Protein AF-0000000073406361 (afdb_homodimer)

Solvent-accessible surface area (backbone atoms only — not comparable to full-atom values): 37375 Å² total; per-residue (Å²): 124,80,84,69,80,50,46,51,24,26,77,53,47,29,38,36,55,64,69,28,51,55,47,31,70,65,41,63,66,39,75,66,33,70,69,44,25,52,35,52,24,51,40,46,55,49,48,28,56,61,38,45,42,61,87,63,34,49,53,46,80,41,58,22,18,42,62,39,37,57,54,25,54,37,22,53,34,43,75,61,38,31,33,37,38,40,14,38,46,60,69,30,46,44,52,55,61,41,48,68,52,41,69,48,40,79,44,79,43,70,38,56,90,21,34,51,50,53,56,66,58,53,38,53,51,36,72,75,40,81,30,54,30,37,40,40,40,36,28,26,74,54,27,10,22,28,38,66,55,55,65,40,36,65,67,35,54,91,45,38,75,35,39,35,35,42,19,36,54,23,47,57,30,43,94,56,45,36,55,84,39,64,43,26,30,46,33,22,25,32,13,22,23,54,23,22,70,45,38,27,8,30,34,38,29,24,54,72,44,57,68,48,47,49,93,62,32,59,24,59,51,83,53,15,47,78,60,47,44,60,32,45,55,31,20,65,71,68,34,63,55,80,78,66,72,58,33,58,43,58,45,35,13,39,34,42,28,50,51,52,42,59,72,60,28,65,69,54,42,22,50,49,21,40,50,26,32,50,26,40,51,41,10,43,47,49,21,66,42,50,57,40,32,71,46,77,90,23,56,33,31,27,30,46,23,39,44,49,89,73,48,51,28,68,58,52,55,58,50,24,44,79,60,37,36,39,61,26,75,45,70,32,77,94,44,61,55,34,21,35,26,42,15,46,39,38,76,64,46,62,66,56,31,44,54,47,35,43,34,48,52,53,42,37,52,73,68,62,35,88,56,43,81,72,34,16,43,50,40,18,50,50,45,61,72,75,103,125,78,83,70,79,50,46,50,25,26,78,52,44,29,38,36,54,64,70,27,52,56,47,32,69,65,40,63,66,39,73,65,33,68,69,45,26,52,36,52,26,51,40,47,56,48,49,28,55,61,39,44,41,59,86,64,36,50,52,47,79,43,58,24,17,43,63,40,38,58,54,25,54,36,23,54,34,41,74,61,39,31,34,36,38,40,14,37,45,60,70,29,46,44,52,55,62,41,48,65,51,41,71,49,41,79,45,79,44,71,37,54,88,22,33,51,52,54,56,65,58,53,38,54,50,37,72,74,40,82,30,55,30,38,40,38,39,34,28,24,75,54,26,12,21,28,39,67,54,55,64,41,35,66,67,35,52,92,47,38,74,36,38,34,36,42,18,38,53,23,48,58,28,43,94,55,46,36,54,83,39,64,44,27,29,48,32,22,26,32,12,22,25,53,24,22,70,44,38,26,8,30,35,37,30,23,54,71,44,56,69,48,48,50,94,61,34,60,24,60,49,84,53,15,47,79,61,46,44,61,32,45,53,32,20,64,72,67,33,64,56,82,77,66,72,58,34,57,43,56,45,34,13,40,33,42,27,50,51,52,42,60,72,61,29,66,69,53,41,23,49,48,21,41,51,25,33,50,26,40,51,41,9,44,45,48,21,66,43,49,56,40,33,72,45,79,91,23,56,34,33,27,30,47,22,38,44,49,89,72,47,50,27,67,58,51,55,57,51,24,44,79,62,37,35,39,60,26,74,46,69,34,77,93,45,62,55,33,21,36,26,42,16,45,39,38,77,61,44,60,65,55,30,42,54,49,35,43,35,49,52,54,42,37,53,73,68,62,33,86,56,42,82,71,33,17,43,52,40,19,51,50,46,61,72,76,102

Radius of gyration: 26.85 Å; Cα contacts (8 Å, |Δi|>4): 1944; chains: 2; bounding box: 50×79×71 Å

Foldseek 3Di:
DPPFAFQEQEQWLHAADPLLLVLLPDDDDALQDLVLLVLLLLLQVLLCVLQQHDPQKGKDKAWDWLLLLLLLLLLLDFAAAEEEQFDAFDVSCVNVVSPVVFNYHYHYFYDDFQEGGDLVVLLVVLVVDEGQEYEEEQADQLAQFGDPQLVSCVRCVVRYQAYEYECQAAGLAHDHNCVVSVHAKYKYFCSGQLRAHGIIIIMMGGNSSVVSSDPRRRHDQRSNVVLCRVQSVCSNVSGHDDRDGGPRSSSSSSSSSSVVCVVCDSVNSNVQLQLLQVLLVQLLVQFVWDWRNDDPVGRGSFKTKTFFDPDWQVQLQVQLVVLRYHWAQNDGPVQHRGITMGTAHYPHGLVSSLSVSLSSLVSCVVRPTRTDHPRNSVRSVVSVVVD/DPPFAFQEQEQWLHAADPVLLVLLPDDPDALQDLVLLVLLLLLQVLLCVLQQHDPQKGKDKAWDWLLLLLLLLLLLDFAAAEEEQFDAFDVSCVNVVSPVVFNYHYHYFYDPFQEGGDLVVLLVVLVVDEGQEYEEEQADQLAQFGDPQLVSCVSCVVRYQAYEYECQAPGLAHDHNCVVSVHAKYKYFCSGQLRAHGIIIIMMGGNSSVVSSDPRRRHDQRSNVVLCRVQSVCSNVSGHDDRDGGPRSSSSSSSVSSVVCVVCDSVNSNVQLQLLQVLLVQLLVQFVWDWRNDDPVGRGSFKTKTFFDPDWQVQLQVQLVVLRYHWAQNDGPVQHRGITMGTAHYPHGLVSSLSSSLSSLVSCVVRPTRTDRPRNSVRSVVSVVVD

Structure (mmCIF, N/CA/C/O backbone):
data_AF-0000000073406361-model_v1
#
loop_
_entity.id
_entity.type
_entity.pdbx_description
1 polymer 'Conserved Archaeal aspartate aminotransferase'
#
loop_
_atom_site.group_PDB
_atom_site.id
_atom_site.type_symbol
_atom_site.label_atom_id
_atom_site.label_alt_id
_atom_site.label_comp_id
_atom_site.label_asym_id
_atom_site.label_entity_id
_atom_site.label_seq_id
_atom_site.pdbx_PDB_ins_code
_atom_site.Cartn_x
_atom_site.Cartn_y
_atom_site.Cartn_z
_atom_site.occupancy
_atom_site.B_iso_or_equiv
_atom_site.auth_seq_id
_atom_site.auth_comp_id
_atom_site.auth_asym_id
_atom_site.auth_atom_id
_atom_site.pdbx_PDB_model_num
ATOM 1 N N . MET A 1 1 ? -15.695 23.984 -23.594 1 31.12 1 MET A N 1
ATOM 2 C CA . MET A 1 1 ? -15.219 24.359 -22.266 1 31.12 1 MET A CA 1
ATOM 3 C C . MET A 1 1 ? -13.797 23.875 -22.031 1 31.12 1 MET A C 1
ATOM 5 O O . MET A 1 1 ? -13.477 22.719 -22.312 1 31.12 1 MET A O 1
ATOM 9 N N . ILE A 1 2 ? -12.938 24.812 -22.109 1 42.94 2 ILE A N 1
ATOM 10 C CA . ILE A 1 2 ? -11.531 24.438 -21.969 1 42.94 2 ILE A CA 1
ATOM 11 C C . ILE A 1 2 ? -11.352 23.531 -20.75 1 42.94 2 ILE A C 1
ATOM 13 O O . ILE A 1 2 ? -11.883 23.812 -19.672 1 42.94 2 ILE A O 1
ATOM 17 N N . LYS A 1 3 ? -11.219 22.406 -21.094 1 55.56 3 LYS A N 1
ATOM 18 C CA . LYS A 1 3 ? -10.836 21.516 -20 1 55.56 3 LYS A CA 1
ATOM 19 C C . LYS A 1 3 ? -9.703 22.109 -19.172 1 55.56 3 LYS A C 1
ATOM 21 O O . LYS A 1 3 ? -8.586 22.266 -19.672 1 55.56 3 LYS A O 1
ATOM 26 N N . ARG A 1 4 ? -10.039 22.922 -18.188 1 52.41 4 ARG A N 1
ATOM 27 C CA . ARG A 1 4 ? -9.047 23.734 -17.469 1 52.41 4 ARG A CA 1
ATOM 28 C C . ARG A 1 4 ? -8.328 22.906 -16.422 1 52.41 4 ARG A C 1
ATOM 30 O O . ARG A 1 4 ? -8.938 22.047 -15.773 1 52.41 4 ARG A O 1
ATOM 37 N N . LYS A 1 5 ? -7.129 23.031 -16.438 1 71.75 5 LYS A N 1
ATOM 38 C CA . LYS A 1 5 ? -6.254 22.484 -15.391 1 71.75 5 LYS A CA 1
ATOM 39 C C . LYS A 1 5 ? -6.539 23.125 -14.039 1 71.75 5 LYS A C 1
ATOM 41 O O . LYS A 1 5 ? -6.547 24.359 -13.922 1 71.75 5 LYS A O 1
ATOM 46 N N . ARG A 1 6 ? -7.055 22.406 -13.086 1 85.56 6 ARG A N 1
ATOM 47 C CA . ARG A 1 6 ? -7.309 22.906 -11.742 1 85.56 6 ARG A CA 1
ATOM 48 C C . ARG A 1 6 ? -6.043 22.859 -10.891 1 85.56 6 ARG A C 1
ATOM 50 O O . ARG A 1 6 ? -5.258 21.922 -10.984 1 85.56 6 ARG A O 1
ATOM 57 N N . LEU A 1 7 ? -5.883 24.078 -10.211 1 89.88 7 LEU A N 1
ATOM 58 C CA . LEU A 1 7 ? -4.801 24.109 -9.234 1 89.88 7 LEU A CA 1
ATOM 59 C C . LEU A 1 7 ? -5.207 23.375 -7.953 1 89.88 7 LEU A C 1
ATOM 61 O O . LEU A 1 7 ? -6.215 23.734 -7.332 1 89.88 7 LEU A O 1
ATOM 65 N N . LEU A 1 8 ? -4.426 22.328 -7.699 1 92.38 8 LEU A N 1
ATOM 66 C CA . LEU A 1 8 ? -4.73 21.516 -6.523 1 92.38 8 LEU A CA 1
ATOM 67 C C . LEU A 1 8 ? -4.004 22.062 -5.293 1 92.38 8 LEU A C 1
ATOM 69 O O . LEU A 1 8 ? -2.791 21.875 -5.16 1 92.38 8 LEU A O 1
ATOM 73 N N . MET A 1 9 ? -4.789 22.734 -4.449 1 94.38 9 MET A N 1
ATOM 74 C CA . MET A 1 9 ? -4.277 23.219 -3.172 1 94.38 9 MET A CA 1
ATOM 75 C C . MET A 1 9 ? -4.879 22.422 -2.012 1 94.38 9 MET A C 1
ATOM 77 O O . MET A 1 9 ? -5.465 23.016 -1.099 1 94.38 9 MET A O 1
ATOM 81 N N . HIS A 1 10 ? -4.645 21.125 -2.104 1 91.75 10 HIS A N 1
ATOM 82 C CA . HIS A 1 10 ? -5.168 20.141 -1.164 1 91.75 10 HIS A CA 1
ATOM 83 C C . HIS A 1 10 ? -4.086 19.672 -0.2 1 91.75 10 HIS A C 1
ATOM 85 O O . HIS A 1 10 ? -2.92 20.062 -0.331 1 91.75 10 HIS A O 1
ATOM 91 N N . VAL A 1 11 ? -4.438 18.938 0.826 1 90.81 11 VAL A N 1
ATOM 92 C CA . VAL A 1 11 ? -3.514 18.578 1.895 1 90.81 11 VAL A CA 1
ATOM 93 C C . VAL A 1 11 ? -2.951 17.172 1.638 1 90.81 11 VAL A C 1
ATOM 95 O O . VAL A 1 11 ? -2.494 16.5 2.564 1 90.81 11 VAL A O 1
ATOM 98 N N . GLY A 1 12 ? -2.98 16.672 0.354 1 86.38 12 GLY A N 1
ATOM 99 C CA . GLY A 1 12 ? -2.461 15.367 -0.02 1 86.38 12 GLY A CA 1
ATOM 100 C C . GLY A 1 12 ? -3.543 14.398 -0.469 1 86.38 12 GLY A C 1
ATOM 101 O O . GLY A 1 12 ? -4.473 14.109 0.285 1 86.38 12 GLY A O 1
ATOM 102 N N . PRO A 1 13 ? -3.486 13.977 -1.712 1 89 13 PRO A N 1
ATOM 103 C CA . PRO A 1 13 ? -2.352 14.125 -2.627 1 89 13 PRO A CA 1
ATOM 104 C C . PRO A 1 13 ? -2.217 15.547 -3.168 1 89 13 PRO A C 1
ATOM 106 O O . PRO A 1 13 ? -3.217 16.25 -3.305 1 89 13 PRO A O 1
ATOM 109 N N . VAL A 1 14 ? -0.964 15.914 -3.436 1 90.62 14 VAL A N 1
ATOM 110 C CA . VAL A 1 14 ? -0.693 17.234 -3.984 1 90.62 14 VAL A CA 1
ATOM 111 C C . VAL A 1 14 ? -0.505 17.141 -5.496 1 90.62 14 VAL A C 1
ATOM 113 O O . VAL A 1 14 ? -0.495 16.047 -6.059 1 90.62 14 VAL A O 1
ATOM 116 N N . ASP A 1 15 ? -0.429 18.297 -6.035 1 89.69 15 ASP A N 1
ATOM 117 C CA . ASP A 1 15 ? -0.113 18.312 -7.461 1 89.69 15 ASP A CA 1
ATOM 118 C C . ASP A 1 15 ? 1.26 17.703 -7.723 1 89.69 15 ASP A C 1
ATOM 120 O O . ASP A 1 15 ? 2.213 17.953 -6.984 1 89.69 15 ASP A O 1
ATOM 124 N N . ILE A 1 16 ? 1.305 16.812 -8.711 1 93.19 16 ILE A N 1
ATOM 125 C CA . ILE A 1 16 ? 2.531 16.078 -9 1 93.19 16 ILE A CA 1
ATOM 126 C C . ILE A 1 16 ? 3.104 16.531 -10.344 1 93.19 16 ILE A C 1
ATOM 128 O O . ILE A 1 16 ? 2.371 16.656 -11.328 1 93.19 16 ILE A O 1
ATOM 132 N N . TYR A 1 17 ? 4.367 16.75 -10.398 1 93.62 17 TYR A N 1
ATOM 133 C CA . TYR A 1 17 ? 5.016 17.109 -11.648 1 93.62 17 TYR A CA 1
ATOM 134 C C . TYR A 1 17 ? 4.918 15.969 -12.664 1 93.62 17 TYR A C 1
ATOM 136 O O . TYR A 1 17 ? 5.027 14.797 -12.297 1 93.62 17 TYR A O 1
ATOM 144 N N . ASP A 1 18 ? 4.824 16.391 -13.875 1 93.12 18 ASP A N 1
ATOM 145 C CA . ASP A 1 18 ? 4.742 15.414 -14.961 1 93.12 18 ASP A CA 1
ATOM 146 C C . ASP A 1 18 ? 5.969 14.508 -14.969 1 93.12 18 ASP A C 1
ATOM 148 O O . ASP A 1 18 ? 5.848 13.297 -15.188 1 93.12 18 ASP A O 1
ATOM 152 N N . GLU A 1 19 ? 7.082 15.117 -14.797 1 95.44 19 GLU A N 1
ATOM 153 C CA . GLU A 1 19 ? 8.32 14.336 -14.836 1 95.44 19 GLU A CA 1
ATOM 154 C C . GLU A 1 19 ? 8.312 13.234 -13.781 1 95.44 19 GLU A C 1
ATOM 156 O O . GLU A 1 19 ? 8.875 12.164 -13.992 1 95.44 19 GLU A O 1
ATOM 161 N N . VAL A 1 20 ? 7.738 13.539 -12.617 1 96.94 20 VAL A N 1
ATOM 162 C CA . VAL A 1 20 ? 7.613 12.539 -11.57 1 96.94 20 VAL A CA 1
ATOM 163 C C . VAL A 1 20 ? 6.688 11.414 -12.031 1 96.94 20 VAL A C 1
ATOM 165 O O . VAL A 1 20 ? 7.012 10.234 -11.883 1 96.94 20 VAL A O 1
ATOM 168 N N . LEU A 1 21 ? 5.547 11.727 -12.633 1 96.12 21 LEU A N 1
ATOM 169 C CA . LEU A 1 21 ? 4.602 10.734 -13.133 1 96.12 21 LEU A CA 1
ATOM 170 C C . LEU A 1 21 ? 5.23 9.906 -14.25 1 96.12 21 LEU A C 1
ATOM 172 O O . LEU A 1 21 ? 5.043 8.688 -14.297 1 96.12 21 LEU A O 1
ATOM 176 N N . TYR A 1 22 ? 5.988 10.547 -15.125 1 96.44 22 TYR A N 1
ATOM 177 C CA . TYR A 1 22 ? 6.609 9.867 -16.266 1 96.44 22 TYR A CA 1
ATOM 178 C C . TYR A 1 22 ? 7.613 8.82 -15.781 1 96.44 22 TYR A C 1
ATOM 180 O O . TYR A 1 22 ? 7.836 7.816 -16.453 1 96.44 22 TYR A O 1
ATOM 188 N N . ALA A 1 23 ? 8.148 9.055 -14.617 1 96.56 23 ALA A N 1
ATOM 189 C CA . ALA A 1 23 ? 9.148 8.133 -14.086 1 96.56 23 ALA A CA 1
ATOM 190 C C . ALA A 1 23 ? 8.531 6.777 -13.758 1 96.56 23 ALA A C 1
ATOM 192 O O . ALA A 1 23 ? 9.234 5.777 -13.648 1 96.56 23 ALA A O 1
ATOM 193 N N . GLY A 1 24 ? 7.223 6.723 -13.609 1 94.94 24 GLY A N 1
ATOM 194 C CA . GLY A 1 24 ? 6.523 5.484 -13.305 1 94.94 24 GLY A CA 1
ATOM 195 C C . GLY A 1 24 ? 6.129 4.699 -14.539 1 94.94 24 GLY A C 1
ATOM 196 O O . GLY A 1 24 ? 5.59 3.596 -14.438 1 94.94 24 GLY A O 1
ATOM 197 N N . LEU A 1 25 ? 6.371 5.32 -15.711 1 94.44 25 LEU A N 1
ATOM 198 C CA . LEU A 1 25 ? 6.012 4.645 -16.953 1 94.44 25 LEU A CA 1
ATOM 199 C C . LEU A 1 25 ? 7.023 3.559 -17.297 1 94.44 25 LEU A C 1
ATOM 201 O O . LEU A 1 25 ? 7.785 3.691 -18.266 1 94.44 25 LEU A O 1
ATOM 205 N N . LYS A 1 26 ? 6.996 2.486 -16.516 1 87.94 26 LYS A N 1
ATOM 206 C CA . LYS A 1 26 ? 7.863 1.319 -16.656 1 87.94 26 LYS A CA 1
ATOM 207 C C . LYS A 1 26 ? 7.047 0.055 -16.906 1 87.94 26 LYS A C 1
ATOM 209 O O . LYS A 1 26 ? 6.23 -0.338 -16.062 1 87.94 26 LYS A O 1
ATOM 214 N N . HIS A 1 27 ? 7.16 -0.625 -18 1 78.38 27 HIS A N 1
ATOM 215 C CA . HIS A 1 27 ? 6.266 -1.742 -18.281 1 78.38 27 HIS A CA 1
ATOM 216 C C . HIS A 1 27 ? 6.973 -3.078 -18.078 1 78.38 27 HIS A C 1
ATOM 218 O O . HIS A 1 27 ? 6.32 -4.105 -17.875 1 78.38 27 HIS A O 1
ATOM 224 N N . ASN A 1 28 ? 8.117 -3.246 -18.031 1 76.88 28 ASN A N 1
ATOM 225 C CA . ASN A 1 28 ? 8.805 -4.531 -17.984 1 76.88 28 ASN A CA 1
ATOM 226 C C . ASN A 1 28 ? 9.844 -4.57 -16.875 1 76.88 28 ASN A C 1
ATOM 228 O O . ASN A 1 28 ? 10.961 -5.055 -17.062 1 76.88 28 ASN A O 1
ATOM 232 N N . VAL A 1 29 ? 9.398 -4.062 -15.766 1 78.31 29 VAL A N 1
ATOM 233 C CA . VAL A 1 29 ? 10.352 -4.023 -14.664 1 78.31 29 VAL A CA 1
ATOM 234 C C . VAL A 1 29 ? 9.82 -4.848 -13.492 1 78.31 29 VAL A C 1
ATOM 236 O O . VAL A 1 29 ? 8.711 -4.617 -13.016 1 78.31 29 VAL A O 1
ATOM 239 N N . GLY A 1 30 ? 10.633 -5.867 -13.156 1 75.19 30 GLY A N 1
ATOM 240 C CA . GLY A 1 30 ? 10.336 -6.609 -11.945 1 75.19 30 GLY A CA 1
ATOM 241 C C . GLY A 1 30 ? 11 -6.027 -10.711 1 75.19 30 GLY A C 1
ATOM 242 O O . GLY A 1 30 ? 11.898 -5.191 -10.82 1 75.19 30 GLY A O 1
ATOM 243 N N . PHE A 1 31 ? 10.609 -6.512 -9.562 1 72.62 31 PHE A N 1
ATOM 244 C CA . PHE A 1 31 ? 11.133 -5.973 -8.312 1 72.62 31 PHE A CA 1
ATOM 245 C C . PHE A 1 31 ? 12.531 -6.508 -8.031 1 72.62 31 PHE A C 1
ATOM 247 O O . PHE A 1 31 ? 13.188 -6.074 -7.078 1 72.62 31 PHE A O 1
ATOM 254 N N . SER A 1 32 ? 13.031 -7.367 -8.883 1 76.56 32 SER A N 1
ATOM 255 C CA . SER A 1 32 ? 14.391 -7.859 -8.719 1 76.56 32 SER A CA 1
ATOM 256 C C . SER A 1 32 ? 15.305 -7.328 -9.82 1 76.56 32 SER A C 1
ATOM 258 O O . SER A 1 32 ? 16.5 -7.656 -9.859 1 76.56 32 SER A O 1
ATOM 260 N N . SER A 1 33 ? 14.758 -6.547 -10.641 1 82.88 33 SER A N 1
ATOM 261 C CA . SER A 1 33 ? 15.57 -5.992 -11.719 1 82.88 33 SER A CA 1
ATOM 262 C C . SER A 1 33 ? 16.625 -5.035 -11.188 1 82.88 33 SER A C 1
ATOM 264 O O . SER A 1 33 ? 16.438 -4.41 -10.141 1 82.88 33 SER A O 1
ATOM 266 N N . GLU A 1 34 ? 17.688 -4.938 -11.883 1 86.56 34 GLU A N 1
ATOM 267 C CA . GLU A 1 34 ? 18.766 -4.012 -11.508 1 86.56 34 GLU A CA 1
ATOM 268 C C . GLU A 1 34 ? 18.25 -2.576 -11.445 1 86.56 34 GLU A C 1
ATOM 270 O O . GLU A 1 34 ? 18.625 -1.815 -10.547 1 86.56 34 GLU A O 1
ATOM 275 N N . GLU A 1 35 ? 17.438 -2.242 -12.398 1 90.5 35 GLU A N 1
ATOM 276 C CA . GLU A 1 35 ? 16.875 -0.89 -12.453 1 90.5 35 GLU A CA 1
ATOM 277 C C . GLU A 1 35 ? 16.062 -0.574 -11.203 1 90.5 35 GLU A C 1
ATOM 279 O O . GLU A 1 35 ? 16.156 0.529 -10.656 1 90.5 35 GLU A O 1
ATOM 284 N N . PHE A 1 36 ? 15.281 -1.471 -10.812 1 93.69 36 PHE A N 1
ATOM 285 C CA . PHE A 1 36 ? 14.461 -1.25 -9.625 1 93.69 36 PHE A CA 1
ATOM 286 C C . PHE A 1 36 ? 15.336 -1.189 -8.375 1 93.69 36 PHE A C 1
ATOM 288 O O . PHE A 1 36 ? 15.133 -0.33 -7.512 1 93.69 36 PHE A O 1
ATOM 295 N N . VAL A 1 37 ? 16.234 -2.1 -8.219 1 94.81 37 VAL A N 1
ATOM 296 C CA . VAL A 1 37 ? 17.125 -2.156 -7.062 1 94.81 37 VAL A CA 1
ATOM 297 C C . VAL A 1 37 ? 17.875 -0.835 -6.922 1 94.81 37 VAL A C 1
ATOM 299 O O . VAL A 1 37 ? 17.984 -0.294 -5.82 1 94.81 37 VAL A O 1
ATOM 302 N N . GLN A 1 38 ? 18.344 -0.297 -8.031 1 96.69 38 GLN A N 1
ATOM 303 C CA . GLN A 1 38 ? 19.078 0.966 -8.016 1 96.69 38 GLN A CA 1
ATOM 304 C C . GLN A 1 38 ? 18.172 2.119 -7.586 1 96.69 38 GLN A C 1
ATOM 306 O O . GLN A 1 38 ? 18.594 2.979 -6.805 1 96.69 38 GLN A O 1
ATOM 311 N N . ALA A 1 39 ? 16.984 2.141 -8.109 1 97.31 39 ALA A N 1
ATOM 312 C CA . ALA A 1 39 ? 16.031 3.182 -7.738 1 97.31 39 ALA A CA 1
ATOM 313 C C . ALA A 1 39 ? 15.695 3.111 -6.254 1 97.31 39 ALA A C 1
ATOM 315 O O . ALA A 1 39 ? 15.641 4.141 -5.574 1 97.31 39 ALA A O 1
ATOM 316 N N . PHE A 1 40 ? 15.453 1.914 -5.801 1 97.88 40 PHE A N 1
ATOM 317 C CA . PHE A 1 40 ? 15.086 1.715 -4.406 1 97.88 40 PHE A CA 1
ATOM 318 C C . PHE A 1 40 ? 16.234 2.094 -3.482 1 97.88 40 PHE A C 1
ATOM 320 O O . PHE A 1 40 ? 16.031 2.734 -2.451 1 97.88 40 PHE A O 1
ATOM 327 N N . GLN A 1 41 ? 17.453 1.696 -3.84 1 98.19 41 GLN A N 1
ATOM 328 C CA . GLN A 1 41 ? 18.656 2.064 -3.098 1 98.19 41 GLN A CA 1
ATOM 329 C C . GLN A 1 41 ? 18.797 3.58 -2.99 1 98.19 41 GLN A C 1
ATOM 331 O O . GLN A 1 41 ? 19.062 4.109 -1.908 1 98.19 41 GLN A O 1
ATOM 336 N N . PHE A 1 42 ? 18.656 4.223 -4.125 1 98.44 42 PHE A N 1
ATOM 337 C CA . PHE A 1 42 ? 18.719 5.676 -4.164 1 98.44 42 PHE A CA 1
ATOM 338 C C . PHE A 1 42 ? 17.688 6.289 -3.232 1 98.44 42 PHE A C 1
ATOM 340 O O . PHE A 1 42 ? 17.984 7.215 -2.475 1 98.44 42 PHE A O 1
ATOM 347 N N . CYS A 1 43 ? 16.438 5.75 -3.242 1 98.81 43 CYS A N 1
ATOM 348 C CA . CYS A 1 43 ? 15.352 6.281 -2.414 1 98.81 43 CYS A CA 1
ATOM 349 C C . CYS A 1 43 ? 15.68 6.125 -0.934 1 98.81 43 CYS A C 1
ATOM 351 O O . CYS A 1 43 ? 15.375 7.012 -0.133 1 98.81 43 CYS A O 1
ATOM 353 N N . LEU A 1 44 ? 16.219 5.004 -0.547 1 98.81 44 LEU A N 1
ATOM 354 C CA . LEU A 1 44 ? 16.578 4.781 0.852 1 98.81 44 LEU A CA 1
ATOM 355 C C . LEU A 1 44 ? 17.625 5.777 1.312 1 98.81 44 LEU A C 1
ATOM 357 O O . LEU A 1 44 ? 17.547 6.316 2.416 1 98.81 44 LEU A O 1
ATOM 361 N N . LYS A 1 45 ? 18.609 6.047 0.488 1 98.25 45 LYS A N 1
ATOM 362 C CA . LYS A 1 45 ? 19.641 7.023 0.806 1 98.25 45 LYS A CA 1
ATOM 363 C C . LYS A 1 45 ? 19.062 8.422 0.947 1 98.25 45 LYS A C 1
ATOM 365 O O . LYS A 1 45 ? 19.391 9.156 1.883 1 98.25 45 LYS A O 1
ATOM 370 N N . GLU A 1 46 ? 18.234 8.75 0.022 1 98.56 46 GLU A N 1
ATOM 371 C CA . GLU A 1 46 ? 17.625 10.078 0.035 1 98.56 46 GLU A CA 1
ATOM 372 C C . GLU A 1 46 ? 16.672 10.242 1.214 1 98.56 46 GLU A C 1
ATOM 374 O O . GLU A 1 46 ? 16.5 11.344 1.723 1 98.56 46 GLU A O 1
ATOM 379 N N . THR A 1 47 ? 16.062 9.141 1.621 1 98.81 47 THR A N 1
ATOM 380 C CA . THR A 1 47 ? 15.211 9.18 2.807 1 98.81 47 THR A CA 1
ATOM 381 C C . THR A 1 47 ? 16 9.641 4.027 1 98.81 47 THR A C 1
ATOM 383 O O . THR A 1 47 ? 15.523 10.453 4.816 1 98.81 47 THR A O 1
ATOM 386 N N . ARG A 1 48 ? 17.203 9.156 4.242 1 98.75 48 ARG A N 1
ATOM 387 C CA . ARG A 1 48 ? 18.047 9.609 5.348 1 98.75 48 ARG A CA 1
ATOM 388 C C . ARG A 1 48 ? 18.297 11.109 5.273 1 98.75 48 ARG A C 1
ATOM 390 O O . ARG A 1 48 ? 18.203 11.812 6.285 1 98.75 48 ARG A O 1
ATOM 397 N N . LYS A 1 49 ? 18.547 11.602 4.062 1 98.44 49 LYS A N 1
ATOM 398 C CA . LYS A 1 49 ? 18.812 13.031 3.881 1 98.44 49 LYS A CA 1
ATOM 399 C C . LYS A 1 49 ? 17.562 13.859 4.203 1 98.44 49 LYS A C 1
ATOM 401 O O . LYS A 1 49 ? 17.672 14.93 4.812 1 98.44 49 LYS A O 1
ATOM 406 N N . LEU A 1 50 ? 16.469 13.359 3.75 1 98.44 50 LEU A N 1
ATOM 407 C CA . LEU A 1 50 ? 15.195 14.047 3.947 1 98.44 50 LEU A CA 1
ATOM 408 C C . LEU A 1 50 ? 14.938 14.305 5.43 1 98.44 50 LEU A C 1
ATOM 410 O O . LEU A 1 50 ? 14.414 15.359 5.797 1 98.44 50 LEU A O 1
ATOM 414 N N . PHE A 1 51 ? 15.344 13.344 6.316 1 98.81 51 PHE A N 1
ATOM 415 C CA . PHE A 1 51 ? 15.094 13.438 7.75 1 98.81 51 PHE A CA 1
ATOM 416 C C . PHE A 1 51 ? 16.328 13.969 8.477 1 98.81 51 PHE A C 1
ATOM 418 O O . PHE A 1 51 ? 16.312 14.102 9.703 1 98.81 51 PHE A O 1
ATOM 425 N N . ARG A 1 52 ? 17.438 14.242 7.75 1 98.44 52 ARG A N 1
ATOM 426 C CA . ARG A 1 52 ? 18.703 14.719 8.273 1 98.44 52 ARG A CA 1
ATOM 427 C C . ARG A 1 52 ? 19.266 13.758 9.32 1 98.44 52 ARG A C 1
ATOM 429 O O . ARG A 1 52 ? 19.609 14.164 10.422 1 98.44 52 ARG A O 1
ATOM 436 N N . VAL A 1 53 ? 19.344 12.531 8.867 1 98.69 53 VAL A N 1
ATOM 437 C CA . VAL A 1 53 ? 19.953 11.484 9.688 1 98.69 53 VAL A CA 1
ATOM 438 C C . VAL A 1 53 ? 21.078 10.805 8.906 1 98.69 53 VAL A C 1
ATOM 440 O O . VAL A 1 53 ? 21.25 11.062 7.715 1 98.69 53 VAL A O 1
ATOM 443 N N . ASP A 1 54 ? 21.938 10.055 9.602 1 98.31 54 ASP A N 1
ATOM 444 C CA . ASP A 1 54 ? 23.031 9.328 8.969 1 98.31 54 ASP A CA 1
ATOM 445 C C . ASP A 1 54 ? 22.812 7.82 9.039 1 98.31 54 ASP A C 1
ATOM 447 O O . ASP A 1 54 ? 21.672 7.363 9.188 1 98.31 54 ASP A O 1
ATOM 451 N N . ASN A 1 55 ? 23.844 7.02 8.867 1 97.75 55 ASN A N 1
ATOM 452 C CA . ASN A 1 55 ? 23.734 5.57 8.742 1 97.75 55 ASN A CA 1
ATOM 453 C C . ASN A 1 55 ? 23.359 4.922 10.07 1 97.75 55 ASN A C 1
ATOM 455 O O . ASN A 1 55 ? 23.031 3.734 10.117 1 97.75 55 ASN A O 1
ATOM 459 N N . SER A 1 56 ? 23.375 5.746 11.156 1 98.12 56 SER A N 1
ATOM 460 C CA . SER A 1 56 ? 22.938 5.207 12.438 1 98.12 56 SER A CA 1
ATOM 461 C C . SER A 1 56 ? 21.422 5.02 12.477 1 98.12 56 SER A C 1
ATOM 463 O O . SER A 1 56 ? 20.891 4.352 13.367 1 98.12 56 SER A O 1
ATOM 465 N N . TYR A 1 57 ? 20.734 5.602 11.562 1 98.81 57 TYR A N 1
ATOM 466 C CA . TYR A 1 57 ? 19.312 5.398 11.414 1 98.81 57 TYR A CA 1
ATOM 467 C C . TYR A 1 57 ? 19 4.418 10.289 1 98.81 57 TYR A C 1
ATOM 469 O O . TYR A 1 57 ? 19.656 4.441 9.25 1 98.81 57 TYR A O 1
ATOM 477 N N . GLN A 1 58 ? 18.016 3.596 10.461 1 98.81 58 GLN A N 1
ATOM 478 C CA . GLN A 1 58 ? 17.531 2.678 9.438 1 98.81 58 GLN A CA 1
ATOM 479 C C . GLN A 1 58 ? 16.328 3.266 8.703 1 98.81 58 GLN A C 1
ATOM 481 O O . GLN A 1 58 ? 15.297 3.551 9.32 1 98.81 58 GLN A O 1
ATOM 486 N N . PRO A 1 59 ? 16.453 3.535 7.441 1 98.88 59 PRO A N 1
ATOM 487 C CA . PRO A 1 59 ? 15.297 3.984 6.676 1 98.88 59 PRO A CA 1
ATOM 488 C C . PRO A 1 59 ? 14.375 2.836 6.27 1 98.88 59 PRO A C 1
ATOM 490 O O . PRO A 1 59 ? 14.844 1.719 6.031 1 98.88 59 PRO A O 1
ATOM 493 N N . PHE A 1 60 ? 13.109 3.088 6.211 1 98.88 60 PHE A N 1
ATOM 494 C CA . PHE A 1 60 ? 12.086 2.184 5.707 1 98.88 60 PHE A CA 1
ATOM 495 C C . PHE A 1 60 ? 11.195 2.889 4.695 1 98.88 60 PHE A C 1
ATOM 497 O O . PHE A 1 60 ? 10.789 4.035 4.91 1 98.88 60 PHE A O 1
ATOM 504 N N . ILE A 1 61 ? 10.953 2.305 3.572 1 98.81 61 ILE A N 1
ATOM 505 C CA . ILE A 1 61 ? 9.914 2.652 2.607 1 98.81 61 ILE A CA 1
ATOM 506 C C . ILE A 1 61 ? 8.969 1.467 2.416 1 98.81 61 ILE A C 1
ATOM 508 O O . ILE A 1 61 ? 9.344 0.453 1.825 1 98.81 61 ILE A O 1
ATOM 512 N N . ILE A 1 62 ? 7.77 1.576 2.947 1 98.38 62 ILE A N 1
ATOM 513 C CA . ILE A 1 62 ? 6.852 0.441 2.955 1 98.38 62 ILE A CA 1
ATOM 514 C C . ILE A 1 62 ? 5.582 0.799 2.191 1 98.38 62 ILE A C 1
ATOM 516 O O . ILE A 1 62 ? 5.254 1.978 2.035 1 98.38 62 ILE A O 1
ATOM 520 N N . PRO A 1 63 ? 4.867 -0.18 1.618 1 97.69 63 PRO A N 1
ATOM 521 C CA . PRO A 1 63 ? 3.619 0.1 0.905 1 97.69 63 PRO A CA 1
ATOM 522 C C . PRO A 1 63 ? 2.545 0.7 1.81 1 97.69 63 PRO A C 1
ATOM 524 O O . PRO A 1 63 ? 2.508 0.408 3.008 1 97.69 63 PRO A O 1
ATOM 527 N N . GLY A 1 64 ? 1.689 1.488 1.239 1 97.44 64 GLY A N 1
ATOM 528 C CA . GLY A 1 64 ? 0.556 2.025 1.976 1 97.44 64 GLY A CA 1
ATOM 529 C C . GLY A 1 64 ? 0.488 3.541 1.943 1 97.44 64 GLY A C 1
ATOM 530 O O . GLY A 1 64 ? 0.407 4.141 0.869 1 97.44 64 GLY A O 1
ATOM 531 N N . SER A 1 65 ? 0.457 4.133 3.146 1 97.06 65 SER A N 1
ATOM 532 C CA . SER A 1 65 ? 0.298 5.566 3.35 1 97.06 65 SER A CA 1
ATOM 533 C C . SER A 1 65 ? 0.953 6.02 4.648 1 97.06 65 SER A C 1
ATOM 535 O O . SER A 1 65 ? 1.696 5.258 5.273 1 97.06 65 SER A O 1
ATOM 537 N N . 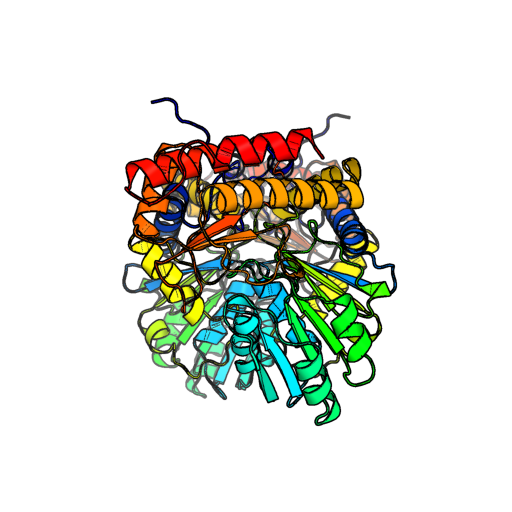GLY A 1 66 ? 0.709 7.281 4.953 1 97.94 66 GLY A N 1
ATOM 538 C CA . GLY A 1 66 ? 1.151 7.742 6.258 1 97.94 66 GLY A CA 1
ATOM 539 C C . GLY A 1 66 ? 0.597 6.918 7.402 1 97.94 66 GLY A C 1
ATOM 540 O O . GLY A 1 66 ? 1.293 6.668 8.391 1 97.94 66 GLY A O 1
ATOM 541 N N . THR A 1 67 ? -0.627 6.438 7.258 1 98.38 67 THR A N 1
ATOM 542 C CA . THR A 1 67 ? -1.269 5.645 8.297 1 98.38 67 THR A CA 1
ATOM 543 C C . THR A 1 67 ? -0.58 4.289 8.445 1 98.38 67 THR A C 1
ATOM 545 O O . THR A 1 67 ? -0.448 3.771 9.555 1 98.38 67 THR A O 1
ATOM 548 N N . SER A 1 68 ? -0.184 3.666 7.324 1 98.44 68 SER A N 1
ATOM 549 C CA . SER A 1 68 ? 0.569 2.42 7.422 1 98.44 68 SER A CA 1
ATOM 550 C C . SER A 1 68 ? 1.909 2.637 8.117 1 98.44 68 SER A C 1
ATOM 552 O O . SER A 1 68 ? 2.361 1.784 8.883 1 98.44 68 SER A O 1
ATOM 554 N N . ALA A 1 69 ? 2.576 3.766 7.832 1 98.81 69 ALA A N 1
ATOM 555 C CA . ALA A 1 69 ? 3.809 4.102 8.539 1 98.81 69 ALA A CA 1
ATOM 556 C C . ALA A 1 69 ? 3.553 4.262 10.039 1 98.81 69 ALA A C 1
ATOM 558 O O . ALA A 1 69 ? 4.336 3.785 10.859 1 98.81 69 ALA A O 1
ATOM 559 N N . MET A 1 70 ? 2.471 4.93 10.406 1 98.88 70 MET A N 1
ATOM 560 C CA . MET A 1 70 ? 2.098 5.082 11.812 1 98.88 70 MET A CA 1
ATOM 561 C C . MET A 1 70 ? 1.938 3.725 12.484 1 98.88 70 MET A C 1
ATOM 563 O O . MET A 1 70 ? 2.52 3.479 13.539 1 98.88 70 MET A O 1
ATOM 567 N N . GLU A 1 71 ? 1.188 2.859 11.852 1 98.81 71 GLU A N 1
ATOM 568 C CA . GLU A 1 71 ? 0.914 1.572 12.484 1 98.81 71 GLU A CA 1
ATOM 569 C C . GLU A 1 71 ? 2.176 0.717 12.562 1 98.81 71 GLU A C 1
ATOM 571 O O . GLU A 1 71 ? 2.332 -0.082 13.492 1 98.81 71 GLU A O 1
ATOM 576 N N . SER A 1 72 ? 3.082 0.87 11.594 1 98.69 72 SER A N 1
ATOM 577 C CA . SER A 1 72 ? 4.312 0.084 11.594 1 98.69 72 SER A CA 1
ATOM 578 C C . SER A 1 72 ? 5.145 0.354 12.836 1 98.69 72 SER A C 1
ATOM 580 O O . SER A 1 72 ? 6.012 -0.446 13.195 1 98.69 72 SER A O 1
ATOM 582 N N . VAL A 1 73 ? 4.902 1.431 13.523 1 98.75 73 VAL A N 1
ATOM 583 C CA . VAL A 1 73 ? 5.598 1.788 14.75 1 98.75 73 VAL A CA 1
ATOM 584 C C . VAL A 1 73 ? 5.344 0.725 15.82 1 98.75 73 VAL A C 1
ATOM 586 O O . VAL A 1 73 ? 6.152 0.545 16.734 1 98.75 73 VAL A O 1
ATOM 589 N N . THR A 1 74 ? 4.238 -0.035 15.711 1 98.5 74 THR A N 1
ATOM 590 C CA . THR A 1 74 ? 3.943 -1.1 16.672 1 98.5 74 THR A CA 1
ATOM 591 C C . THR A 1 74 ? 5.023 -2.176 16.625 1 98.5 74 THR A C 1
ATOM 593 O O . THR A 1 74 ? 5.113 -3.006 17.531 1 98.5 74 THR A O 1
ATOM 596 N N . SER A 1 75 ? 5.836 -2.223 15.57 1 98.38 75 SER A N 1
ATOM 597 C CA . SER A 1 75 ? 6.949 -3.162 15.469 1 98.38 75 SER A CA 1
ATOM 598 C C . SER A 1 75 ? 7.93 -2.98 16.625 1 98.38 75 SER A C 1
ATOM 600 O O . SER A 1 75 ? 8.68 -3.902 16.953 1 98.38 75 SER A O 1
ATOM 602 N N . PHE A 1 76 ? 7.961 -1.767 17.234 1 98.25 76 PHE A N 1
ATOM 603 C CA . PHE A 1 76 ? 8.953 -1.427 18.25 1 98.25 76 PHE A CA 1
ATOM 604 C C . PHE A 1 76 ? 8.383 -1.639 19.656 1 98.25 76 PHE A C 1
ATOM 606 O O . PHE A 1 76 ? 9.039 -1.328 20.641 1 98.25 76 PHE A O 1
ATOM 613 N N . LEU A 1 77 ? 7.18 -2.135 19.797 1 98 77 LEU A N 1
ATOM 614 C CA . LEU A 1 77 ? 6.484 -2.24 21.062 1 98 77 LEU A CA 1
ATOM 615 C C . LEU A 1 77 ? 6.156 -3.695 21.391 1 98 77 LEU A C 1
ATOM 617 O O . LEU A 1 77 ? 5.879 -4.488 20.484 1 98 77 LEU A O 1
ATOM 621 N N . GLY A 1 78 ? 6.215 -4.062 22.625 1 96.94 78 GLY A N 1
ATOM 622 C CA . GLY A 1 78 ? 5.746 -5.34 23.141 1 96.94 78 GLY A CA 1
ATOM 623 C C . GLY A 1 78 ? 4.465 -5.234 23.938 1 96.94 78 GLY A C 1
ATOM 624 O O . GLY A 1 78 ? 3.988 -4.129 24.219 1 96.94 78 GLY A O 1
ATOM 625 N N . LYS A 1 79 ? 3.982 -6.383 24.359 1 96.5 79 LYS A N 1
ATOM 626 C CA . LYS A 1 79 ? 2.768 -6.445 25.172 1 96.5 79 LYS A CA 1
ATOM 627 C C . LYS A 1 79 ? 2.896 -5.578 26.422 1 96.5 79 LYS A C 1
ATOM 629 O O . LYS A 1 79 ? 3.947 -5.566 27.062 1 96.5 79 LYS A O 1
ATOM 634 N N . ASP A 1 80 ? 1.897 -4.762 26.688 1 97.38 80 ASP A N 1
ATOM 635 C CA . ASP A 1 80 ? 1.705 -3.992 27.922 1 97.38 80 ASP A CA 1
ATOM 636 C C . ASP A 1 80 ? 2.637 -2.783 27.953 1 97.38 80 ASP A C 1
ATOM 638 O O . ASP A 1 80 ? 2.703 -2.078 28.969 1 97.38 80 ASP A O 1
ATOM 642 N N . ASN A 1 81 ? 3.396 -2.559 26.875 1 98 81 ASN A N 1
ATOM 643 C CA . ASN A 1 81 ? 4.109 -1.286 26.828 1 98 81 ASN A CA 1
ATOM 644 C C . ASN A 1 81 ? 3.166 -0.106 27.031 1 98 81 ASN A C 1
ATOM 646 O O . ASN A 1 81 ? 2.012 -0.144 26.594 1 98 81 ASN A O 1
ATOM 650 N N . LYS A 1 82 ? 3.627 0.873 27.719 1 98.62 82 LYS A N 1
ATOM 651 C CA . LYS A 1 82 ? 2.848 2.08 27.984 1 98.62 82 LYS A CA 1
ATOM 652 C C . LYS A 1 82 ? 3.227 3.199 27.016 1 98.62 82 LYS A C 1
ATOM 654 O O . LYS A 1 82 ? 4.398 3.564 26.906 1 98.62 82 LYS A O 1
ATOM 659 N N . VAL A 1 83 ? 2.219 3.701 26.359 1 98.81 83 VAL A N 1
ATOM 660 C CA . VAL A 1 83 ? 2.467 4.738 25.359 1 98.81 83 VAL A CA 1
ATOM 661 C C . VAL A 1 83 ? 1.678 5.996 25.719 1 98.81 83 VAL A C 1
ATOM 663 O O . VAL A 1 83 ? 0.567 5.91 26.25 1 98.81 83 VAL A O 1
ATOM 666 N N . LEU A 1 84 ? 2.275 7.176 25.469 1 98.88 84 LEU A N 1
ATOM 667 C CA . LEU A 1 84 ? 1.604 8.461 25.594 1 98.88 84 LEU A CA 1
ATOM 668 C C . LEU A 1 84 ? 1.365 9.086 24.219 1 98.88 84 LEU A C 1
ATOM 670 O O . LEU A 1 84 ? 2.311 9.297 23.453 1 98.88 84 LEU A O 1
ATOM 674 N N . VAL A 1 85 ? 0.121 9.328 23.938 1 98.88 85 VAL A N 1
ATOM 675 C CA . VAL A 1 85 ? -0.239 10.008 22.688 1 98.88 85 VAL A CA 1
ATOM 676 C C . VAL A 1 85 ? -0.477 11.484 22.969 1 98.88 85 VAL A C 1
ATOM 678 O O . VAL A 1 85 ? -1.436 11.852 23.656 1 98.88 85 VAL A O 1
ATOM 681 N N . ALA A 1 86 ? 0.42 12.352 22.5 1 98.75 86 ALA A N 1
ATOM 682 C CA . ALA A 1 86 ? 0.179 13.797 22.484 1 98.75 86 ALA A CA 1
ATOM 683 C C . ALA A 1 86 ? -0.496 14.219 21.172 1 98.75 86 ALA A C 1
ATOM 685 O O . ALA A 1 86 ? 0.121 14.18 20.109 1 98.75 86 ALA A O 1
ATOM 686 N N . SER A 1 87 ? -1.729 14.633 21.234 1 98.12 87 SER A N 1
ATOM 687 C CA . SER A 1 87 ? -2.535 14.852 20.047 1 98.12 87 SER A CA 1
ATOM 688 C C . SER A 1 87 ? -2.895 16.328 19.875 1 98.12 87 SER A C 1
ATOM 690 O O . SER A 1 87 ? -3.457 16.938 20.797 1 98.12 87 SER A O 1
ATOM 692 N N . ASN A 1 88 ? -2.59 16.797 18.656 1 96.75 88 ASN A N 1
ATOM 693 C CA . ASN A 1 88 ? -2.936 18.172 18.297 1 96.75 88 ASN A CA 1
ATOM 694 C C . ASN A 1 88 ? -4.27 18.25 17.562 1 96.75 88 ASN A C 1
ATOM 696 O O . ASN A 1 88 ? -4.723 19.328 17.188 1 96.75 88 ASN A O 1
ATOM 700 N N . GLY A 1 89 ? -4.859 17.125 17.312 1 96.94 89 GLY A N 1
ATOM 701 C CA . GLY A 1 89 ? -6.07 17.109 16.5 1 96.94 89 GLY A CA 1
ATOM 702 C C . GLY A 1 89 ? -6.406 15.734 15.961 1 96.94 89 GLY A C 1
ATOM 703 O O . GLY A 1 89 ? -6.176 14.727 16.641 1 96.94 89 GLY A O 1
ATOM 704 N N . VAL A 1 90 ? -6.98 15.688 14.758 1 97.12 90 VAL A N 1
ATOM 705 C CA . VAL A 1 90 ? -7.578 14.492 14.172 1 97.12 90 VAL A CA 1
ATOM 706 C C . VAL A 1 90 ? -6.496 13.438 13.93 1 97.12 90 VAL A C 1
ATOM 708 O O . VAL A 1 90 ? -6.676 12.266 14.258 1 97.12 90 VAL A O 1
ATOM 711 N N . PHE A 1 91 ? -5.395 13.758 13.367 1 96.81 91 PHE A N 1
ATOM 712 C CA . PHE A 1 91 ? -4.367 12.789 13.008 1 96.81 91 PHE A CA 1
ATOM 713 C C . PHE A 1 91 ? -3.535 12.406 14.219 1 96.81 91 PHE A C 1
ATOM 715 O O . PHE A 1 91 ? -3.049 11.273 14.312 1 96.81 91 PHE A O 1
ATOM 722 N N . GLY A 1 92 ? -3.381 13.32 15.156 1 97.94 92 GLY A N 1
ATOM 723 C CA . GLY A 1 92 ? -2.852 12.906 16.438 1 97.94 92 GLY A CA 1
ATOM 724 C C . GLY A 1 92 ? -3.703 11.852 17.125 1 97.94 92 GLY A C 1
ATOM 725 O O . GLY A 1 92 ? -3.178 10.922 17.734 1 97.94 92 GLY A O 1
ATOM 726 N N . ASP A 1 93 ? -5.027 12.023 17.047 1 98.12 93 ASP A N 1
ATOM 727 C CA . ASP A 1 93 ? -5.98 11.094 17.641 1 98.12 93 ASP A CA 1
ATOM 728 C C . ASP A 1 93 ? -5.891 9.719 16.969 1 98.12 93 ASP A C 1
ATOM 730 O O . ASP A 1 93 ? -6.227 8.703 17.594 1 98.12 93 ASP A O 1
ATOM 734 N N . ARG A 1 94 ? -5.465 9.68 15.766 1 98.31 94 ARG A N 1
ATOM 735 C CA . ARG A 1 94 ? -5.359 8.422 15.031 1 98.31 94 ARG A CA 1
ATOM 736 C C . ARG A 1 94 ? -4.41 7.457 15.727 1 98.31 94 ARG A C 1
ATOM 738 O O . ARG A 1 94 ? -4.617 6.242 15.695 1 98.31 94 ARG A O 1
ATOM 745 N N . TRP A 1 95 ? -3.395 7.988 16.391 1 98.81 95 TRP A N 1
ATOM 746 C CA . TRP A 1 95 ? -2.477 7.148 17.156 1 98.81 95 TRP A CA 1
ATOM 747 C C . TRP A 1 95 ? -3.227 6.324 18.188 1 98.81 95 TRP A C 1
ATOM 749 O O . TRP A 1 95 ? -2.916 5.148 18.406 1 98.81 95 TRP A O 1
ATOM 759 N N . VAL A 1 96 ? -4.188 6.973 18.828 1 98.62 96 VAL A N 1
ATOM 760 C CA . VAL A 1 96 ? -4.977 6.289 19.844 1 98.62 96 VAL A CA 1
ATOM 761 C C . VAL A 1 96 ? -5.742 5.129 19.203 1 98.62 96 VAL A C 1
ATOM 763 O O . VAL A 1 96 ? -5.742 4.012 19.734 1 98.62 96 VAL A O 1
ATOM 766 N N . ASN A 1 97 ? -6.359 5.422 18.094 1 97.88 97 ASN A N 1
ATOM 767 C CA . ASN A 1 97 ? -7.129 4.402 17.375 1 97.88 97 ASN A CA 1
ATOM 768 C C . ASN A 1 97 ? -6.246 3.232 16.953 1 97.88 97 ASN A C 1
ATOM 770 O O . ASN A 1 97 ? -6.668 2.076 17.016 1 97.88 97 ASN A O 1
ATOM 774 N N . ILE A 1 98 ? -5.055 3.496 16.5 1 98.69 98 ILE A N 1
ATOM 775 C CA . ILE A 1 98 ? -4.109 2.469 16.078 1 98.69 98 ILE A CA 1
ATOM 776 C C . ILE A 1 98 ? -3.672 1.641 17.281 1 98.69 98 ILE A C 1
ATOM 778 O O . ILE A 1 98 ? -3.822 0.417 17.297 1 98.69 98 ILE A O 1
ATOM 782 N N . PHE A 1 99 ? -3.205 2.303 18.359 1 98.69 99 PHE A N 1
ATOM 783 C CA . PHE A 1 99 ? -2.584 1.608 19.484 1 98.69 99 PHE A CA 1
ATOM 784 C C . PHE A 1 99 ? -3.617 0.798 20.25 1 98.69 99 PHE A C 1
ATOM 786 O O . PHE A 1 99 ? -3.297 -0.254 20.812 1 98.69 99 PHE A O 1
ATOM 793 N N . LYS A 1 100 ? -4.863 1.207 20.234 1 97.56 100 LYS A N 1
ATOM 794 C CA . LYS A 1 100 ? -5.906 0.515 20.984 1 97.56 100 LYS A CA 1
ATOM 795 C C . LYS A 1 100 ? -6.215 -0.847 20.375 1 97.56 100 LYS A C 1
ATOM 797 O O . LYS A 1 100 ? -6.844 -1.694 21 1 97.56 100 LYS A O 1
ATOM 802 N N . ARG A 1 101 ? -5.781 -1.088 19.141 1 97.31 101 ARG A N 1
ATOM 803 C CA . ARG A 1 101 ? -5.992 -2.381 18.484 1 97.31 101 ARG A CA 1
ATOM 804 C C . ARG A 1 101 ? -5.008 -3.42 19.016 1 97.31 101 ARG A C 1
ATOM 806 O O . ARG A 1 101 ? -5.156 -4.613 18.75 1 97.31 101 ARG A O 1
ATOM 813 N N . TYR A 1 102 ? -4.031 -2.998 19.75 1 97.44 102 TYR A N 1
ATOM 814 C CA . TYR A 1 102 ? -2.959 -3.859 20.234 1 97.44 102 TYR A CA 1
ATOM 815 C C . TYR A 1 102 ? -2.945 -3.91 21.75 1 97.44 102 TYR A C 1
ATOM 817 O O . TYR A 1 102 ? -3.539 -3.057 22.422 1 97.44 102 TYR A O 1
ATOM 825 N N . PRO A 1 103 ? -2.379 -4.934 22.375 1 97.12 103 PRO A N 1
ATOM 826 C CA . PRO A 1 103 ? -2.344 -5.051 23.828 1 97.12 103 PRO A CA 1
ATOM 827 C C . PRO A 1 103 ? -1.343 -4.09 24.484 1 97.12 103 PRO A C 1
ATOM 829 O O . PRO A 1 103 ? -0.383 -4.531 25.109 1 97.12 103 PRO A O 1
ATOM 832 N N . LEU A 1 104 ? -1.665 -2.775 24.359 1 98.31 104 LEU A N 1
ATOM 833 C CA . LEU A 1 104 ? -0.845 -1.689 24.891 1 98.31 104 LEU A CA 1
ATOM 834 C C . LEU A 1 104 ? -1.62 -0.868 25.906 1 98.31 104 LEU A C 1
ATOM 836 O O . LEU A 1 104 ? -2.852 -0.931 25.969 1 98.31 104 LEU A O 1
ATOM 840 N N . LYS A 1 105 ? -0.905 -0.239 26.828 1 98.69 105 LYS A N 1
ATOM 841 C CA . LYS A 1 105 ? -1.484 0.772 27.703 1 98.69 105 LYS A CA 1
ATOM 842 C C . LYS A 1 105 ? -1.352 2.168 27.094 1 98.69 105 LYS A C 1
ATOM 844 O O . LYS A 1 105 ? -0.24 2.672 26.922 1 98.69 105 LYS A O 1
ATOM 849 N N . VAL A 1 106 ? -2.486 2.787 26.828 1 98.75 106 VAL A N 1
ATOM 850 C CA . VAL A 1 106 ? -2.473 4.027 26.062 1 98.75 106 VAL A CA 1
ATOM 851 C C . VAL A 1 106 ? -2.949 5.184 26.938 1 98.75 106 VAL A C 1
ATOM 853 O O . VAL A 1 106 ? -4.07 5.164 27.438 1 98.75 106 VAL A O 1
ATOM 856 N N . ASP A 1 107 ? -2.115 6.141 27.172 1 98.75 107 ASP A N 1
ATOM 857 C CA . ASP A 1 107 ? -2.48 7.422 27.766 1 98.75 107 ASP A CA 1
ATOM 858 C C . ASP A 1 107 ? -2.604 8.508 26.703 1 98.75 107 ASP A C 1
ATOM 860 O O . ASP A 1 107 ? -2.023 8.391 25.625 1 98.75 107 ASP A O 1
ATOM 864 N N . TYR A 1 108 ? -3.363 9.484 27 1 98.5 108 TYR A N 1
ATOM 865 C CA . TYR A 1 108 ? -3.711 10.508 26.031 1 98.5 108 TYR A CA 1
ATOM 866 C C . TYR A 1 108 ? -3.557 11.898 26.625 1 98.5 108 TYR A C 1
ATOM 868 O O . TYR A 1 108 ? -3.924 12.133 27.781 1 98.5 108 TYR A O 1
ATOM 876 N N . LEU A 1 109 ? -2.896 12.781 25.938 1 98.38 109 LEU A N 1
ATOM 877 C CA . LEU A 1 109 ? -2.828 14.211 26.234 1 98.38 109 LEU A CA 1
ATOM 878 C C . LEU A 1 109 ? -3.26 15.031 25.016 1 98.38 109 LEU A C 1
ATOM 880 O O . LEU A 1 109 ? -2.592 15.016 23.984 1 98.38 109 LEU A O 1
ATOM 884 N N . GLY A 1 110 ? -4.312 15.742 25.078 1 97.38 110 GLY A N 1
ATOM 885 C CA . GLY A 1 110 ? -4.852 16.5 23.969 1 97.38 110 GLY A CA 1
ATOM 886 C C . GLY A 1 110 ? -4.641 18 24.094 1 97.38 110 GLY A C 1
ATOM 887 O O . GLY A 1 110 ? -4.156 18.469 25.125 1 97.38 110 GLY A O 1
ATOM 888 N N . SER A 1 111 ? -4.926 18.703 23 1 96.31 111 SER A N 1
ATOM 889 C CA . SER A 1 111 ? -4.902 20.172 22.969 1 96.31 111 SER A CA 1
ATOM 890 C C . SER A 1 111 ? -6.234 20.734 22.484 1 96.31 111 SER A C 1
ATOM 892 O O . SER A 1 111 ? -7.066 20 21.953 1 96.31 111 SER A O 1
ATOM 894 N N . GLU A 1 112 ? -6.422 21.984 22.75 1 96 112 GLU A N 1
ATOM 895 C CA . GLU A 1 112 ? -7.562 22.672 22.156 1 96 112 GLU A CA 1
ATOM 896 C C . GLU A 1 112 ? -7.395 22.812 20.656 1 96 112 GLU A C 1
ATOM 898 O O . GLU A 1 112 ? -6.27 22.875 20.141 1 96 112 GLU A O 1
ATOM 903 N N . VAL A 1 113 ? -8.555 22.859 19.969 1 96.5 113 VAL A N 1
ATOM 904 C CA . VAL A 1 113 ? -8.523 23.031 18.516 1 96.5 113 VAL A CA 1
ATOM 905 C C . VAL A 1 113 ? -7.715 24.281 18.172 1 96.5 113 VAL A C 1
ATOM 907 O O . VAL A 1 113 ? -7.91 25.344 18.766 1 96.5 113 VAL A O 1
ATOM 910 N N . GLY A 1 114 ? -6.781 24.094 17.297 1 97.5 114 GLY A N 1
ATOM 911 C CA . GLY A 1 114 ? -5.984 25.219 16.828 1 97.5 114 GLY A CA 1
ATOM 912 C C . GLY A 1 114 ? -4.738 25.453 17.656 1 97.5 114 GLY A C 1
ATOM 913 O O . GLY A 1 114 ? -3.963 26.375 17.375 1 97.5 114 GLY A O 1
ATOM 914 N N . ASP A 1 115 ? -4.59 24.641 18.625 1 97.44 115 ASP A N 1
ATOM 915 C CA . ASP A 1 115 ? -3.393 24.734 19.453 1 97.44 115 ASP A CA 1
ATOM 916 C C . ASP A 1 115 ? -2.639 23.406 19.469 1 97.44 115 ASP A C 1
ATOM 918 O O . ASP A 1 115 ? -3.174 22.375 19.062 1 97.44 115 ASP A O 1
ATOM 922 N N . TYR A 1 116 ? -1.327 23.438 19.859 1 97.75 116 TYR A N 1
ATOM 923 C CA . TYR A 1 116 ? -0.568 22.203 20.062 1 97.75 116 TYR A CA 1
ATOM 924 C C . TYR A 1 116 ? -0.542 21.828 21.531 1 97.75 116 TYR A C 1
ATOM 926 O O . TYR A 1 116 ? -0.949 22.609 22.406 1 97.75 116 TYR A O 1
ATOM 934 N N . VAL A 1 117 ? -0.18 20.625 21.859 1 98 117 VAL A N 1
ATOM 935 C CA . VAL A 1 117 ? -0.061 20.156 23.25 1 98 117 VAL A CA 1
ATOM 936 C C . VAL A 1 117 ? 1.092 20.891 23.938 1 98 117 VAL A C 1
ATOM 938 O O . VAL A 1 117 ? 2.217 20.906 23.422 1 98 117 VAL A O 1
ATOM 941 N N . SER A 1 118 ? 0.798 21.438 25.078 1 96.94 118 SER A N 1
ATOM 942 C CA . SER A 1 118 ? 1.8 22.203 25.812 1 96.94 118 SER A CA 1
ATOM 943 C C . SER A 1 118 ? 3.018 21.344 26.141 1 96.94 118 SER A C 1
ATOM 945 O O . SER A 1 118 ? 2.877 20.234 26.656 1 96.94 118 SER A O 1
ATOM 947 N N . VAL A 1 119 ? 4.191 21.922 25.859 1 98.06 119 VAL A N 1
ATOM 948 C CA . VAL A 1 119 ? 5.434 21.234 26.172 1 98.06 119 VAL A CA 1
ATOM 949 C C . VAL A 1 119 ? 5.508 20.953 27.672 1 98.06 119 VAL A C 1
ATOM 951 O O . VAL A 1 119 ? 5.941 19.875 28.094 1 98.06 119 VAL A O 1
ATOM 954 N N . ASP A 1 120 ? 5.035 21.891 28.453 1 98.12 120 ASP A N 1
ATOM 955 C CA . ASP A 1 120 ? 5.027 21.75 29.906 1 98.12 120 ASP A CA 1
ATOM 956 C C . ASP A 1 120 ? 4.168 20.562 30.328 1 98.12 120 ASP A C 1
ATOM 958 O O . ASP A 1 120 ? 4.562 19.781 31.203 1 98.12 120 ASP A O 1
ATOM 962 N N . LYS A 1 121 ? 3.053 20.438 29.719 1 98 121 LYS A N 1
ATOM 963 C CA . LYS A 1 121 ? 2.131 19.375 30.094 1 98 121 LYS A CA 1
ATOM 964 C C . LYS A 1 121 ? 2.705 18 29.719 1 98 121 LYS A C 1
ATOM 966 O O . LYS A 1 121 ? 2.547 17.031 30.469 1 98 121 LYS A O 1
ATOM 971 N N . ILE A 1 122 ? 3.332 17.906 28.578 1 98.69 122 ILE A N 1
ATOM 972 C CA . ILE A 1 122 ? 3.955 16.656 28.156 1 98.69 122 ILE A CA 1
ATOM 973 C C . ILE A 1 122 ? 5.062 16.281 29.141 1 98.69 122 ILE A C 1
ATOM 975 O O . ILE A 1 122 ? 5.141 15.133 29.578 1 98.69 122 ILE A O 1
ATOM 979 N N . GLU A 1 123 ? 5.891 17.25 29.438 1 98.69 123 GLU A N 1
ATOM 980 C CA . GLU A 1 123 ? 6.996 17.031 30.359 1 98.69 123 GLU A CA 1
ATOM 981 C C . GLU A 1 123 ? 6.488 16.562 31.719 1 98.69 123 GLU A C 1
ATOM 983 O O . GLU A 1 123 ? 7.031 15.617 32.312 1 98.69 123 GLU A O 1
ATOM 988 N N . GLU A 1 124 ? 5.5 17.266 32.219 1 98.44 124 GLU A N 1
ATOM 989 C CA . GLU A 1 124 ? 4.922 16.891 33.5 1 98.44 124 GLU A CA 1
ATOM 990 C C . GLU A 1 124 ? 4.426 15.445 33.5 1 98.44 124 GLU A C 1
ATOM 992 O O . GLU A 1 124 ? 4.652 14.703 34.438 1 98.44 124 GLU A O 1
ATOM 997 N N . LYS A 1 125 ? 3.766 15.109 32.438 1 98.25 125 LYS A N 1
ATOM 998 C CA . LYS A 1 125 ? 3.197 13.766 32.312 1 98.25 125 LYS A CA 1
ATOM 999 C C . LYS A 1 125 ? 4.289 12.703 32.344 1 98.25 125 LYS A C 1
ATOM 1001 O O . LYS A 1 125 ? 4.172 11.703 33.031 1 98.25 125 LYS A O 1
ATOM 1006 N N . VAL A 1 126 ? 5.383 12.906 31.609 1 98.5 126 VAL A N 1
ATOM 1007 C CA . VAL A 1 126 ? 6.398 11.875 31.453 1 98.5 126 VAL A CA 1
ATOM 1008 C C . VAL A 1 126 ? 7.289 11.828 32.688 1 98.5 126 VAL A C 1
ATOM 1010 O O . VAL A 1 126 ? 7.977 10.836 32.938 1 98.5 126 VAL A O 1
ATOM 1013 N N . ARG A 1 127 ? 7.324 12.859 33.438 1 98.06 127 ARG A N 1
ATOM 1014 C CA . ARG A 1 127 ? 8.062 12.859 34.719 1 98.06 127 ARG A CA 1
ATOM 1015 C C . ARG A 1 127 ? 7.309 12.07 35.781 1 98.06 127 ARG A C 1
ATOM 1017 O O . ARG A 1 127 ? 7.922 11.477 36.656 1 98.06 127 ARG A O 1
ATOM 1024 N N . LYS A 1 128 ? 6.02 12.078 35.656 1 97.56 128 LYS A N 1
ATOM 1025 C CA . LYS A 1 128 ? 5.172 11.43 36.656 1 97.56 128 LYS A CA 1
ATOM 1026 C C . LYS A 1 128 ? 5.055 9.93 36.375 1 97.56 128 LYS A C 1
ATOM 1028 O O . LYS A 1 128 ? 4.836 9.141 37.312 1 97.56 128 LYS A O 1
ATOM 1033 N N . GLU A 1 129 ? 5.117 9.602 35.156 1 96.88 129 GLU A N 1
ATOM 1034 C CA . GLU A 1 129 ? 4.918 8.211 34.75 1 96.88 129 GLU A CA 1
ATOM 1035 C C . GLU A 1 129 ? 5.906 7.812 33.656 1 96.88 129 GLU A C 1
ATOM 1037 O O . GLU A 1 129 ? 6.195 8.602 32.75 1 96.88 129 GLU A O 1
ATOM 1042 N N . LYS A 1 130 ? 6.375 6.605 33.781 1 97.38 130 LYS A N 1
ATOM 1043 C CA . LYS A 1 130 ? 7.305 6.113 32.781 1 97.38 130 LYS A CA 1
ATOM 1044 C C . LYS A 1 130 ? 6.562 5.656 31.531 1 97.38 130 LYS A C 1
ATOM 1046 O O . LYS A 1 130 ? 5.586 4.906 31.609 1 97.38 130 LYS A O 1
ATOM 1051 N N . TYR A 1 131 ? 6.98 6.09 30.391 1 98.56 131 TYR A N 1
ATOM 1052 C CA . TYR A 1 131 ? 6.422 5.676 29.109 1 98.56 131 TYR A CA 1
ATOM 1053 C C . TYR A 1 131 ? 7.484 5.016 28.25 1 98.56 131 TYR A C 1
ATOM 1055 O O . TYR A 1 131 ? 8.633 5.469 28.203 1 98.56 131 TYR A O 1
ATOM 1063 N N . ASP A 1 132 ? 7.105 3.906 27.625 1 98.06 132 ASP A N 1
ATOM 1064 C CA . ASP A 1 132 ? 7.988 3.248 26.656 1 98.06 132 ASP A CA 1
ATOM 1065 C C . ASP A 1 132 ? 8.078 4.047 25.359 1 98.06 132 ASP A C 1
ATOM 1067 O O . ASP A 1 132 ? 9.086 3.984 24.656 1 98.06 132 ASP A O 1
ATOM 1071 N N . LEU A 1 133 ? 7.016 4.785 25.062 1 98.62 133 LEU A N 1
ATOM 1072 C CA . LEU A 1 133 ? 6.953 5.512 23.797 1 98.62 133 LEU A CA 1
ATOM 1073 C C . LEU A 1 133 ? 6.02 6.715 23.922 1 98.62 133 LEU A C 1
ATOM 1075 O O . LEU A 1 133 ? 4.953 6.625 24.531 1 98.62 133 LEU A O 1
ATOM 1079 N N . VAL A 1 134 ? 6.438 7.863 23.359 1 98.88 134 VAL A N 1
ATOM 1080 C CA . VAL A 1 134 ? 5.613 9.055 23.203 1 98.88 134 VAL A CA 1
ATOM 1081 C C . VAL A 1 134 ? 5.461 9.398 21.719 1 98.88 134 VAL A C 1
ATOM 1083 O O . VAL A 1 134 ? 6.434 9.344 20.969 1 98.88 134 VAL A O 1
ATOM 1086 N N . THR A 1 135 ? 4.227 9.648 21.297 1 98.88 135 THR A N 1
ATOM 1087 C CA . THR A 1 135 ? 4.004 10.102 19.938 1 98.88 135 THR A CA 1
ATOM 1088 C C . THR A 1 135 ? 3.703 11.594 19.891 1 98.88 135 THR A C 1
ATOM 1090 O O . THR A 1 135 ? 2.98 12.109 20.75 1 98.88 135 THR A O 1
ATOM 1093 N N . LEU A 1 136 ? 4.316 12.305 18.969 1 98.81 136 LEU A N 1
ATOM 1094 C CA . LEU A 1 136 ? 4.082 13.711 18.656 1 98.81 136 LEU A CA 1
ATOM 1095 C C . LEU A 1 136 ? 3.678 13.875 17.188 1 98.81 136 LEU A C 1
ATOM 1097 O O . LEU A 1 136 ? 4.047 13.062 16.344 1 98.81 136 LEU A O 1
ATOM 1101 N N . THR A 1 137 ? 2.871 14.844 16.922 1 98.75 137 THR A N 1
ATOM 1102 C CA . THR A 1 137 ? 2.537 15.227 15.547 1 98.75 137 THR A CA 1
ATOM 1103 C C . THR A 1 137 ? 3.168 16.578 15.195 1 98.75 137 THR A C 1
ATOM 1105 O O . THR A 1 137 ? 2.836 17.594 15.797 1 98.75 137 THR A O 1
ATOM 1108 N N . HIS A 1 138 ? 4.062 16.562 14.273 1 98.81 138 HIS A N 1
ATOM 1109 C CA . HIS A 1 138 ? 4.797 17.766 13.914 1 98.81 138 HIS A CA 1
ATOM 1110 C C . HIS A 1 138 ? 3.871 18.828 13.328 1 98.81 138 HIS A C 1
ATOM 1112 O O . HIS A 1 138 ? 3.797 19.938 13.836 1 98.81 138 HIS A O 1
ATOM 1118 N N . VAL A 1 139 ? 3.178 18.469 12.281 1 98.69 139 VAL A N 1
ATOM 1119 C CA . VAL A 1 139 ? 2.135 19.328 11.727 1 98.69 139 VAL A CA 1
ATOM 1120 C C . VAL A 1 139 ? 0.798 18.594 11.742 1 98.69 139 VAL A C 1
ATOM 1122 O O . VAL A 1 139 ? 0.668 17.516 11.133 1 98.69 139 VAL A O 1
ATOM 1125 N N . GLU A 1 140 ? -0.124 19.094 12.484 1 98.38 140 GLU A N 1
ATOM 1126 C CA . GLU A 1 140 ? -1.493 18.594 12.469 1 98.38 140 GLU A CA 1
ATOM 1127 C C . GLU A 1 140 ? -2.264 19.109 11.258 1 98.38 140 GLU A C 1
ATOM 1129 O O . GLU A 1 140 ? -2.717 20.266 11.258 1 98.38 140 GLU A O 1
ATOM 1134 N N . THR A 1 141 ? -2.523 18.219 10.359 1 96.88 141 THR A N 1
ATOM 1135 C CA . THR A 1 141 ? -3.08 18.594 9.062 1 96.88 141 THR A CA 1
ATOM 1136 C C . THR A 1 141 ? -4.512 19.094 9.219 1 96.88 141 THR A C 1
ATOM 1138 O O . THR A 1 141 ? -4.98 19.891 8.406 1 96.88 141 THR A O 1
ATOM 1141 N N . SER A 1 142 ? -5.219 18.672 10.219 1 97.19 142 SER A N 1
ATOM 1142 C CA . SER A 1 142 ? -6.613 19.062 10.406 1 97.19 142 SER A CA 1
ATOM 1143 C C . SER A 1 142 ? -6.734 20.531 10.789 1 97.19 142 SER A C 1
ATOM 1145 O O . SER A 1 142 ? -7.77 21.156 10.555 1 97.19 142 SER A O 1
ATOM 1147 N N . THR A 1 143 ? -5.621 21.109 11.297 1 97.69 143 THR A N 1
ATOM 1148 C CA . THR A 1 143 ? -5.77 22.453 11.852 1 97.69 143 THR A CA 1
ATOM 1149 C C . THR A 1 143 ? -4.684 23.375 11.312 1 97.69 143 THR A C 1
ATOM 1151 O O . THR A 1 143 ? -4.797 24.609 11.422 1 97.69 143 THR A O 1
ATOM 1154 N N . GLY A 1 144 ? -3.619 22.797 10.805 1 98.19 144 GLY A N 1
ATOM 1155 C CA . GLY A 1 144 ? -2.492 23.594 10.367 1 98.19 144 GLY A CA 1
ATOM 1156 C C . GLY A 1 144 ? -1.567 24 11.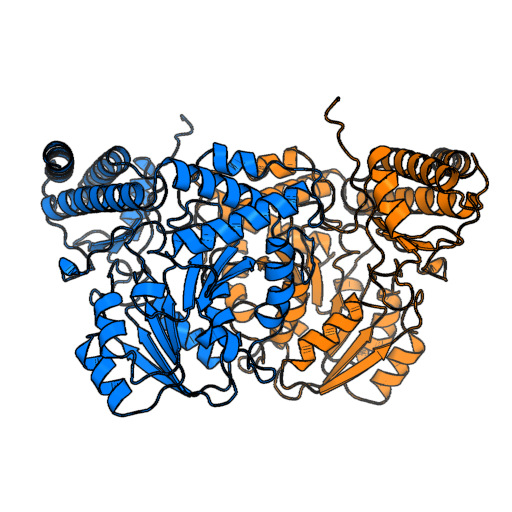508 1 98.19 144 GLY A C 1
ATOM 1157 O O . GLY A 1 144 ? -0.757 24.922 11.359 1 98.19 144 GLY A O 1
ATOM 1158 N N . VAL A 1 145 ? -1.668 23.312 12.609 1 98.5 145 VAL A N 1
ATOM 1159 C CA . VAL A 1 145 ? -0.869 23.625 13.797 1 98.5 145 VAL A CA 1
ATOM 1160 C C . VAL A 1 145 ? 0.447 22.859 13.742 1 98.5 145 VAL A C 1
ATOM 1162 O O . VAL A 1 145 ? 0.456 21.641 13.484 1 98.5 145 VAL A O 1
ATOM 1165 N N . ARG A 1 146 ? 1.548 23.516 13.969 1 98.56 146 ARG A N 1
ATOM 1166 C CA . ARG A 1 146 ? 2.877 22.922 14.062 1 98.56 146 ARG A CA 1
ATOM 1167 C C . ARG A 1 146 ? 3.332 22.797 15.508 1 98.56 146 ARG A C 1
ATOM 1169 O O . ARG A 1 146 ? 3.379 23.797 16.234 1 98.56 146 ARG A O 1
ATOM 1176 N N . GLN A 1 147 ? 3.625 21.641 15.969 1 98.25 147 GLN A N 1
ATOM 1177 C CA . GLN A 1 147 ? 4.184 21.391 17.297 1 98.25 147 GLN A CA 1
ATOM 1178 C C . GLN A 1 147 ? 5.68 21.688 17.328 1 98.25 147 GLN A C 1
ATOM 1180 O O . GLN A 1 147 ? 6.406 21.344 16.391 1 98.25 147 GLN A O 1
ATOM 1185 N N . PRO A 1 148 ? 6.195 22.406 18.391 1 98.31 148 PRO A N 1
ATOM 1186 C CA . PRO A 1 148 ? 7.641 22.625 18.5 1 98.31 148 PRO A CA 1
ATOM 1187 C C . PRO A 1 148 ? 8.406 21.359 18.891 1 98.31 148 PRO A C 1
ATOM 1189 O O . PRO A 1 148 ? 8.781 21.188 20.047 1 98.31 148 PRO A O 1
ATOM 1192 N N . ILE A 1 149 ? 8.773 20.531 17.984 1 98.75 149 ILE A N 1
ATOM 1193 C CA . ILE A 1 149 ? 9.312 19.203 18.188 1 98.75 149 ILE A CA 1
ATOM 1194 C C . ILE A 1 149 ? 10.672 19.281 18.875 1 98.75 149 ILE A C 1
ATOM 1196 O O . ILE A 1 149 ? 10.93 18.562 19.844 1 98.75 149 ILE A O 1
ATOM 1200 N N . GLU A 1 150 ? 11.57 20.156 18.359 1 98.69 150 GLU A N 1
ATOM 1201 C CA . GLU A 1 150 ? 12.906 20.281 18.922 1 98.69 150 GLU A CA 1
ATOM 1202 C C . GLU A 1 150 ? 12.836 20.562 20.422 1 98.69 150 GLU A C 1
ATOM 1204 O O . GLU A 1 150 ? 13.461 19.859 21.219 1 98.69 150 GLU A O 1
ATOM 1209 N N . GLU A 1 151 ? 12.094 21.594 20.766 1 98.5 151 GLU A N 1
ATOM 1210 C CA . GLU A 1 151 ? 11.961 21.969 22.172 1 98.5 151 GLU A CA 1
ATOM 1211 C C . GLU A 1 151 ? 11.328 20.844 22.984 1 98.5 151 GLU A C 1
ATOM 1213 O O . GLU A 1 151 ? 11.781 20.547 24.094 1 98.5 151 GLU A O 1
ATOM 1218 N N . THR A 1 152 ? 10.25 20.25 22.484 1 98.75 152 THR A N 1
ATOM 1219 C CA . THR A 1 152 ? 9.539 19.188 23.188 1 98.75 152 THR A CA 1
ATOM 1220 C C . THR A 1 152 ? 10.469 18.016 23.469 1 98.75 152 THR A C 1
ATOM 1222 O O . THR A 1 152 ? 10.555 17.531 24.594 1 98.75 152 THR A O 1
ATOM 1225 N N . VAL A 1 153 ? 11.18 17.516 22.438 1 98.81 153 VAL A N 1
ATOM 1226 C CA . VAL A 1 153 ? 12.047 16.344 22.547 1 98.81 153 VAL A CA 1
ATOM 1227 C C . VAL A 1 153 ? 13.164 16.625 23.547 1 98.81 153 VAL A C 1
ATOM 1229 O O . VAL A 1 153 ? 13.469 15.789 24.406 1 98.81 153 VAL A O 1
ATOM 1232 N N . LYS A 1 154 ? 13.773 17.812 23.438 1 98.25 154 LYS A N 1
ATOM 1233 C CA . LYS A 1 154 ? 14.836 18.203 24.359 1 98.25 154 LYS A CA 1
ATOM 1234 C C . LYS A 1 154 ? 14.375 18.094 25.812 1 98.25 154 LYS A C 1
ATOM 1236 O O . LYS A 1 154 ? 15.133 17.672 26.688 1 98.25 154 LYS A O 1
ATOM 1241 N N . ARG A 1 155 ? 13.18 18.438 26.016 1 98.44 155 ARG A N 1
ATOM 1242 C CA . ARG A 1 155 ? 12.664 18.516 27.375 1 98.44 155 ARG A CA 1
ATOM 1243 C C . ARG A 1 155 ? 12.242 17.141 27.891 1 98.44 155 ARG A C 1
ATOM 1245 O O . ARG A 1 155 ? 12.172 16.938 29.109 1 98.44 155 ARG A O 1
ATOM 1252 N N . ILE A 1 156 ? 11.953 16.188 27 1 98.56 156 ILE A N 1
ATOM 1253 C CA . ILE A 1 156 ? 11.359 14.953 27.531 1 98.56 156 ILE A CA 1
ATOM 1254 C C . ILE A 1 156 ? 12.297 13.781 27.266 1 98.56 156 ILE A C 1
ATOM 1256 O O . ILE A 1 156 ? 12.062 12.672 27.75 1 98.56 156 ILE A O 1
ATOM 1260 N N . ARG A 1 157 ? 13.383 13.961 26.594 1 98 157 ARG A N 1
ATOM 1261 C CA . ARG A 1 157 ? 14.258 12.922 26.047 1 98 157 ARG A CA 1
ATOM 1262 C C . ARG A 1 157 ? 14.719 11.969 27.156 1 98 157 ARG A C 1
ATOM 1264 O O . ARG A 1 157 ? 14.758 10.758 26.953 1 98 157 ARG A O 1
ATOM 1271 N N . ASP A 1 158 ? 14.984 12.461 28.297 1 97 158 ASP A N 1
ATOM 1272 C CA . ASP A 1 158 ? 15.594 11.672 29.375 1 97 158 ASP A CA 1
ATOM 1273 C C . ASP A 1 158 ? 14.531 10.898 30.156 1 97 158 ASP A C 1
ATOM 1275 O O . ASP A 1 158 ? 14.867 10.055 30.984 1 97 158 ASP A O 1
ATOM 1279 N N . TYR A 1 159 ? 13.305 11.133 29.812 1 98.19 159 TYR A N 1
ATOM 1280 C CA . TYR A 1 159 ? 12.242 10.562 30.641 1 98.19 159 TYR A CA 1
ATOM 1281 C C . TYR A 1 159 ? 11.477 9.492 29.891 1 98.19 159 TYR A C 1
ATOM 1283 O O . TYR A 1 159 ? 10.648 8.789 30.469 1 98.19 159 TYR A O 1
ATOM 1291 N N . VAL A 1 160 ? 11.766 9.359 28.594 1 98.06 160 VAL A N 1
ATOM 1292 C CA . VAL A 1 160 ? 10.992 8.43 27.781 1 98.06 160 VAL A CA 1
ATOM 1293 C C . VAL A 1 160 ? 11.938 7.527 26.984 1 98.06 160 VAL A C 1
ATOM 1295 O O . VAL A 1 160 ? 13.039 7.941 26.625 1 98.06 160 VAL A O 1
ATOM 1298 N N . ASP A 1 161 ? 11.578 6.273 26.703 1 97.25 161 ASP A N 1
ATOM 1299 C CA . ASP A 1 161 ? 12.438 5.328 25.984 1 97.25 161 ASP A CA 1
ATOM 1300 C C . ASP A 1 161 ? 12.516 5.672 24.5 1 97.25 161 ASP A C 1
ATOM 1302 O O . ASP A 1 161 ? 13.609 5.812 23.953 1 97.25 161 ASP A O 1
ATOM 1306 N N . LEU A 1 162 ? 11.352 5.785 23.859 1 98.62 162 LEU A N 1
ATOM 1307 C CA . LEU A 1 162 ? 11.305 6.09 22.438 1 98.62 162 LEU A CA 1
ATOM 1308 C C . LEU A 1 162 ? 10.422 7.301 22.156 1 98.62 162 LEU A C 1
ATOM 1310 O O . LEU A 1 162 ? 9.367 7.453 22.781 1 98.62 162 LEU A O 1
ATOM 1314 N N . ILE A 1 163 ? 10.82 8.172 21.297 1 98.88 163 ILE A N 1
ATOM 1315 C CA . ILE A 1 163 ? 10.047 9.328 20.844 1 98.88 163 ILE A CA 1
ATOM 1316 C C . ILE A 1 163 ? 9.758 9.195 19.344 1 98.88 163 ILE A C 1
ATOM 1318 O O . ILE A 1 163 ? 10.68 9.062 18.531 1 98.88 163 ILE A O 1
ATOM 1322 N N . VAL A 1 164 ? 8.508 9.18 19.016 1 98.94 164 VAL A N 1
ATOM 1323 C CA . VAL A 1 164 ? 8.039 9.062 17.625 1 98.94 164 VAL A CA 1
ATOM 1324 C C . VAL A 1 164 ? 7.402 10.383 17.188 1 98.94 164 VAL A C 1
ATOM 1326 O O . VAL A 1 164 ? 6.602 10.969 17.922 1 98.94 164 VAL A O 1
ATOM 1329 N N . VAL A 1 165 ? 7.754 10.852 16.016 1 98.94 165 VAL A N 1
ATOM 1330 C CA . VAL A 1 165 ? 7.164 12.062 15.469 1 98.94 165 VAL A CA 1
ATOM 1331 C C . VAL A 1 165 ? 6.484 11.758 14.141 1 98.94 165 VAL A C 1
ATOM 1333 O O . VAL A 1 165 ? 7.125 11.258 13.211 1 98.94 165 VAL A O 1
ATOM 1336 N N . ASP A 1 166 ? 5.188 12 14.109 1 98.88 166 ASP A N 1
ATOM 1337 C CA . ASP A 1 166 ? 4.441 11.992 12.859 1 98.88 166 ASP A CA 1
ATOM 1338 C C . ASP A 1 166 ? 4.73 13.25 12.039 1 98.88 166 ASP A C 1
ATOM 1340 O O . ASP A 1 166 ? 4.227 14.328 12.352 1 98.88 166 ASP A O 1
ATOM 1344 N N . GLY A 1 167 ? 5.477 13.07 10.984 1 98.81 167 GLY A N 1
ATOM 1345 C CA . GLY A 1 167 ? 5.824 14.164 10.086 1 98.81 167 GLY A CA 1
ATOM 1346 C C . GLY A 1 167 ? 5.156 14.055 8.727 1 98.81 167 GLY A C 1
ATOM 1347 O O . GLY A 1 167 ? 5.711 14.508 7.727 1 98.81 167 GLY A O 1
ATOM 1348 N N . VAL A 1 168 ? 4.016 13.445 8.609 1 98.62 168 VAL A N 1
ATOM 1349 C CA . VAL A 1 168 ? 3.318 13.188 7.352 1 98.62 168 VAL A CA 1
ATOM 1350 C C . VAL A 1 168 ? 3.111 14.5 6.598 1 98.62 168 VAL A C 1
ATOM 1352 O O . VAL A 1 168 ? 3.322 14.57 5.387 1 98.62 168 VAL A O 1
ATOM 1355 N N . SER A 1 169 ? 2.783 15.547 7.332 1 98.12 169 SER A N 1
ATOM 1356 C CA . SER A 1 169 ? 2.49 16.812 6.676 1 98.12 169 SER A CA 1
ATOM 1357 C C . SER A 1 169 ? 3.592 17.844 6.938 1 98.12 169 SER A C 1
ATOM 1359 O O . SER A 1 169 ? 3.369 19.047 6.812 1 98.12 169 SER A O 1
ATOM 1361 N N . SER A 1 170 ? 4.777 17.422 7.383 1 98.56 170 SER A N 1
ATOM 1362 C CA . SER A 1 170 ? 5.84 18.375 7.688 1 98.56 170 SER A CA 1
ATOM 1363 C C . SER A 1 170 ? 7.113 18.031 6.918 1 98.56 170 SER A C 1
ATOM 1365 O O . SER A 1 170 ? 7.777 18.938 6.391 1 98.56 170 SER A O 1
ATOM 1367 N N . VAL A 1 171 ? 7.477 16.766 6.816 1 98.69 171 VAL A N 1
ATOM 1368 C CA . VAL A 1 171 ? 8.75 16.344 6.242 1 98.69 171 VAL A CA 1
ATOM 1369 C C . VAL A 1 171 ? 8.82 16.766 4.777 1 98.69 171 VAL A C 1
ATOM 1371 O O . VAL A 1 171 ? 7.914 16.469 3.992 1 98.69 171 VAL A O 1
ATOM 1374 N N . GLY A 1 172 ? 9.852 17.406 4.422 1 98.12 172 GLY A N 1
ATOM 1375 C CA . GLY A 1 172 ? 10.047 17.922 3.076 1 98.12 172 GLY A CA 1
ATOM 1376 C C . GLY A 1 172 ? 9.648 19.391 2.934 1 98.12 172 GLY A C 1
ATOM 1377 O O . GLY A 1 172 ? 9.977 20.031 1.935 1 98.12 172 GLY A O 1
ATOM 1378 N N . ALA A 1 173 ? 8.945 19.938 4.031 1 98.62 173 ALA A N 1
ATOM 1379 C CA . ALA A 1 173 ? 8.453 21.312 3.918 1 98.62 173 ALA A CA 1
ATOM 1380 C C . ALA A 1 173 ? 8.727 22.094 5.195 1 98.62 173 ALA A C 1
ATOM 1382 O O . ALA A 1 173 ? 8.656 23.328 5.199 1 98.62 173 ALA A O 1
ATOM 1383 N N . GLU A 1 174 ? 8.93 21.453 6.289 1 98.62 174 GLU A N 1
ATOM 1384 C CA . GLU A 1 174 ? 9.352 22.031 7.562 1 98.62 174 GLU A CA 1
ATOM 1385 C C . GLU A 1 174 ? 10.789 21.625 7.891 1 98.62 174 GLU A C 1
ATOM 1387 O O . GLU A 1 174 ? 11.312 20.656 7.344 1 98.62 174 GLU A O 1
ATOM 1392 N N . GLU A 1 175 ? 11.398 22.391 8.766 1 98.06 175 GLU A N 1
ATOM 1393 C CA . GLU A 1 175 ? 12.688 21.938 9.273 1 98.06 175 GLU A CA 1
ATOM 1394 C C . GLU A 1 175 ? 12.547 20.641 10.07 1 98.06 175 GLU A C 1
ATOM 1396 O O . GLU A 1 175 ? 11.711 20.547 10.969 1 98.06 175 GLU A O 1
ATOM 1401 N N . VAL A 1 176 ? 13.305 19.609 9.703 1 98.56 176 VAL A N 1
ATOM 1402 C CA . VAL A 1 176 ? 13.359 18.328 10.398 1 98.56 176 VAL A CA 1
ATOM 1403 C C . VAL A 1 176 ? 14.82 17.922 10.625 1 98.56 176 VAL A C 1
ATOM 1405 O O . VAL A 1 176 ? 15.609 17.859 9.68 1 98.56 176 VAL A O 1
ATOM 1408 N N . ARG A 1 177 ? 15.188 17.797 11.812 1 98.56 177 ARG A N 1
ATOM 1409 C CA . ARG A 1 177 ? 16.5 17.297 12.219 1 98.56 177 ARG A CA 1
ATOM 1410 C C . ARG A 1 177 ? 16.375 16.156 13.219 1 98.56 177 ARG A C 1
ATOM 1412 O O . ARG A 1 177 ? 16.75 16.297 14.383 1 98.56 177 ARG A O 1
ATOM 1419 N N . ALA A 1 178 ? 15.953 15.039 12.695 1 98.75 178 ALA A N 1
ATOM 1420 C CA . ALA A 1 178 ? 15.57 13.914 13.547 1 98.75 178 ALA A CA 1
ATOM 1421 C C . ALA A 1 178 ? 16.719 13.508 14.469 1 98.75 178 ALA A C 1
ATOM 1423 O O . ALA A 1 178 ? 16.516 13.32 15.672 1 98.75 178 ALA A O 1
ATOM 1424 N N . LYS A 1 179 ? 17.922 13.359 13.922 1 98.69 179 LYS A N 1
ATOM 1425 C CA . LYS A 1 179 ? 19.062 12.906 14.727 1 98.69 179 LYS A CA 1
ATOM 1426 C C . LYS A 1 179 ? 19.453 13.953 15.758 1 98.69 179 LYS A C 1
ATOM 1428 O O . LYS A 1 179 ? 19.562 13.648 16.953 1 98.69 179 LYS A O 1
ATOM 1433 N N . ASP A 1 180 ? 19.609 15.219 15.289 1 98.69 180 ASP A N 1
ATOM 1434 C CA . ASP A 1 180 ? 20.031 16.297 16.188 1 98.69 180 ASP A CA 1
ATOM 1435 C C . ASP A 1 180 ? 19 16.531 17.281 1 98.69 180 ASP A C 1
ATOM 1437 O O . ASP A 1 180 ? 19.359 16.891 18.406 1 98.69 180 ASP A O 1
ATOM 1441 N N . TRP A 1 181 ? 17.719 16.359 16.969 1 98.75 181 TRP A N 1
ATOM 1442 C CA . TRP A 1 181 ? 16.641 16.594 17.922 1 98.75 181 TRP A CA 1
ATOM 1443 C C . TRP A 1 181 ? 16.5 15.43 18.891 1 98.75 181 TRP A C 1
ATOM 1445 O O . TRP A 1 181 ? 1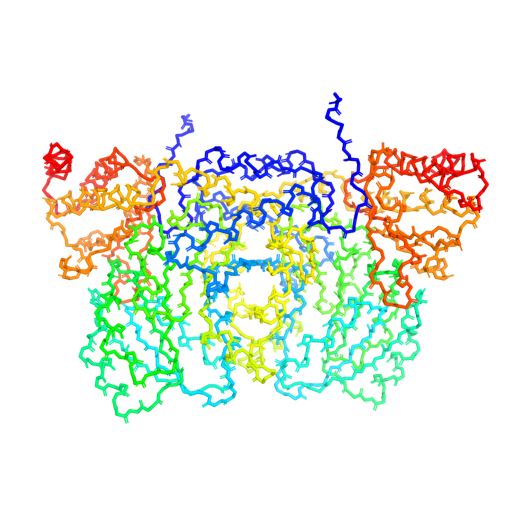5.859 15.555 19.938 1 98.75 181 TRP A O 1
ATOM 1455 N N . GLY A 1 182 ? 17.078 14.281 18.562 1 98.56 182 GLY A N 1
ATOM 1456 C CA . GLY A 1 182 ? 16.984 13.109 19.406 1 98.56 182 GLY A CA 1
ATOM 1457 C C . GLY A 1 182 ? 15.703 12.32 19.219 1 98.56 182 GLY A C 1
ATOM 1458 O O . GLY A 1 182 ? 15.211 11.68 20.141 1 98.56 182 GLY A O 1
ATOM 1459 N N . VAL A 1 183 ? 15.109 12.438 18.062 1 98.88 183 VAL A N 1
ATOM 1460 C CA . VAL A 1 183 ? 13.906 11.68 17.75 1 98.88 183 VAL A CA 1
ATOM 1461 C C . VAL A 1 183 ? 14.273 10.258 17.328 1 98.88 183 VAL A C 1
ATOM 1463 O O . VAL A 1 183 ? 15.227 10.055 16.578 1 98.88 183 VAL A O 1
ATOM 1466 N N . ASP A 1 184 ? 13.586 9.242 17.828 1 98.81 184 ASP A N 1
ATOM 1467 C CA . ASP A 1 184 ? 13.922 7.852 17.547 1 98.81 184 ASP A CA 1
ATOM 1468 C C . ASP A 1 184 ? 13.297 7.383 16.234 1 98.81 184 ASP A C 1
ATOM 1470 O O . ASP A 1 184 ? 13.906 6.605 15.492 1 98.81 184 ASP A O 1
ATOM 1474 N N . ILE A 1 185 ? 12.062 7.754 16.016 1 98.88 185 ILE A N 1
ATOM 1475 C CA . ILE A 1 185 ? 11.336 7.395 14.805 1 98.88 185 ILE A CA 1
ATOM 1476 C C . ILE A 1 185 ? 10.641 8.625 14.234 1 98.88 185 ILE A C 1
ATOM 1478 O O . ILE A 1 185 ? 9.922 9.336 14.953 1 98.88 185 ILE A O 1
ATOM 1482 N N . TYR A 1 186 ? 10.906 8.992 13.039 1 98.94 186 TYR A N 1
ATOM 1483 C CA . TYR A 1 186 ? 10.242 10.047 12.289 1 98.94 186 TYR A CA 1
ATOM 1484 C C . TYR A 1 186 ? 9.648 9.5 10.992 1 98.94 186 TYR A C 1
ATOM 1486 O O . TYR A 1 186 ? 10.281 8.711 10.297 1 98.94 186 TYR A O 1
ATOM 1494 N N . LEU A 1 187 ? 8.375 9.797 10.688 1 98.94 187 LEU A N 1
ATOM 1495 C CA . LEU A 1 187 ? 7.738 9.156 9.547 1 98.94 187 LEU A CA 1
ATOM 1496 C C . LEU A 1 187 ? 7.027 10.18 8.672 1 98.94 187 LEU A C 1
ATOM 1498 O O . LEU A 1 187 ? 6.805 11.32 9.094 1 98.94 187 LEU A O 1
ATOM 1502 N N . THR A 1 188 ? 6.754 9.844 7.453 1 98.81 188 THR A N 1
ATOM 1503 C CA . THR A 1 188 ? 6 10.656 6.508 1 98.81 188 THR A CA 1
ATOM 1504 C C . THR A 1 188 ? 5.363 9.773 5.434 1 98.81 188 THR A C 1
ATOM 1506 O O . THR A 1 188 ? 5.215 8.562 5.617 1 98.81 188 THR A O 1
ATOM 1509 N N . ALA A 1 189 ? 4.82 10.383 4.422 1 98.38 189 ALA A N 1
ATOM 1510 C CA . ALA A 1 189 ? 4.168 9.711 3.299 1 98.38 189 ALA A CA 1
ATOM 1511 C C . ALA A 1 189 ? 4.594 10.328 1.969 1 98.38 189 ALA A C 1
ATOM 1513 O O . ALA A 1 189 ? 5.031 11.477 1.924 1 98.38 189 ALA A O 1
ATOM 1514 N N . SER A 1 190 ? 4.438 9.57 0.925 1 98.12 190 SER A N 1
ATOM 1515 C CA . SER A 1 190 ? 4.953 9.977 -0.378 1 98.12 190 SER A CA 1
ATOM 1516 C C . SER A 1 190 ? 4.152 11.148 -0.951 1 98.12 190 SER A C 1
ATOM 1518 O O . SER A 1 190 ? 4.715 12.023 -1.606 1 98.12 190 SER A O 1
ATOM 1520 N N . GLN A 1 191 ? 2.857 11.234 -0.666 1 95.56 191 GLN A N 1
ATOM 1521 C CA . GLN A 1 191 ? 1.962 12.078 -1.453 1 95.56 191 GLN A CA 1
ATOM 1522 C C . GLN A 1 191 ? 1.797 13.453 -0.814 1 95.56 191 GLN A C 1
ATOM 1524 O O . GLN A 1 191 ? 0.917 14.219 -1.206 1 95.56 191 GLN A O 1
ATOM 1529 N N . LYS A 1 192 ? 2.514 13.758 0.164 1 96.88 192 LYS A N 1
ATOM 1530 C CA . LYS A 1 192 ? 2.41 15.031 0.869 1 96.88 192 LYS A CA 1
ATOM 1531 C C . LYS A 1 192 ? 3.471 16.016 0.385 1 96.88 192 LYS A C 1
ATOM 1533 O O . LYS A 1 192 ? 3.543 16.328 -0.807 1 96.88 192 LYS A O 1
ATOM 1538 N N . ALA A 1 193 ? 4.32 16.5 1.251 1 97.88 193 ALA A N 1
ATOM 1539 C CA . ALA A 1 193 ? 5.285 17.531 0.874 1 97.88 193 ALA A CA 1
ATOM 1540 C C . ALA A 1 193 ? 6.344 16.969 -0.073 1 97.88 193 ALA A C 1
ATOM 1542 O O . ALA A 1 193 ? 6.969 17.703 -0.828 1 97.88 193 ALA A O 1
ATOM 1543 N N . ILE A 1 194 ? 6.566 15.641 -0.066 1 97.94 194 ILE A N 1
ATOM 1544 C CA . ILE A 1 194 ? 7.52 15.031 -0.991 1 97.94 194 ILE A CA 1
ATOM 1545 C C . ILE A 1 194 ? 7.055 15.258 -2.428 1 97.94 194 ILE A C 1
ATOM 1547 O O . ILE A 1 194 ? 7.875 15.461 -3.326 1 97.94 194 ILE A O 1
ATOM 1551 N N . GLY A 1 195 ? 5.742 15.18 -2.602 1 96.75 195 GLY A N 1
ATOM 1552 C CA . GLY A 1 195 ? 5.195 15.5 -3.91 1 96.75 195 GLY A CA 1
ATOM 1553 C C . GLY A 1 195 ? 5.242 14.328 -4.879 1 96.75 195 GLY A C 1
ATOM 1554 O O . GLY A 1 195 ? 5.398 14.523 -6.086 1 96.75 195 GLY A O 1
ATOM 1555 N N . ALA A 1 196 ? 5.273 13.133 -4.438 1 97.06 196 ALA A N 1
ATOM 1556 C CA . ALA A 1 196 ? 5.121 11.922 -5.234 1 97.06 196 ALA A CA 1
ATOM 1557 C C . ALA A 1 196 ? 3.707 11.359 -5.113 1 97.06 196 ALA A C 1
ATOM 1559 O O . ALA A 1 196 ? 2.916 11.82 -4.289 1 97.06 196 ALA A O 1
ATOM 1560 N N . PRO A 1 197 ? 3.299 10.469 -5.977 1 96 197 PRO A N 1
ATOM 1561 C CA . PRO A 1 197 ? 1.972 9.859 -5.848 1 96 197 PRO A CA 1
ATOM 1562 C C . PRO A 1 197 ? 1.798 9.086 -4.543 1 96 197 PRO A C 1
ATOM 1564 O O . PRO A 1 197 ? 2.779 8.609 -3.973 1 96 197 PRO A O 1
ATOM 1567 N N . PRO A 1 198 ? 0.528 9.008 -4.09 1 96.31 198 PRO A N 1
ATOM 1568 C CA . PRO A 1 198 ? 0.281 8.203 -2.889 1 96.31 198 PRO A CA 1
ATOM 1569 C C . PRO A 1 198 ? 0.614 6.73 -3.088 1 96.31 198 PRO A C 1
ATOM 1571 O O . PRO A 1 198 ? 0.44 6.195 -4.188 1 96.31 198 PRO A O 1
ATOM 1574 N N . GLY A 1 199 ? 1.041 6.055 -1.977 1 97.31 199 GLY A N 1
ATOM 1575 C CA . GLY A 1 199 ? 1.279 4.621 -2.041 1 97.31 199 GLY A CA 1
ATOM 1576 C C . GLY A 1 199 ? 2.389 4.16 -1.115 1 97.31 199 GLY A C 1
ATOM 1577 O O . GLY A 1 199 ? 2.65 2.961 -1.002 1 97.31 199 GLY A O 1
ATOM 1578 N N . LEU A 1 200 ? 3.012 5.117 -0.428 1 98.5 200 LEU A N 1
ATOM 1579 C CA . LEU A 1 200 ? 4.164 4.73 0.376 1 98.5 200 LEU A CA 1
ATOM 1580 C C . LEU A 1 200 ? 4.102 5.367 1.761 1 98.5 200 LEU A C 1
ATOM 1582 O O . LEU A 1 200 ? 3.713 6.527 1.898 1 98.5 200 LEU A O 1
ATOM 1586 N N . GLY A 1 201 ? 4.336 4.562 2.777 1 98.75 201 GLY A N 1
ATOM 1587 C CA . GLY A 1 201 ? 4.785 5.059 4.07 1 98.75 201 GLY A CA 1
ATOM 1588 C C . GLY A 1 201 ? 6.297 5.09 4.203 1 98.75 201 GLY A C 1
ATOM 1589 O O . GLY A 1 201 ? 6.98 4.152 3.789 1 98.75 201 GLY A O 1
ATOM 1590 N N . ILE A 1 202 ? 6.852 6.129 4.695 1 98.94 202 ILE A N 1
ATOM 1591 C CA . ILE A 1 202 ? 8.297 6.34 4.766 1 98.94 202 ILE A CA 1
ATOM 1592 C C . ILE A 1 202 ? 8.695 6.703 6.195 1 98.94 202 ILE A C 1
ATOM 1594 O O . ILE A 1 202 ? 8.039 7.523 6.84 1 98.94 202 ILE A O 1
ATOM 1598 N N . LEU A 1 203 ? 9.727 6.047 6.719 1 98.94 203 LEU A N 1
ATOM 1599 C CA . LEU A 1 203 ? 10.156 6.41 8.062 1 98.94 203 LEU A CA 1
ATOM 1600 C C . LEU A 1 203 ? 11.641 6.098 8.258 1 98.94 203 LEU A C 1
ATOM 1602 O O . LEU A 1 203 ? 12.242 5.395 7.445 1 98.94 203 LEU A O 1
ATOM 1606 N N . VAL A 1 204 ? 12.227 6.668 9.211 1 98.94 204 VAL A N 1
ATOM 1607 C CA . VAL A 1 204 ? 13.555 6.336 9.703 1 98.94 204 VAL A CA 1
ATOM 1608 C C . VAL A 1 204 ? 13.469 5.941 11.18 1 98.94 204 VAL A C 1
ATOM 1610 O O . VAL A 1 204 ? 12.625 6.449 11.914 1 98.94 204 VAL A O 1
ATOM 1613 N N . ALA A 1 205 ? 14.273 5.031 11.594 1 98.81 205 ALA A N 1
ATOM 1614 C CA . ALA A 1 205 ? 14.344 4.559 12.977 1 98.81 205 ALA A CA 1
ATOM 1615 C C . ALA A 1 205 ? 15.781 4.594 13.5 1 98.81 205 ALA A C 1
ATOM 1617 O O . ALA A 1 205 ? 16.703 4.113 12.836 1 98.81 205 ALA A O 1
ATOM 1618 N N . SER A 1 206 ? 15.992 5.148 14.641 1 98.75 206 SER A N 1
ATOM 1619 C CA . SER A 1 206 ? 17.312 5.273 15.25 1 98.75 206 SER A CA 1
ATOM 1620 C C . SER A 1 206 ? 17.859 3.91 15.656 1 98.75 206 SER A C 1
ATOM 1622 O O . SER A 1 206 ? 17.141 2.914 15.656 1 98.75 206 SER A O 1
ATOM 1624 N N . GLU A 1 207 ? 19.141 3.887 15.984 1 97.75 207 GLU A N 1
ATOM 1625 C CA . GLU A 1 207 ? 19.766 2.672 16.5 1 97.75 207 GLU A CA 1
ATOM 1626 C C . GLU A 1 207 ? 19.062 2.191 17.766 1 97.75 207 GLU A C 1
ATOM 1628 O O . GLU A 1 207 ? 18.859 0.99 17.953 1 97.75 207 GLU A O 1
ATOM 1633 N N . LYS A 1 208 ? 18.734 3.133 18.609 1 97.06 208 LYS A N 1
ATOM 1634 C CA . LYS A 1 208 ? 18.016 2.805 19.844 1 97.06 208 LYS A CA 1
ATOM 1635 C C . LYS A 1 208 ? 16.688 2.129 19.531 1 97.06 208 LYS A C 1
ATOM 1637 O O . LYS A 1 208 ? 16.328 1.13 20.172 1 97.06 208 LYS A O 1
ATOM 1642 N N . ALA A 1 209 ? 15.93 2.709 18.609 1 97.81 209 ALA A N 1
ATOM 1643 C CA . ALA A 1 209 ? 14.664 2.102 18.203 1 97.81 209 ALA A CA 1
ATOM 1644 C C . ALA A 1 209 ? 14.891 0.708 17.625 1 97.81 209 ALA A C 1
ATOM 1646 O O . ALA A 1 209 ? 14.188 -0.241 17.984 1 97.81 209 ALA A O 1
ATOM 1647 N N . MET A 1 210 ? 15.867 0.546 16.766 1 97.19 210 MET A N 1
ATOM 1648 C CA . MET A 1 210 ? 16.141 -0.727 16.094 1 97.19 210 MET A CA 1
ATOM 1649 C C . MET A 1 210 ? 16.516 -1.799 17.109 1 97.19 210 MET A C 1
ATOM 1651 O O . MET A 1 210 ? 16.203 -2.975 16.922 1 97.19 210 MET A O 1
ATOM 1655 N N . GLU A 1 211 ? 17.172 -1.41 18.156 1 94.94 211 GLU A N 1
ATOM 1656 C CA . GLU A 1 211 ? 17.547 -2.342 19.203 1 94.94 211 GLU A CA 1
ATOM 1657 C C . GLU A 1 211 ? 16.328 -2.85 19.969 1 94.94 211 GLU A C 1
ATOM 1659 O O . GLU A 1 211 ? 16.375 -3.916 20.578 1 94.94 211 GLU A O 1
ATOM 1664 N N . SER A 1 212 ? 15.32 -2.055 19.891 1 92.06 212 SER A N 1
ATOM 1665 C CA . SER A 1 212 ? 14.109 -2.424 20.625 1 92.06 212 SER A CA 1
ATOM 1666 C C . SER A 1 212 ? 13.25 -3.385 19.812 1 92.06 212 SER A C 1
ATOM 1668 O O . SER A 1 212 ? 12.305 -3.982 20.328 1 92.06 212 SER A O 1
ATOM 1670 N N . ILE A 1 213 ? 13.57 -3.424 18.484 1 89.06 213 ILE A N 1
ATOM 1671 C CA . ILE A 1 213 ? 12.805 -4.336 17.656 1 89.06 213 ILE A CA 1
ATOM 1672 C C . ILE A 1 213 ? 13.102 -5.781 18.047 1 89.06 213 ILE A C 1
ATOM 1674 O O . ILE A 1 213 ? 14.25 -6.223 17.984 1 89.06 213 ILE A O 1
ATOM 1678 N N . LYS A 1 214 ? 12.227 -6.402 18.781 1 79.81 214 LYS A N 1
ATOM 1679 C CA . LYS A 1 214 ? 12.445 -7.75 19.297 1 79.81 214 LYS A CA 1
ATOM 1680 C C . LYS A 1 214 ? 11.414 -8.727 18.734 1 79.81 214 LYS A C 1
ATOM 1682 O O . LYS A 1 214 ? 10.484 -8.328 18.031 1 79.81 214 LYS A O 1
ATOM 1687 N N . GLY A 1 215 ? 11.609 -9.969 19 1 77.12 215 GLY A N 1
ATOM 1688 C CA . GLY A 1 215 ? 10.719 -11.023 18.547 1 77.12 215 GLY A CA 1
ATOM 1689 C C . GLY A 1 215 ? 9.336 -10.945 19.172 1 77.12 215 GLY A C 1
ATOM 1690 O O . GLY A 1 215 ? 8.383 -11.523 18.656 1 77.12 215 GLY A O 1
ATOM 1691 N N . ASP A 1 216 ? 9.211 -10.141 20.266 1 86.31 216 ASP A N 1
ATOM 1692 C CA . ASP A 1 216 ? 7.922 -10.109 20.953 1 86.31 216 ASP A CA 1
ATOM 1693 C C . ASP A 1 216 ? 7.109 -8.883 20.531 1 86.31 216 ASP A C 1
ATOM 1695 O O . ASP A 1 216 ? 6.203 -8.461 21.266 1 86.31 216 ASP A O 1
ATOM 1699 N N . SER A 1 217 ? 7.426 -8.312 19.453 1 94.44 217 SER A N 1
ATOM 1700 C CA . SER A 1 217 ? 6.676 -7.188 18.906 1 94.44 217 SER A CA 1
ATOM 1701 C C . SER A 1 217 ? 5.191 -7.52 18.781 1 94.44 217 SER A C 1
ATOM 1703 O O . SER A 1 217 ? 4.836 -8.648 18.422 1 94.44 217 SER A O 1
ATOM 1705 N N . VAL A 1 218 ? 4.32 -6.5 19.016 1 96.94 218 VAL A N 1
ATOM 1706 C CA . VAL A 1 218 ? 2.879 -6.715 18.953 1 96.94 218 VAL A CA 1
ATOM 1707 C C . VAL A 1 218 ? 2.395 -6.504 17.516 1 96.94 218 VAL A C 1
ATOM 1709 O O . VAL A 1 218 ? 1.215 -6.695 17.219 1 96.94 218 VAL A O 1
ATOM 1712 N N . ALA A 1 219 ? 3.311 -6.125 16.656 1 96.88 219 ALA A N 1
ATOM 1713 C CA . ALA A 1 219 ? 2.936 -5.793 15.281 1 96.88 219 ALA A CA 1
ATOM 1714 C C . ALA A 1 219 ? 2.318 -6.996 14.57 1 96.88 219 ALA A C 1
ATOM 1716 O O . ALA A 1 219 ? 2.645 -8.141 14.891 1 96.88 219 ALA A O 1
ATOM 1717 N N . GLY A 1 220 ? 1.403 -6.703 13.656 1 96.88 220 GLY A N 1
ATOM 1718 C CA . GLY A 1 220 ? 0.905 -7.75 12.773 1 96.88 220 GLY A CA 1
ATOM 1719 C C . GLY A 1 220 ? 1.979 -8.344 11.883 1 96.88 220 GLY A C 1
ATOM 1720 O O . GLY A 1 220 ? 3.1 -8.594 12.328 1 96.88 220 GLY A O 1
ATOM 1721 N N . TYR A 1 221 ? 1.607 -8.664 10.641 1 98 221 TYR A N 1
ATOM 1722 C CA . TYR A 1 221 ? 2.539 -9.336 9.742 1 98 221 TYR A CA 1
ATOM 1723 C C . TYR A 1 221 ? 3.018 -8.383 8.648 1 98 221 TYR A C 1
ATOM 1725 O O . TYR A 1 221 ? 4.219 -8.133 8.516 1 98 221 TYR A O 1
ATOM 1733 N N . TYR A 1 222 ? 2.137 -7.77 7.922 1 98.5 222 TYR A N 1
ATOM 1734 C CA . TYR A 1 222 ? 2.438 -7.004 6.719 1 98.5 222 TYR A CA 1
ATOM 1735 C C . TYR A 1 222 ? 3.178 -5.715 7.059 1 98.5 222 TYR A C 1
ATOM 1737 O O . TYR A 1 222 ? 4.07 -5.289 6.32 1 98.5 222 TYR A O 1
ATOM 1745 N N . LEU A 1 223 ? 2.812 -5.066 8.188 1 98.19 223 LEU A N 1
ATOM 1746 C CA . LEU A 1 223 ? 3.402 -3.783 8.547 1 98.19 223 LEU A CA 1
ATOM 1747 C C . LEU A 1 223 ? 4.449 -3.957 9.648 1 98.19 223 LEU A C 1
ATOM 1749 O O . LEU A 1 223 ? 4.91 -2.973 10.234 1 98.19 223 LEU A O 1
ATOM 1753 N N . ASP A 1 224 ? 4.75 -5.242 9.984 1 98.12 224 ASP A N 1
ATOM 1754 C CA . ASP A 1 224 ? 5.859 -5.523 10.891 1 98.12 224 ASP A CA 1
ATOM 1755 C C . ASP A 1 224 ? 7.199 -5.203 10.227 1 98.12 224 ASP A C 1
ATOM 1757 O O . ASP A 1 224 ? 7.629 -5.906 9.312 1 98.12 224 ASP A O 1
ATOM 1761 N N . LEU A 1 225 ? 7.898 -4.254 10.742 1 98.44 225 LEU A N 1
ATOM 1762 C CA . LEU A 1 225 ? 9.133 -3.768 10.133 1 98.44 225 LEU A CA 1
ATOM 1763 C C . LEU A 1 225 ? 10.219 -4.832 10.188 1 98.44 225 LEU A C 1
ATOM 1765 O O . LEU A 1 225 ? 11.195 -4.77 9.438 1 98.44 225 LEU A O 1
ATOM 1769 N N . ARG A 1 226 ? 10.141 -5.852 11.039 1 97.69 226 ARG A N 1
ATOM 1770 C CA . ARG A 1 226 ? 11.086 -6.957 11.078 1 97.69 226 ARG A CA 1
ATOM 1771 C C . ARG A 1 226 ? 11.086 -7.73 9.758 1 97.69 226 ARG A C 1
ATOM 1773 O O . ARG A 1 226 ? 12.125 -8.234 9.328 1 97.69 226 ARG A O 1
ATOM 1780 N N . ASN A 1 227 ? 9.859 -7.781 9.172 1 97.62 227 ASN A N 1
ATOM 1781 C CA . ASN A 1 227 ? 9.734 -8.492 7.906 1 97.62 227 ASN A CA 1
ATOM 1782 C C . ASN A 1 227 ? 10.297 -7.672 6.746 1 97.62 227 ASN A C 1
ATOM 1784 O O . ASN A 1 227 ? 10.766 -8.234 5.754 1 97.62 227 ASN A O 1
ATOM 1788 N N . TRP A 1 228 ? 10.281 -6.352 6.832 1 98.19 228 TRP A N 1
ATOM 1789 C CA . TRP A 1 228 ? 10.727 -5.453 5.77 1 98.19 228 TRP A CA 1
ATOM 1790 C C . TRP A 1 228 ? 12.211 -5.121 5.918 1 98.19 228 TRP A C 1
ATOM 1792 O O . TRP A 1 228 ? 12.852 -4.695 4.957 1 98.19 228 TRP A O 1
ATOM 1802 N N . LEU A 1 229 ? 12.789 -5.27 7.117 1 98.06 229 LEU A N 1
ATOM 1803 C CA . LEU A 1 229 ? 14.156 -4.863 7.426 1 98.06 229 LEU A CA 1
ATOM 1804 C C . LEU A 1 229 ? 15.148 -5.539 6.488 1 98.06 229 LEU A C 1
ATOM 1806 O O . LEU A 1 229 ? 16.016 -4.879 5.922 1 98.06 229 LEU A O 1
ATOM 1810 N N . PRO A 1 230 ? 15.047 -6.926 6.266 1 97.56 230 PRO A N 1
ATOM 1811 C CA . PRO A 1 230 ? 15.977 -7.543 5.324 1 97.56 230 PRO A CA 1
ATOM 1812 C C . PRO A 1 230 ? 15.875 -6.957 3.918 1 97.56 230 PRO A C 1
ATOM 1814 O O . PRO A 1 230 ? 16.875 -6.844 3.213 1 97.56 230 PRO A O 1
ATOM 1817 N N . VAL A 1 231 ? 14.672 -6.629 3.479 1 97.5 231 VAL A N 1
ATOM 1818 C CA . VAL A 1 231 ? 14.469 -6.027 2.164 1 97.5 231 VAL A CA 1
ATOM 1819 C C . VAL A 1 231 ? 15.203 -4.691 2.09 1 97.5 231 VAL A C 1
ATOM 1821 O O . VAL A 1 231 ? 15.938 -4.434 1.137 1 97.5 231 VAL A O 1
ATOM 1824 N N . MET A 1 232 ? 14.992 -3.811 3.135 1 98.44 232 MET A N 1
ATOM 1825 C CA . MET A 1 232 ? 15.656 -2.508 3.164 1 98.44 232 MET A CA 1
ATOM 1826 C C . MET A 1 232 ? 17.172 -2.664 3.113 1 98.44 232 MET A C 1
ATOM 1828 O O . MET A 1 232 ? 17.844 -2.02 2.303 1 98.44 232 MET A O 1
ATOM 1832 N N . ARG A 1 233 ? 17.703 -3.502 3.949 1 98.12 233 ARG A N 1
ATOM 1833 C CA . ARG A 1 233 ? 19.156 -3.654 4.074 1 98.12 233 ARG A CA 1
ATOM 1834 C C . ARG A 1 233 ? 19.766 -4.242 2.803 1 98.12 233 ARG A C 1
ATOM 1836 O O . ARG A 1 233 ? 20.812 -3.795 2.342 1 98.12 233 ARG A O 1
ATOM 1843 N N . ASN A 1 234 ? 19.125 -5.281 2.248 1 97.38 234 ASN A N 1
ATOM 1844 C CA . ASN A 1 234 ? 19.594 -5.867 1.002 1 97.38 234 ASN A CA 1
ATOM 1845 C C . ASN A 1 234 ? 19.562 -4.855 -0.141 1 97.38 234 ASN A C 1
ATOM 1847 O O . ASN A 1 234 ? 20.5 -4.773 -0.931 1 97.38 234 ASN A O 1
ATOM 1851 N N . MET A 1 235 ? 18.5 -4.098 -0.214 1 97.06 235 MET A N 1
ATOM 1852 C CA . MET A 1 235 ? 18.406 -3.074 -1.25 1 97.06 235 MET A CA 1
ATOM 1853 C C . MET A 1 235 ? 19.516 -2.031 -1.084 1 97.06 235 MET A C 1
ATOM 1855 O O . MET A 1 235 ? 20.094 -1.571 -2.07 1 97.06 235 MET A O 1
ATOM 1859 N N . GLU A 1 236 ? 19.781 -1.623 0.108 1 97.19 236 GLU A N 1
ATOM 1860 C CA . GLU A 1 236 ? 20.859 -0.672 0.364 1 97.19 236 GLU A CA 1
ATOM 1861 C C . GLU A 1 236 ? 22.203 -1.226 -0.096 1 97.19 236 GLU A C 1
ATOM 1863 O O . GLU A 1 236 ? 23.078 -0.468 -0.512 1 97.19 236 GLU A O 1
ATOM 1868 N N . ASP A 1 237 ? 22.359 -2.518 -0.035 1 96.31 237 ASP A N 1
ATOM 1869 C CA . ASP A 1 237 ? 23.594 -3.184 -0.453 1 96.31 237 ASP A CA 1
ATOM 1870 C C . ASP A 1 237 ? 23.562 -3.482 -1.95 1 96.31 237 ASP A C 1
ATOM 1872 O O . ASP A 1 237 ? 24.484 -4.133 -2.471 1 96.31 237 ASP A O 1
ATOM 1876 N N . GLY A 1 238 ? 22.516 -3.125 -2.596 1 94.12 238 GLY A N 1
ATOM 1877 C CA . GLY A 1 238 ? 22.406 -3.318 -4.035 1 94.12 238 GLY A CA 1
ATOM 1878 C C . GLY A 1 238 ? 21.938 -4.711 -4.414 1 94.12 238 GLY A C 1
ATOM 1879 O O . GLY A 1 238 ? 22.172 -5.168 -5.531 1 94.12 238 GLY A O 1
ATOM 1880 N N . LYS A 1 239 ? 21.344 -5.379 -3.496 1 92.81 239 LYS A N 1
ATOM 1881 C CA . LYS A 1 239 ? 20.844 -6.734 -3.73 1 92.81 239 LYS A CA 1
ATOM 1882 C C . LYS A 1 239 ? 19.328 -6.777 -3.656 1 92.81 239 LYS A C 1
ATOM 1884 O O . LYS A 1 239 ? 18.719 -6.195 -2.754 1 92.81 239 LYS A O 1
ATOM 1889 N N . GLY A 1 240 ? 18.766 -7.422 -4.566 1 90.44 240 GLY A N 1
ATOM 1890 C CA . GLY A 1 240 ? 17.328 -7.609 -4.523 1 90.44 240 GLY A CA 1
ATOM 1891 C C . GLY A 1 240 ? 16.875 -8.477 -3.363 1 90.44 240 GLY A C 1
ATOM 1892 O O . GLY A 1 240 ? 17.594 -9.383 -2.943 1 90.44 240 GLY A O 1
ATOM 1893 N N . SER A 1 241 ? 15.75 -8.195 -2.846 1 92.25 241 SER A N 1
ATOM 1894 C CA . SER A 1 241 ? 15.133 -8.945 -1.76 1 92.25 241 SER A CA 1
ATOM 1895 C C . SER A 1 241 ? 13.617 -8.805 -1.771 1 92.25 241 SER A C 1
ATOM 1897 O O . SER A 1 241 ? 13.086 -7.848 -2.344 1 92.25 241 SER A O 1
ATOM 1899 N N . TYR A 1 242 ? 12.977 -9.836 -1.18 1 91.12 242 TYR A N 1
ATOM 1900 C CA . TYR A 1 242 ? 11.523 -9.883 -1.291 1 91.12 242 TYR A CA 1
ATOM 1901 C C . TYR A 1 242 ? 10.883 -10.273 0.036 1 91.12 242 TYR A C 1
ATOM 1903 O O . TYR A 1 242 ? 11.336 -11.211 0.698 1 91.12 242 TYR A O 1
ATOM 1911 N N . PHE A 1 243 ? 9.898 -9.586 0.486 1 95.62 243 PHE A N 1
ATOM 1912 C CA . PHE A 1 243 ? 8.945 -9.953 1.526 1 95.62 243 PHE A CA 1
ATOM 1913 C C . PHE A 1 243 ? 7.527 -10.008 0.97 1 95.62 243 PHE A C 1
ATOM 1915 O O . PHE A 1 243 ? 6.938 -11.086 0.865 1 95.62 243 PHE A O 1
ATOM 1922 N N . ALA A 1 244 ? 7.133 -8.914 0.477 1 95.44 244 ALA A N 1
ATOM 1923 C CA . ALA A 1 244 ? 5.914 -8.711 -0.303 1 95.44 244 ALA A CA 1
ATOM 1924 C C . ALA A 1 244 ? 6.168 -7.785 -1.489 1 95.44 244 ALA A C 1
ATOM 1926 O O . ALA A 1 244 ? 7.168 -7.062 -1.518 1 95.44 244 ALA A O 1
ATOM 1927 N N . THR A 1 245 ? 5.293 -7.855 -2.445 1 93.62 245 THR A N 1
ATOM 1928 C CA . THR A 1 245 ? 5.52 -7.059 -3.646 1 93.62 245 THR A CA 1
ATOM 1929 C C . THR A 1 245 ? 5.457 -5.57 -3.33 1 93.62 245 THR A C 1
ATOM 1931 O O . THR A 1 245 ? 4.441 -5.074 -2.836 1 93.62 245 THR A O 1
ATOM 1934 N N . PRO A 1 246 ? 6.512 -4.855 -3.594 1 94.38 246 PRO A N 1
ATOM 1935 C CA . PRO A 1 246 ? 6.477 -3.406 -3.385 1 94.38 246 PRO A CA 1
ATOM 1936 C C . PRO A 1 246 ? 5.754 -2.664 -4.508 1 94.38 246 PRO A C 1
ATOM 1938 O O . PRO A 1 246 ? 5.539 -3.227 -5.586 1 94.38 246 PRO A O 1
ATOM 1941 N N . PRO A 1 247 ? 5.324 -1.46 -4.215 1 95.31 247 PRO A N 1
ATOM 1942 C CA . PRO A 1 247 ? 4.758 -0.64 -5.285 1 95.31 247 PRO A CA 1
ATOM 1943 C C . PRO A 1 247 ? 5.82 -0.117 -6.254 1 95.31 247 PRO A C 1
ATOM 1945 O O . PRO A 1 247 ? 6.188 1.059 -6.195 1 95.31 247 PRO A O 1
ATOM 1948 N N . VAL A 1 248 ? 6.215 -0.861 -7.172 1 95 248 VAL A N 1
ATOM 1949 C CA . VAL A 1 248 ? 7.375 -0.706 -8.047 1 95 248 VAL A CA 1
ATOM 1950 C C . VAL A 1 248 ? 7.32 0.651 -8.742 1 95 248 VAL A C 1
ATOM 1952 O O . VAL A 1 248 ? 8.273 1.432 -8.672 1 95 248 VAL A O 1
ATOM 1955 N N . HIS A 1 249 ? 6.242 0.984 -9.344 1 95.75 249 HIS A N 1
ATOM 1956 C CA . HIS A 1 249 ? 6.121 2.197 -10.141 1 95.75 249 HIS A CA 1
ATOM 1957 C C . HIS A 1 249 ? 6.141 3.443 -9.266 1 95.75 249 HIS A C 1
ATOM 1959 O O . HIS A 1 249 ? 6.715 4.465 -9.641 1 95.75 249 HIS A O 1
ATOM 1965 N N . THR A 1 250 ? 5.523 3.342 -8.094 1 96.88 250 THR A N 1
ATOM 1966 C CA . THR A 1 250 ? 5.539 4.457 -7.152 1 96.88 250 THR A CA 1
ATOM 1967 C C . THR A 1 250 ? 6.953 4.73 -6.652 1 96.88 250 THR A C 1
ATOM 1969 O O . THR A 1 250 ? 7.32 5.879 -6.406 1 96.88 250 THR A O 1
ATOM 1972 N N . ILE A 1 251 ? 7.754 3.658 -6.531 1 97.94 251 ILE A N 1
ATOM 1973 C CA . ILE A 1 251 ? 9.141 3.812 -6.102 1 97.94 251 ILE A CA 1
ATOM 1974 C C . ILE A 1 251 ? 9.93 4.574 -7.16 1 97.94 251 ILE A C 1
ATOM 1976 O O . ILE A 1 251 ? 10.742 5.445 -6.836 1 97.94 251 ILE A O 1
ATOM 1980 N N . PHE A 1 252 ? 9.695 4.254 -8.438 1 97.62 252 PHE A N 1
ATOM 1981 C CA . PHE A 1 252 ? 10.352 5.004 -9.5 1 97.62 252 PHE A CA 1
ATOM 1982 C C . PHE A 1 252 ? 9.953 6.473 -9.453 1 97.62 252 PHE A C 1
ATOM 1984 O O . PHE A 1 252 ? 10.781 7.355 -9.664 1 97.62 252 PHE A O 1
ATOM 1991 N N . MET A 1 253 ? 8.711 6.723 -9.227 1 98.12 253 MET A N 1
ATOM 1992 C CA . MET A 1 253 ? 8.227 8.094 -9.141 1 98.12 253 MET A CA 1
ATOM 1993 C C . MET A 1 253 ? 8.812 8.812 -7.93 1 98.12 253 MET A C 1
ATOM 1995 O O . MET A 1 253 ? 9.172 9.984 -8.008 1 98.12 253 MET A O 1
ATOM 1999 N N . LEU A 1 254 ? 8.906 8.062 -6.812 1 98.69 254 LEU A N 1
ATOM 2000 C CA . LEU A 1 254 ? 9.547 8.617 -5.621 1 98.69 254 LEU A CA 1
ATOM 2001 C C . LEU A 1 254 ? 10.992 9.008 -5.914 1 98.69 254 LEU A C 1
ATOM 2003 O O . LEU A 1 254 ? 11.461 10.055 -5.473 1 98.69 254 LEU A O 1
ATOM 2007 N N . ALA A 1 255 ? 11.695 8.156 -6.645 1 98.69 255 ALA A N 1
ATOM 2008 C CA . ALA A 1 255 ? 13.086 8.43 -7 1 98.69 255 ALA A CA 1
ATOM 2009 C C . ALA A 1 255 ? 13.203 9.742 -7.773 1 98.69 255 ALA A C 1
ATOM 2011 O O . ALA A 1 255 ? 14.094 10.547 -7.508 1 98.69 255 ALA A O 1
ATOM 2012 N N . GLN A 1 256 ? 12.281 9.914 -8.711 1 98.62 256 GLN A N 1
ATOM 2013 C CA . GLN A 1 256 ? 12.305 11.141 -9.492 1 98.62 256 GLN A CA 1
ATOM 2014 C C . GLN A 1 256 ? 11.984 12.352 -8.625 1 98.62 256 GLN A C 1
ATOM 2016 O O . GLN A 1 256 ? 12.586 13.422 -8.789 1 98.62 256 GLN A O 1
ATOM 2021 N N . ALA A 1 257 ? 11.031 12.227 -7.73 1 98.5 257 ALA A N 1
ATOM 2022 C CA . ALA A 1 257 ? 10.727 13.312 -6.805 1 98.5 257 ALA A CA 1
ATOM 2023 C C . ALA A 1 257 ? 11.945 13.68 -5.961 1 98.5 257 ALA A C 1
ATOM 2025 O O . ALA A 1 257 ? 12.234 14.859 -5.758 1 98.5 257 ALA A O 1
ATOM 2026 N N . PHE A 1 258 ? 12.648 12.672 -5.465 1 98.75 258 PHE A N 1
ATOM 2027 C CA . PHE A 1 258 ? 13.836 12.891 -4.645 1 98.75 258 PHE A CA 1
ATOM 2028 C C . PHE A 1 258 ? 14.93 13.578 -5.453 1 98.75 258 PHE A C 1
ATOM 2030 O O . PHE A 1 258 ? 15.656 14.422 -4.926 1 98.75 258 PHE A O 1
ATOM 2037 N N . LYS A 1 259 ? 15.078 13.234 -6.742 1 98.62 259 LYS A N 1
ATOM 2038 C CA . LYS A 1 259 ? 16.047 13.914 -7.594 1 98.62 259 LYS A CA 1
ATOM 2039 C C . LYS A 1 259 ? 15.727 15.406 -7.703 1 98.62 259 LYS A C 1
ATOM 2041 O O . LYS A 1 259 ? 16.625 16.25 -7.633 1 98.62 259 LYS A O 1
ATOM 2046 N N . LEU A 1 260 ? 14.492 15.688 -7.887 1 98.38 260 LEU A N 1
ATOM 2047 C CA . LEU A 1 260 ? 14.07 17.078 -7.996 1 98.38 260 LEU A CA 1
ATOM 2048 C C . LEU A 1 260 ? 14.305 17.828 -6.688 1 98.38 260 LEU A C 1
ATOM 2050 O O . LEU A 1 260 ? 14.688 19 -6.695 1 98.38 260 LEU A O 1
ATOM 2054 N N . ILE A 1 261 ? 14.039 17.172 -5.562 1 98.38 261 ILE A N 1
ATOM 2055 C CA . ILE A 1 261 ? 14.281 17.766 -4.258 1 98.38 261 ILE A CA 1
ATOM 2056 C C . ILE A 1 261 ? 15.781 18.031 -4.086 1 98.38 261 ILE A C 1
ATOM 2058 O O . ILE A 1 261 ? 16.172 19.094 -3.584 1 98.38 261 ILE A O 1
ATOM 2062 N N . GLN A 1 262 ? 16.578 17.078 -4.477 1 97.75 262 GLN A N 1
ATOM 2063 C CA . GLN A 1 262 ? 18.016 17.25 -4.414 1 97.75 262 GLN A CA 1
ATOM 2064 C C . GLN A 1 262 ? 18.469 18.438 -5.246 1 97.75 262 GLN A C 1
ATOM 2066 O O . GLN A 1 262 ? 19.328 19.219 -4.812 1 97.75 262 GLN A O 1
ATOM 2071 N N . GLU A 1 263 ? 17.906 18.578 -6.406 1 97.88 263 GLU A N 1
ATOM 2072 C CA . GLU A 1 263 ? 18.234 19.688 -7.293 1 97.88 263 GLU A CA 1
ATOM 2073 C C . GLU A 1 263 ? 17.875 21.031 -6.66 1 97.88 263 GLU A C 1
ATOM 2075 O O . GLU A 1 263 ? 18.625 22 -6.758 1 97.88 263 GLU A O 1
ATOM 2080 N N . GLU A 1 264 ? 16.734 21.047 -6.031 1 97.69 264 GLU A N 1
ATOM 2081 C CA . GLU A 1 264 ? 16.281 22.266 -5.367 1 97.69 264 GLU A CA 1
ATOM 2082 C C . GLU A 1 264 ? 17.109 22.562 -4.117 1 97.69 264 GLU A C 1
ATOM 2084 O O . GLU A 1 264 ? 17.406 23.719 -3.824 1 97.69 264 GLU A O 1
ATOM 2089 N N . GLY A 1 265 ? 17.547 21.5 -3.438 1 98.19 265 GLY A N 1
ATOM 2090 C CA . GLY A 1 265 ? 18.125 21.625 -2.109 1 98.19 265 GLY A CA 1
ATOM 2091 C C . GLY A 1 265 ? 17.094 21.688 -1.009 1 98.19 265 GLY A C 1
ATOM 2092 O O . GLY A 1 265 ? 16.172 22.516 -1.062 1 98.19 265 GLY A O 1
ATOM 2093 N N . LEU A 1 266 ? 17.234 20.906 -0.062 1 97.75 266 LEU A N 1
ATOM 2094 C CA . LEU A 1 266 ? 16.219 20.734 0.97 1 97.75 266 LEU A CA 1
ATOM 2095 C C . LEU A 1 266 ? 15.984 22.031 1.724 1 97.75 266 LEU A C 1
ATOM 2097 O O . LEU A 1 266 ? 14.844 22.391 2.018 1 97.75 266 LEU A O 1
ATOM 2101 N N . ASP A 1 267 ? 17 22.797 2.041 1 98.19 267 ASP A N 1
ATOM 2102 C CA . ASP A 1 267 ? 16.859 24.062 2.746 1 98.19 267 ASP A CA 1
ATOM 2103 C C . ASP A 1 267 ? 16.094 25.078 1.9 1 98.19 267 ASP A C 1
ATOM 2105 O O . ASP A 1 267 ? 15.234 25.812 2.418 1 98.19 267 ASP A O 1
ATOM 2109 N N . ASN A 1 268 ? 16.422 25.156 0.608 1 98.31 268 ASN A N 1
ATOM 2110 C CA . ASN A 1 268 ? 15.695 26.016 -0.307 1 98.31 268 ASN A CA 1
ATOM 2111 C C . ASN A 1 268 ? 14.227 25.625 -0.408 1 98.31 268 ASN A C 1
ATOM 2113 O O . ASN A 1 268 ? 13.352 26.5 -0.487 1 98.31 268 ASN A O 1
ATOM 2117 N N . ARG A 1 269 ? 14.016 24.375 -0.437 1 98.31 269 ARG A N 1
ATOM 2118 C CA . ARG A 1 269 ? 12.656 23.859 -0.515 1 98.31 269 ARG A CA 1
ATOM 2119 C C . ARG A 1 269 ? 11.844 24.281 0.706 1 98.31 269 ARG A C 1
ATOM 2121 O O . ARG A 1 269 ? 10.695 24.719 0.575 1 98.31 269 ARG A O 1
ATOM 2128 N N . ILE A 1 270 ? 12.438 24.156 1.867 1 98.44 270 ILE A N 1
ATOM 2129 C CA . ILE A 1 270 ? 11.773 24.531 3.105 1 98.44 270 ILE A CA 1
ATOM 2130 C C . ILE A 1 270 ? 11.477 26.031 3.086 1 98.44 270 ILE A C 1
ATOM 2132 O O . ILE A 1 270 ? 10.367 26.453 3.438 1 98.44 270 ILE A O 1
ATOM 2136 N N . LYS A 1 271 ? 12.391 26.812 2.633 1 98.06 271 LYS A N 1
ATOM 2137 C CA . LYS A 1 271 ? 12.211 28.25 2.537 1 98.06 271 LYS A CA 1
ATOM 2138 C C . LYS A 1 271 ? 11.086 28.609 1.573 1 98.06 271 LYS A C 1
ATOM 2140 O O . LYS A 1 271 ? 10.312 29.531 1.826 1 98.06 271 LYS A O 1
ATOM 2145 N N . ARG A 1 272 ? 11.047 27.906 0.448 1 97.5 272 ARG A N 1
ATOM 2146 C CA . ARG A 1 272 ? 9.977 28.141 -0.517 1 97.5 272 ARG A CA 1
ATOM 2147 C C . ARG A 1 272 ? 8.617 27.859 0.101 1 97.5 272 ARG A C 1
ATOM 2149 O O . ARG A 1 272 ? 7.672 28.625 -0.088 1 97.5 272 ARG A O 1
ATOM 2156 N N . HIS A 1 273 ? 8.531 26.766 0.824 1 98.44 273 HIS A N 1
ATOM 2157 C CA . HIS A 1 273 ? 7.273 26.438 1.486 1 98.44 273 HIS A CA 1
ATOM 2158 C C . HIS A 1 273 ? 6.898 27.5 2.514 1 98.44 273 HIS A C 1
ATOM 2160 O O . HIS A 1 273 ? 5.73 27.875 2.635 1 98.44 273 HIS A O 1
ATOM 2166 N N . GLU A 1 274 ? 7.848 27.953 3.246 1 97.88 274 GLU A N 1
ATOM 2167 C CA . GLU A 1 274 ? 7.621 29.016 4.227 1 97.88 274 GLU A CA 1
ATOM 2168 C C . GLU A 1 274 ? 7.086 30.281 3.562 1 97.88 274 GLU A C 1
ATOM 2170 O O . GLU A 1 274 ? 6.141 30.891 4.059 1 97.88 274 GLU A O 1
ATOM 2175 N N . LYS A 1 275 ? 7.723 30.641 2.488 1 96.81 275 LYS A N 1
ATOM 2176 C CA . LYS A 1 275 ? 7.305 31.828 1.751 1 96.81 275 LYS A CA 1
ATOM 2177 C C . LYS A 1 275 ? 5.871 31.688 1.251 1 96.81 275 LYS A C 1
ATOM 2179 O O . LYS A 1 275 ? 5.059 32.594 1.426 1 96.81 275 LYS A O 1
ATOM 2184 N N . VAL A 1 276 ? 5.586 30.594 0.632 1 97.69 276 VAL A N 1
ATOM 2185 C CA . VAL A 1 276 ? 4.25 30.344 0.096 1 97.69 276 VAL A CA 1
ATOM 2186 C C . VAL A 1 276 ? 3.221 30.422 1.222 1 97.69 276 VAL A C 1
ATOM 2188 O O . VAL A 1 276 ? 2.164 31.031 1.067 1 97.69 276 VAL A O 1
ATOM 2191 N N . ALA A 1 277 ? 3.547 29.797 2.35 1 98.12 277 ALA A N 1
ATOM 2192 C CA . ALA A 1 277 ? 2.648 29.781 3.502 1 98.12 277 ALA A CA 1
ATOM 2193 C C . ALA A 1 277 ? 2.375 31.203 3.992 1 98.12 277 ALA A C 1
ATOM 2195 O O . ALA A 1 277 ? 1.231 31.547 4.297 1 98.12 277 ALA A O 1
ATOM 2196 N N . LYS A 1 278 ? 3.365 31.984 4.066 1 96.75 278 LYS A N 1
ATOM 2197 C CA . LYS A 1 278 ? 3.242 33.375 4.539 1 96.75 278 LYS A CA 1
ATOM 2198 C C . LYS A 1 278 ? 2.377 34.188 3.592 1 96.75 278 LYS A C 1
ATOM 2200 O O . LYS A 1 278 ? 1.566 35 4.035 1 96.75 278 LYS A O 1
ATOM 2205 N N . VAL A 1 279 ? 2.57 33.969 2.271 1 96.25 279 VAL A N 1
ATOM 2206 C CA . VAL A 1 279 ? 1.772 34.688 1.273 1 96.25 279 VAL A CA 1
ATOM 2207 C C . VAL A 1 279 ? 0.298 34.312 1.444 1 96.25 279 VAL A C 1
ATOM 2209 O O . VAL A 1 279 ? -0.565 35.188 1.425 1 96.25 279 VAL A O 1
ATOM 2212 N N . ILE A 1 280 ? 0.016 33.094 1.652 1 97.69 280 ILE A N 1
ATOM 2213 C CA . ILE A 1 280 ? -1.354 32.594 1.817 1 97.69 280 ILE A CA 1
ATOM 2214 C C . ILE A 1 280 ? -1.968 33.219 3.07 1 97.69 280 ILE A C 1
ATOM 2216 O O . ILE A 1 280 ? -3.061 33.781 3.018 1 97.69 280 ILE A O 1
ATOM 2220 N N . ARG A 1 281 ? -1.273 33.125 4.191 1 97.25 281 ARG A N 1
ATOM 2221 C CA . ARG A 1 281 ? -1.808 33.594 5.457 1 97.25 281 ARG A CA 1
ATOM 2222 C C . ARG A 1 281 ? -2.006 35.125 5.426 1 97.25 281 ARG A C 1
ATOM 2224 O O . ARG A 1 281 ? -2.996 35.625 5.945 1 97.25 281 ARG A O 1
ATOM 2231 N N . ALA A 1 282 ? -1.074 35.812 4.785 1 95.56 282 ALA A N 1
ATOM 2232 C CA . ALA A 1 282 ? -1.2 37.25 4.66 1 95.56 282 ALA A CA 1
ATOM 2233 C C . ALA A 1 282 ? -2.459 37.625 3.887 1 95.56 282 ALA A C 1
ATOM 2235 O O . ALA A 1 282 ? -3.172 38.562 4.262 1 95.56 282 ALA A O 1
ATOM 2236 N N . GLY A 1 283 ? -2.68 36.938 2.793 1 96.19 283 GLY A N 1
ATOM 2237 C CA . GLY A 1 283 ? -3.881 37.188 2.008 1 96.19 283 GLY A CA 1
ATOM 2238 C C . GLY A 1 283 ? -5.16 36.906 2.779 1 96.19 283 GLY A C 1
ATOM 2239 O O . GLY A 1 283 ? -6.09 37.719 2.742 1 96.19 283 GLY A O 1
ATOM 2240 N N . ILE A 1 284 ? -5.207 35.812 3.486 1 97.31 284 ILE A N 1
ATOM 2241 C CA . ILE A 1 284 ? -6.391 35.438 4.234 1 97.31 284 ILE A CA 1
ATOM 2242 C C . ILE A 1 284 ? -6.668 36.438 5.348 1 97.31 284 ILE A C 1
ATOM 2244 O O . ILE A 1 284 ? -7.805 36.875 5.523 1 97.31 284 ILE A O 1
ATOM 2248 N N . GLU A 1 285 ? -5.664 36.75 6.078 1 95.5 285 GLU A N 1
ATOM 2249 C CA . GLU A 1 285 ? -5.812 37.688 7.195 1 95.5 285 GLU A CA 1
ATOM 2250 C C . GLU A 1 285 ? -6.211 39.062 6.711 1 95.5 285 GLU A C 1
ATOM 2252 O O . GLU A 1 285 ? -7 39.75 7.359 1 95.5 285 GLU A O 1
ATOM 2257 N N . SER A 1 286 ? -5.691 39.438 5.617 1 95.19 286 SER A N 1
ATOM 2258 C CA . SER A 1 286 ? -6.027 40.75 5.059 1 95.19 286 SER A CA 1
ATOM 2259 C C . SER A 1 286 ? -7.492 40.812 4.641 1 95.19 286 SER A C 1
ATOM 2261 O O . SER A 1 286 ? -8.094 41.875 4.629 1 95.19 286 SER A O 1
ATOM 2263 N N . MET A 1 287 ? -8.047 39.688 4.277 1 95.75 287 MET A N 1
ATOM 2264 C CA . MET A 1 287 ? -9.461 39.594 3.922 1 95.75 287 MET A CA 1
ATOM 2265 C C . MET A 1 287 ? -10.344 39.719 5.16 1 95.75 287 MET A C 1
ATOM 2267 O O . MET A 1 287 ? -11.555 39.938 5.051 1 95.75 287 MET A O 1
ATOM 2271 N N . GLY A 1 288 ? -9.711 39.656 6.359 1 95.62 288 GLY A N 1
ATOM 2272 C CA . GLY A 1 288 ? -10.453 39.75 7.605 1 95.62 288 GLY A CA 1
ATOM 2273 C C . GLY A 1 288 ? -10.867 38.406 8.164 1 95.62 288 GLY A C 1
ATOM 2274 O O . GLY A 1 288 ? -11.695 38.312 9.062 1 95.62 288 GLY A O 1
ATOM 2275 N N . LEU A 1 289 ? -10.344 37.406 7.613 1 96.75 289 LEU A N 1
ATOM 2276 C CA . LEU A 1 289 ? -10.68 36.062 8.078 1 96.75 289 LEU A CA 1
ATOM 2277 C C . LEU A 1 289 ? -9.672 35.562 9.109 1 96.75 289 LEU A C 1
ATOM 2279 O O . LEU A 1 289 ? -8.531 36.031 9.141 1 96.75 289 LEU A O 1
ATOM 2283 N N . ARG A 1 290 ? -10.102 34.688 9.891 1 96.94 290 ARG A N 1
ATOM 2284 C CA . ARG A 1 290 ? -9.258 34.094 10.93 1 96.94 290 ARG A CA 1
ATOM 2285 C C . ARG A 1 290 ? -8.734 32.719 10.5 1 96.94 290 ARG A C 1
ATOM 2287 O O . ARG A 1 290 ? -9.359 32.031 9.688 1 96.94 290 ARG A O 1
ATOM 2294 N N . LEU A 1 291 ? -7.609 32.375 11.07 1 98.31 291 LEU A N 1
ATOM 2295 C CA . LEU A 1 291 ? -7.016 31.078 10.867 1 98.31 291 LEU A CA 1
ATOM 2296 C C . LEU A 1 291 ? -7.395 30.125 12 1 98.31 291 LEU A C 1
ATOM 2298 O O . LEU A 1 291 ? -7.719 30.578 13.102 1 98.31 291 LEU A O 1
ATOM 2302 N N . VAL A 1 292 ? -7.398 28.797 11.727 1 98.44 292 VAL A N 1
ATOM 2303 C CA . VAL A 1 292 ? -7.672 27.797 12.758 1 98.44 292 VAL A CA 1
ATOM 2304 C C . VAL A 1 292 ? -6.539 27.781 13.781 1 98.44 292 VAL A C 1
ATOM 2306 O O . VAL A 1 292 ? -6.785 27.719 14.992 1 98.44 292 VAL A O 1
ATOM 2309 N N . ALA A 1 293 ? -5.277 27.734 13.266 1 98.25 293 ALA A N 1
ATOM 2310 C CA . ALA A 1 293 ? -4.133 27.828 14.172 1 98.25 293 ALA A CA 1
ATOM 2311 C C . ALA A 1 293 ? -4.125 29.141 14.93 1 98.25 293 ALA A C 1
ATOM 2313 O O . ALA A 1 293 ? -4.141 30.219 14.32 1 98.25 293 ALA A O 1
ATOM 2314 N N . LYS A 1 294 ? -4.016 29.156 16.172 1 96.62 294 LYS A N 1
ATOM 2315 C CA . LYS A 1 294 ? -4.281 30.328 17 1 96.62 294 LYS A CA 1
ATOM 2316 C C . LYS A 1 294 ? -3.018 31.141 17.203 1 96.62 294 LYS A C 1
ATOM 2318 O O . LYS A 1 294 ? -3.084 32.375 17.359 1 96.62 294 LYS A O 1
ATOM 2323 N N . ARG A 1 295 ? -1.903 30.438 17.219 1 95.31 295 ARG A N 1
ATOM 2324 C CA . ARG A 1 295 ? -0.652 31.109 17.562 1 95.31 295 ARG A CA 1
ATOM 2325 C C . ARG A 1 295 ? 0.26 31.219 16.344 1 95.31 295 ARG A C 1
ATOM 2327 O O . ARG A 1 295 ? 0.59 30.219 15.711 1 95.31 295 ARG A O 1
ATOM 2334 N N . PRO A 1 296 ? 0.778 32.344 16.062 1 96.25 296 PRO A N 1
ATOM 2335 C CA . PRO A 1 296 ? 1.643 32.5 14.898 1 96.25 296 PRO A CA 1
ATOM 2336 C C . PRO A 1 296 ? 2.867 31.578 14.938 1 96.25 296 PRO A C 1
ATOM 2338 O O . PRO A 1 296 ? 3.316 31.094 13.898 1 96.25 296 PRO A O 1
ATOM 2341 N N . GLU A 1 297 ? 3.373 31.344 16.078 1 95.5 297 GLU A N 1
ATOM 2342 C CA . GLU A 1 297 ? 4.57 30.516 16.188 1 95.5 297 GLU A CA 1
ATOM 2343 C C . GLU A 1 297 ? 4.266 29.062 15.836 1 95.5 297 GLU A C 1
ATOM 2345 O O . GLU A 1 297 ? 5.184 28.266 15.633 1 95.5 297 GLU A O 1
ATOM 2350 N N . SER A 1 298 ? 2.982 28.75 15.75 1 97.31 298 SER A N 1
ATOM 2351 C CA . SER A 1 298 ? 2.588 27.359 15.484 1 97.31 298 SER A CA 1
ATOM 2352 C C . SER A 1 298 ? 2.1 27.188 14.055 1 97.31 298 SER A C 1
ATOM 2354 O O . SER A 1 298 ? 1.652 26.109 13.672 1 97.31 298 SER A O 1
ATOM 2356 N N . TYR A 1 299 ? 2.189 28.266 13.25 1 98.38 299 TYR A N 1
ATOM 2357 C CA . TYR A 1 299 ? 1.733 28.172 11.867 1 98.38 299 TYR A CA 1
ATOM 2358 C C . TYR A 1 299 ? 2.59 27.188 11.07 1 98.38 299 TYR A C 1
ATOM 2360 O O . TYR A 1 299 ? 3.818 27.219 11.156 1 98.38 299 TYR A O 1
ATOM 2368 N N . SER A 1 300 ? 1.962 26.344 10.375 1 98.31 300 SER A N 1
ATOM 2369 C CA . SER A 1 300 ? 2.672 25.344 9.578 1 98.31 300 SER A CA 1
ATOM 2370 C C . SER A 1 300 ? 3.012 25.891 8.195 1 98.31 300 SER A C 1
ATOM 2372 O O . SER A 1 300 ? 2.332 26.797 7.688 1 98.31 300 SER A O 1
ATOM 2374 N N . ASN A 1 301 ? 4.023 25.359 7.602 1 98.5 301 ASN A N 1
ATOM 2375 C CA . ASN A 1 301 ? 4.414 25.672 6.234 1 98.5 301 ASN A CA 1
ATOM 2376 C C . ASN A 1 301 ? 3.553 24.938 5.215 1 98.5 301 ASN A C 1
ATOM 2378 O O . ASN A 1 301 ? 3.607 25.234 4.02 1 98.5 301 ASN A O 1
ATOM 2382 N N . THR A 1 302 ? 2.652 24.016 5.664 1 98.5 302 THR A N 1
ATOM 2383 C CA . THR A 1 302 ? 2.135 23.094 4.664 1 98.5 302 THR A CA 1
ATOM 2384 C C . THR A 1 302 ? 0.615 23.188 4.566 1 98.5 302 THR A C 1
ATOM 2386 O O . THR A 1 302 ? 0.019 22.75 3.582 1 98.5 302 THR A O 1
ATOM 2389 N N . VAL A 1 303 ? -0.037 23.688 5.594 1 98.25 303 VAL A N 1
ATOM 2390 C CA . VAL A 1 303 ? -1.495 23.734 5.574 1 98.25 303 VAL A CA 1
ATOM 2391 C C . VAL A 1 303 ? -1.981 24.953 6.355 1 98.25 303 VAL A C 1
ATOM 2393 O O . VAL A 1 303 ? -1.417 25.297 7.395 1 98.25 303 VAL A O 1
ATOM 2396 N N . THR A 1 304 ? -2.949 25.641 5.863 1 98.56 304 THR A N 1
ATOM 2397 C CA . THR A 1 304 ? -3.615 26.766 6.527 1 98.56 304 THR A CA 1
ATOM 2398 C C . THR A 1 304 ? -5.117 26.516 6.621 1 98.56 304 THR A C 1
ATOM 2400 O O . THR A 1 304 ? -5.797 26.375 5.598 1 98.56 304 THR A O 1
ATOM 2403 N N . GLY A 1 305 ? -5.598 26.359 7.863 1 98.31 305 GLY A N 1
ATOM 2404 C CA . GLY A 1 305 ? -7.035 26.312 8.078 1 98.31 305 GLY A CA 1
ATOM 2405 C C . GLY A 1 305 ? -7.668 27.688 8.141 1 98.31 305 GLY A C 1
ATOM 2406 O O . GLY A 1 305 ? -7.164 28.578 8.828 1 98.31 305 GLY A O 1
ATOM 2407 N N . VAL A 1 306 ? -8.734 27.906 7.395 1 98.5 306 VAL A N 1
ATOM 2408 C CA . VAL A 1 306 ? -9.391 29.219 7.316 1 98.5 306 VAL A CA 1
ATOM 2409 C C . VAL A 1 306 ? -10.805 29.109 7.875 1 98.5 306 VAL A C 1
ATOM 2411 O O . VAL A 1 306 ? -11.641 28.375 7.34 1 98.5 306 VAL A O 1
ATOM 2414 N N . ILE A 1 307 ? -11.094 29.859 8.867 1 98.12 307 ILE A N 1
ATOM 2415 C CA . ILE A 1 307 ? -12.422 29.891 9.477 1 98.12 307 ILE A CA 1
ATOM 2416 C C . ILE A 1 307 ? -13.344 30.797 8.688 1 98.12 307 ILE A C 1
ATOM 2418 O O . ILE A 1 307 ? -12.977 31.938 8.359 1 98.12 307 ILE A O 1
ATOM 2422 N N . LEU A 1 308 ? -14.469 30.312 8.422 1 97.56 308 LEU A N 1
ATOM 2423 C CA . LEU A 1 308 ? -15.484 31.078 7.715 1 97.56 308 LEU A CA 1
ATOM 2424 C C . LEU A 1 308 ? -16.5 31.672 8.695 1 97.56 308 LEU A C 1
ATOM 2426 O O . LEU A 1 308 ? -16.844 31.031 9.695 1 97.56 308 LEU A O 1
ATOM 2430 N N . ASN A 1 309 ? -16.984 32.812 8.375 1 95.06 309 ASN A N 1
ATOM 2431 C CA . ASN A 1 309 ? -17.859 33.5 9.297 1 95.06 309 ASN A CA 1
ATOM 2432 C C . ASN A 1 309 ? -19.344 33.312 8.945 1 95.06 309 ASN A C 1
ATOM 2434 O O . ASN A 1 309 ? -20.172 33.188 9.836 1 95.06 309 ASN A O 1
ATOM 2438 N N . LYS A 1 310 ? -19.656 33.312 7.715 1 95.44 310 LYS A N 1
ATOM 2439 C CA . LYS A 1 310 ? -21.062 33.344 7.309 1 95.44 310 LYS A CA 1
ATOM 2440 C C . LYS A 1 310 ? -21.391 32.156 6.395 1 95.44 310 LYS A C 1
ATOM 2442 O O . LYS A 1 310 ? -22.422 31.516 6.547 1 95.44 310 LYS A O 1
ATOM 2447 N N . VAL A 1 311 ? -20.516 31.938 5.465 1 96.25 311 VAL A N 1
ATOM 2448 C CA . VAL A 1 311 ? -20.812 30.953 4.418 1 96.25 311 VAL A CA 1
ATOM 2449 C C . VAL A 1 311 ? -20.422 29.562 4.887 1 96.25 311 VAL A C 1
ATOM 2451 O O . VAL A 1 311 ? -19.578 29.406 5.766 1 96.25 311 VAL A O 1
ATOM 2454 N N . ARG A 1 312 ? -21.078 28.656 4.297 1 95.69 312 ARG A N 1
ATOM 2455 C CA . ARG A 1 312 ? -20.812 27.266 4.629 1 95.69 312 ARG A CA 1
ATOM 2456 C C . ARG A 1 312 ? -19.609 26.734 3.842 1 95.69 312 ARG A C 1
ATOM 2458 O O . ARG A 1 312 ? -19.484 27.016 2.65 1 95.69 312 ARG A O 1
ATOM 2465 N N . ALA A 1 313 ? -18.766 25.875 4.527 1 97.94 313 ALA A N 1
ATOM 2466 C CA . ALA A 1 313 ? -17.547 25.344 3.92 1 97.94 313 ALA A CA 1
ATOM 2467 C C . ALA A 1 313 ? -17.875 24.578 2.633 1 97.94 313 ALA A C 1
ATOM 2469 O O . ALA A 1 313 ? -17.156 24.688 1.643 1 97.94 313 ALA A O 1
ATOM 2470 N N . GLU A 1 314 ? -18.922 23.797 2.67 1 95.75 314 GLU A N 1
ATOM 2471 C CA . GLU A 1 314 ? -19.297 23 1.512 1 95.75 314 GLU A CA 1
ATOM 2472 C C . GLU A 1 314 ? -19.562 23.875 0.292 1 95.75 314 GLU A C 1
ATOM 2474 O O . GLU A 1 314 ? -19.234 23.5 -0.835 1 95.75 314 GLU A O 1
ATOM 2479 N N . GLU A 1 315 ? -20.203 24.969 0.47 1 97.38 315 GLU A N 1
ATOM 2480 C CA . GLU A 1 315 ? -20.5 25.906 -0.615 1 97.38 315 GLU A CA 1
ATOM 2481 C C . GLU A 1 315 ? -19.203 26.5 -1.182 1 97.38 315 GLU A C 1
ATOM 2483 O O . GLU A 1 315 ? -19.078 26.672 -2.396 1 97.38 315 GLU A O 1
ATOM 2488 N N . VAL A 1 316 ? -18.312 26.859 -0.294 1 97.62 316 VAL A N 1
ATOM 2489 C CA . VAL A 1 316 ? -17.031 27.422 -0.706 1 97.62 316 VAL A CA 1
ATOM 2490 C C . VAL A 1 316 ? -16.266 26.391 -1.544 1 97.62 316 VAL A C 1
ATOM 2492 O O . VAL A 1 316 ? -15.758 26.719 -2.615 1 97.62 316 VAL A O 1
ATOM 2495 N N . LEU A 1 317 ? -16.234 25.141 -1.077 1 95.5 317 LEU A N 1
ATOM 2496 C CA . LEU A 1 317 ? -15.484 24.078 -1.739 1 95.5 317 LEU A CA 1
ATOM 2497 C C . LEU A 1 317 ? -16.062 23.781 -3.117 1 95.5 317 LEU A C 1
ATOM 2499 O O . LEU A 1 317 ? -15.328 23.469 -4.055 1 95.5 317 LEU A O 1
ATOM 2503 N N . LYS A 1 318 ? -17.312 23.875 -3.23 1 93.81 318 LYS A N 1
ATOM 2504 C CA . LYS A 1 318 ? -17.984 23.625 -4.508 1 93.81 318 LYS A CA 1
ATOM 2505 C C . LYS A 1 318 ? -17.734 24.781 -5.477 1 93.81 318 LYS A C 1
ATOM 2507 O O . LYS A 1 318 ? -17.406 24.562 -6.641 1 93.81 318 LYS A O 1
ATOM 2512 N N . GLU A 1 319 ? -17.891 26 -5.023 1 95.38 319 GLU A N 1
ATOM 2513 C CA . GLU A 1 319 ? -17.828 27.188 -5.871 1 95.38 319 GLU A CA 1
ATOM 2514 C C . GLU A 1 319 ? -16.406 27.453 -6.336 1 95.38 319 GLU A C 1
ATOM 2516 O O . GLU A 1 319 ? -16.188 27.906 -7.461 1 95.38 319 GLU A O 1
ATOM 2521 N N . ILE A 1 320 ? -15.445 27.25 -5.516 1 95.5 320 ILE A N 1
ATOM 2522 C CA . ILE A 1 320 ? -14.07 27.641 -5.82 1 95.5 320 ILE A CA 1
ATOM 2523 C C . ILE A 1 320 ? -13.531 26.797 -6.965 1 95.5 320 ILE A C 1
ATOM 2525 O O . ILE A 1 320 ? -12.609 27.219 -7.676 1 95.5 320 ILE A O 1
ATOM 2529 N N . VAL A 1 321 ? -14.023 25.594 -7.105 1 91.31 321 VAL A N 1
ATOM 2530 C CA . VAL A 1 321 ? -13.641 24.734 -8.211 1 91.31 321 VAL A CA 1
ATOM 2531 C C . VAL A 1 321 ? -13.945 25.422 -9.539 1 91.31 321 VAL A C 1
ATOM 2533 O O . VAL A 1 321 ? -13.203 25.281 -10.516 1 91.31 321 VAL A O 1
ATOM 2536 N N . ASN A 1 322 ? -15.016 26.156 -9.578 1 91.06 322 ASN A N 1
ATOM 2537 C CA . ASN A 1 322 ? -15.367 26.922 -10.766 1 91.06 322 ASN A CA 1
ATOM 2538 C C . ASN A 1 322 ? -14.352 28.031 -11.055 1 91.06 322 ASN A C 1
ATOM 2540 O O . ASN A 1 322 ? -14.289 28.547 -12.164 1 91.06 322 ASN A O 1
ATOM 2544 N N . GLU A 1 323 ? -13.641 28.406 -10.016 1 91.75 323 GLU A N 1
ATOM 2545 C CA . GLU A 1 323 ? -12.602 29.422 -10.164 1 91.75 323 GLU A CA 1
ATOM 2546 C C . GLU A 1 323 ? -11.25 28.781 -10.477 1 91.75 323 GLU A C 1
ATOM 2548 O O . GLU A 1 323 ? -10.227 29.469 -10.523 1 91.75 323 GLU A O 1
ATOM 2553 N N . GLY A 1 324 ? -11.172 27.469 -10.609 1 90.12 324 GLY A N 1
ATOM 2554 C CA . GLY A 1 324 ? -9.984 26.781 -11.07 1 90.12 324 GLY A CA 1
ATOM 2555 C C . GLY A 1 324 ? -9.078 26.312 -9.938 1 90.12 324 GLY A C 1
ATOM 2556 O O . GLY A 1 324 ? -7.914 25.984 -10.164 1 90.12 324 GLY A O 1
ATOM 2557 N N . VAL A 1 325 ? -9.562 26.328 -8.703 1 92.81 325 VAL A N 1
ATOM 2558 C CA . VAL A 1 325 ? -8.773 25.922 -7.547 1 92.81 325 VAL A CA 1
ATOM 2559 C C . VAL A 1 325 ? -9.555 24.891 -6.727 1 92.81 325 VAL A C 1
ATOM 2561 O O . VAL A 1 325 ? -10.781 24.969 -6.645 1 92.81 325 VAL A O 1
ATOM 2564 N N . GLU A 1 326 ? -8.891 23.938 -6.227 1 92.88 326 GLU A N 1
ATOM 2565 C CA . GLU A 1 326 ? -9.484 22.953 -5.32 1 92.88 326 GLU A CA 1
ATOM 2566 C C . GLU A 1 326 ? -8.836 23.016 -3.939 1 92.88 326 GLU A C 1
ATOM 2568 O O . GLU A 1 326 ? -7.613 23.031 -3.824 1 92.88 326 GLU A O 1
ATOM 2573 N N . LEU A 1 327 ? -9.664 23.188 -2.941 1 95.12 327 LEU A N 1
ATOM 2574 C CA . LEU A 1 327 ? -9.203 23.188 -1.556 1 95.12 327 LEU A CA 1
ATOM 2575 C C . LEU A 1 327 ? -9.633 21.922 -0.833 1 95.12 327 LEU A C 1
ATOM 2577 O O . LEU A 1 327 ? -10.422 21.125 -1.365 1 95.12 327 LEU A O 1
ATOM 2581 N N . ALA A 1 328 ? -9.109 21.719 0.331 1 94.69 328 ALA A N 1
ATOM 2582 C CA . ALA A 1 328 ? -9.469 20.562 1.15 1 94.69 328 ALA A CA 1
ATOM 2583 C C . ALA A 1 328 ? -10.562 20.922 2.152 1 94.69 328 ALA A C 1
ATOM 2585 O O . ALA A 1 328 ? -10.578 22.031 2.697 1 94.69 328 ALA A O 1
ATOM 2586 N N . PRO A 1 329 ? -11.453 20 2.396 1 94.19 329 PRO A N 1
ATOM 2587 C CA . PRO A 1 329 ? -12.453 20.234 3.438 1 94.19 329 PRO A CA 1
ATOM 2588 C C . PRO A 1 329 ? -11.859 20.219 4.844 1 94.19 329 PRO A C 1
ATOM 2590 O O . PRO A 1 329 ? -10.82 19.609 5.07 1 94.19 329 PRO A O 1
ATOM 2593 N N . GLY A 1 330 ? -12.531 20.953 5.719 1 95.25 330 GLY A N 1
ATOM 2594 C CA . GLY A 1 330 ? -12.227 20.766 7.125 1 95.25 330 GLY A CA 1
ATOM 2595 C C . GLY A 1 330 ? -12.602 19.391 7.645 1 95.25 330 GLY A C 1
ATOM 2596 O O . GLY A 1 330 ? -13.633 18.844 7.25 1 95.25 330 GLY A O 1
ATOM 2597 N N . VAL A 1 331 ? -11.734 18.859 8.523 1 93.81 331 VAL A N 1
ATOM 2598 C CA . VAL A 1 331 ? -12.016 17.5 8.977 1 93.81 331 VAL A CA 1
ATOM 2599 C C . VAL A 1 331 ? -12.086 17.469 10.5 1 93.81 331 VAL A C 1
ATOM 2601 O O . VAL A 1 331 ? -12.391 16.438 11.094 1 93.81 331 VAL A O 1
ATOM 2604 N N . HIS A 1 332 ? -11.75 18.547 11.125 1 96.12 332 HIS A N 1
ATOM 2605 C CA . HIS A 1 332 ? -11.828 18.562 12.586 1 96.12 332 HIS A CA 1
ATOM 2606 C C . HIS A 1 332 ? -13.273 18.625 13.055 1 96.12 332 HIS A C 1
ATOM 2608 O O . HIS A 1 332 ? -14.016 19.547 12.688 1 96.12 332 HIS A O 1
ATOM 2614 N N . PRO A 1 333 ? -13.625 17.766 13.891 1 94.88 333 PRO A N 1
ATOM 2615 C CA . PRO A 1 333 ? -15.031 17.688 14.297 1 94.88 333 PRO A CA 1
ATOM 2616 C C . PRO A 1 333 ? -15.508 18.969 14.992 1 94.88 333 PRO A C 1
ATOM 2618 O O . PRO A 1 333 ? -16.672 19.359 14.836 1 94.88 333 PRO A O 1
ATOM 2621 N N . ALA A 1 334 ? -14.695 19.641 15.672 1 95.31 334 ALA A N 1
ATOM 2622 C CA . ALA A 1 334 ? -15.07 20.828 16.453 1 95.31 334 ALA A CA 1
ATOM 2623 C C . ALA A 1 334 ? -15.398 22 15.531 1 95.31 334 ALA A C 1
ATOM 2625 O O . ALA A 1 334 ? -16.016 22.969 15.961 1 95.31 334 ALA A O 1
ATOM 2626 N N . LEU A 1 335 ? -14.992 21.891 14.273 1 96.62 335 LEU A N 1
ATOM 2627 C CA . LEU A 1 335 ? -15.203 23 13.344 1 96.62 335 LEU A CA 1
ATOM 2628 C C . LEU A 1 335 ? -15.945 22.531 12.102 1 96.62 335 LEU A C 1
ATOM 2630 O O . LEU A 1 335 ? -15.742 23.062 11.008 1 96.62 335 LEU A O 1
ATOM 2634 N N . GLN A 1 336 ? -16.688 21.516 12.258 1 93.56 336 GLN A N 1
ATOM 2635 C CA . GLN A 1 336 ? -17.359 20.891 11.125 1 93.56 336 GLN A CA 1
ATOM 2636 C C . GLN A 1 336 ? -18.203 21.906 10.359 1 93.56 336 GLN A C 1
ATOM 2638 O O . GLN A 1 336 ? -19.031 22.594 10.945 1 93.56 336 GLN A O 1
ATOM 2643 N N . GLY A 1 337 ? -17.906 22.031 9.117 1 94.94 337 GLY A N 1
ATOM 2644 C CA . GLY A 1 337 ? -18.703 22.859 8.227 1 94.94 337 GLY A CA 1
ATOM 2645 C C . GLY A 1 337 ? -18.344 24.328 8.312 1 94.94 337 GLY A C 1
ATOM 2646 O O . GLY A 1 337 ? -18.938 25.156 7.621 1 94.94 337 GLY A O 1
ATOM 2647 N N . ARG A 1 338 ? -17.312 24.672 9.07 1 97.06 338 ARG A N 1
ATOM 2648 C CA . ARG A 1 338 ? -17.078 26.078 9.359 1 97.06 338 ARG A CA 1
ATOM 2649 C C . ARG A 1 338 ? -15.688 26.516 8.898 1 97.06 338 ARG A C 1
ATOM 2651 O O . ARG A 1 338 ? -15.266 27.641 9.156 1 97.06 338 ARG A O 1
ATOM 2658 N N . TYR A 1 339 ? -14.969 25.672 8.281 1 98.12 339 TYR A N 1
ATOM 2659 C CA . TYR A 1 339 ? -13.633 26.047 7.82 1 98.12 339 TYR A CA 1
ATOM 2660 C C . TYR A 1 339 ? -13.203 25.203 6.637 1 98.12 339 TYR A C 1
ATOM 2662 O O . TYR A 1 339 ? -13.781 24.141 6.379 1 98.12 339 TYR A O 1
ATOM 2670 N N . VAL A 1 340 ? -12.32 25.625 5.875 1 98.06 340 VAL A N 1
ATOM 2671 C CA . VAL A 1 340 ? -11.672 24.922 4.781 1 98.06 340 VAL A CA 1
ATOM 2672 C C . VAL A 1 340 ? -10.164 24.891 5.012 1 98.06 340 VAL A C 1
ATOM 2674 O O . VAL A 1 340 ? -9.641 25.609 5.863 1 98.06 340 VAL A O 1
ATOM 2677 N N . ARG A 1 341 ? -9.508 24.047 4.402 1 97.94 341 ARG A N 1
ATOM 2678 C CA . ARG A 1 341 ? -8.062 23.953 4.512 1 97.94 341 ARG A CA 1
ATOM 2679 C C . ARG A 1 341 ? -7.387 24.219 3.174 1 97.94 341 ARG A C 1
ATOM 2681 O O . ARG A 1 341 ? -7.824 23.719 2.137 1 97.94 341 ARG A O 1
ATOM 2688 N N . ILE A 1 342 ? -6.426 25.031 3.205 1 98.06 342 ILE A N 1
ATOM 2689 C CA . ILE A 1 342 ? -5.578 25.281 2.045 1 98.06 342 ILE A CA 1
ATOM 2690 C C . ILE A 1 342 ? -4.262 24.516 2.188 1 98.06 342 ILE A C 1
ATOM 2692 O O . ILE A 1 342 ? -3.441 24.844 3.049 1 98.06 342 ILE A O 1
ATOM 2696 N N . GLY A 1 343 ? -4.117 23.484 1.385 1 97.19 343 GLY A N 1
ATOM 2697 C CA . GLY A 1 343 ? -2.834 22.797 1.329 1 97.19 343 GLY A CA 1
ATOM 2698 C C . GLY A 1 343 ? -1.821 23.5 0.443 1 97.19 343 GLY A C 1
ATOM 2699 O O . GLY A 1 343 ? -2.135 23.875 -0.687 1 97.19 343 GLY A O 1
ATOM 2700 N N . HIS A 1 344 ? -0.736 23.766 0.955 1 97.38 344 HIS A N 1
ATOM 2701 C CA . HIS A 1 344 ? 0.311 24.438 0.202 1 97.38 344 HIS A CA 1
ATOM 2702 C C . HIS A 1 344 ? 1.657 23.75 0.379 1 97.38 344 HIS A C 1
ATOM 2704 O O . HIS A 1 344 ? 2.648 24.391 0.734 1 97.38 344 HIS A O 1
ATOM 2710 N N . MET A 1 345 ? 1.688 22.469 0.08 1 95.88 345 MET A N 1
ATOM 2711 C CA . MET A 1 345 ? 2.902 21.672 0.176 1 95.88 345 MET A CA 1
ATOM 2712 C C . MET A 1 345 ? 3.24 21.031 -1.167 1 95.88 345 MET A C 1
ATOM 2714 O O . MET A 1 345 ? 2.42 21.031 -2.086 1 95.88 345 MET A O 1
ATOM 2718 N N . GLY A 1 346 ? 4.461 20.5 -1.291 1 95.69 346 GLY A N 1
ATOM 2719 C CA . GLY A 1 346 ? 4.941 19.875 -2.51 1 95.69 346 GLY A CA 1
ATOM 2720 C C . GLY A 1 346 ? 5.559 20.844 -3.488 1 95.69 346 GLY A C 1
ATOM 2721 O O . GLY A 1 346 ? 6.496 21.578 -3.145 1 95.69 346 GLY A O 1
ATOM 2722 N N . TRP A 1 347 ? 4.93 20.891 -4.699 1 95.38 347 TRP A N 1
ATOM 2723 C CA . TRP A 1 347 ? 5.543 21.672 -5.773 1 95.38 347 TRP A CA 1
ATOM 2724 C C . TRP A 1 347 ? 4.84 23.016 -5.949 1 95.38 347 TRP A C 1
ATOM 2726 O O . TRP A 1 347 ? 4.684 23.484 -7.074 1 95.38 347 TRP A O 1
ATOM 2736 N N . VAL A 1 348 ? 4.445 23.594 -4.91 1 95.31 348 VAL A N 1
ATOM 2737 C CA . VAL A 1 348 ? 3.721 24.859 -4.945 1 95.31 348 VAL A CA 1
ATOM 2738 C C . VAL A 1 348 ? 4.711 26.016 -5.047 1 95.31 348 VAL A C 1
ATOM 2740 O O . VAL A 1 348 ? 5.836 25.922 -4.555 1 95.31 348 VAL A O 1
ATOM 2743 N N . THR A 1 349 ? 4.266 27.109 -5.637 1 94.69 349 THR A N 1
ATOM 2744 C CA . THR A 1 349 ? 5.059 28.312 -5.805 1 94.69 349 THR A CA 1
ATOM 2745 C C . THR A 1 349 ? 4.301 29.531 -5.293 1 94.69 349 THR A C 1
ATOM 2747 O O . THR A 1 349 ? 3.092 29.469 -5.051 1 94.69 349 THR A O 1
ATOM 2750 N N . PRO A 1 350 ? 5.016 30.641 -5.094 1 94.31 350 PRO A N 1
ATOM 2751 C CA . PRO A 1 350 ? 4.32 31.875 -4.703 1 94.31 350 PRO A CA 1
ATOM 2752 C C . PRO A 1 350 ? 3.23 32.281 -5.695 1 94.31 350 PRO A C 1
ATOM 2754 O O . PRO A 1 350 ? 2.211 32.844 -5.297 1 94.31 350 PRO A O 1
ATOM 2757 N N . ASN A 1 351 ? 3.389 31.984 -6.977 1 93.94 351 ASN A N 1
ATOM 2758 C CA . ASN A 1 351 ? 2.346 32.25 -7.957 1 93.94 351 ASN A CA 1
ATOM 2759 C C . ASN A 1 351 ? 1.094 31.422 -7.695 1 93.94 351 ASN A C 1
ATOM 2761 O O . ASN A 1 351 ? -0.026 31.906 -7.863 1 93.94 351 ASN A O 1
ATOM 2765 N N . ASP A 1 352 ? 1.305 30.188 -7.301 1 94.5 352 ASP A N 1
ATOM 2766 C CA . ASP A 1 352 ? 0.168 29.344 -6.93 1 94.5 352 ASP A CA 1
ATOM 2767 C C . ASP A 1 352 ? -0.585 29.953 -5.742 1 94.5 352 ASP A C 1
ATOM 2769 O O . ASP A 1 352 ? -1.813 29.875 -5.68 1 94.5 352 ASP A O 1
ATOM 2773 N N . ALA A 1 353 ? 0.188 30.531 -4.816 1 96.19 353 ALA A N 1
ATOM 2774 C CA . ALA A 1 353 ? -0.419 31.172 -3.652 1 96.19 353 ALA A CA 1
ATOM 2775 C C . ALA A 1 353 ? -1.287 32.375 -4.066 1 96.19 353 ALA A C 1
ATOM 2777 O O . ALA A 1 353 ? -2.4 32.531 -3.566 1 96.19 353 ALA A O 1
ATOM 2778 N N . VAL A 1 354 ? -0.82 33.125 -4.992 1 94.19 354 VAL A N 1
ATOM 2779 C CA . VAL A 1 354 ? -1.54 34.312 -5.449 1 94.19 354 VAL A CA 1
ATOM 2780 C C . VAL A 1 354 ? -2.822 33.875 -6.164 1 94.19 354 VAL A C 1
ATOM 2782 O O . VAL A 1 354 ? -3.885 34.469 -5.938 1 94.19 354 VAL A O 1
ATOM 2785 N N . VAL A 1 355 ? -2.678 32.906 -7.02 1 94.06 355 VAL A N 1
ATOM 2786 C CA . VAL A 1 355 ? -3.84 32.375 -7.727 1 94.06 355 VAL A CA 1
ATOM 2787 C C . VAL A 1 355 ? -4.879 31.891 -6.727 1 94.06 355 VAL A C 1
ATOM 2789 O O . VAL A 1 355 ? -6.074 32.125 -6.887 1 94.06 355 VAL A O 1
ATOM 2792 N N . THR A 1 356 ? -4.426 31.25 -5.676 1 96.44 356 THR A N 1
ATOM 2793 C CA . THR A 1 356 ? -5.312 30.703 -4.664 1 96.44 356 THR A CA 1
ATOM 2794 C C . THR A 1 356 ? -6.027 31.812 -3.898 1 96.44 356 THR A C 1
ATOM 2796 O O . THR A 1 356 ? -7.246 31.766 -3.73 1 96.44 356 THR A O 1
ATOM 2799 N N . ILE A 1 357 ? -5.281 32.781 -3.504 1 96.69 357 ILE A N 1
ATOM 2800 C CA . ILE A 1 357 ? -5.852 33.875 -2.734 1 96.69 357 ILE A CA 1
ATOM 2801 C C . ILE A 1 357 ? -6.871 34.656 -3.586 1 96.69 357 ILE A C 1
ATOM 2803 O O . ILE A 1 357 ? -7.938 35.031 -3.1 1 96.69 357 ILE A O 1
ATOM 2807 N N . SER A 1 358 ? -6.543 34.812 -4.836 1 95.19 358 SER A N 1
ATOM 2808 C CA . SER A 1 358 ? -7.465 35.469 -5.758 1 95.19 358 SER A CA 1
ATOM 2809 C C . SER A 1 358 ? -8.766 34.688 -5.891 1 95.19 358 SER A C 1
ATOM 2811 O O . SER A 1 358 ? -9.852 35.281 -5.859 1 95.19 358 SER A O 1
ATOM 2813 N N . ALA A 1 359 ? -8.641 33.438 -6.059 1 95.5 359 ALA A N 1
ATOM 2814 C CA . ALA A 1 359 ? -9.805 32.562 -6.191 1 95.5 359 ALA A CA 1
ATOM 2815 C C . ALA A 1 359 ? -10.633 32.562 -4.914 1 95.5 359 ALA A C 1
ATOM 2817 O O . ALA A 1 359 ? -11.867 32.594 -4.965 1 95.5 359 ALA A O 1
ATOM 2818 N N . VAL A 1 360 ? -9.969 32.531 -3.785 1 97.06 360 VAL A N 1
ATOM 2819 C CA . VAL A 1 360 ? -10.656 32.531 -2.496 1 97.06 360 VAL A CA 1
ATOM 2820 C C . VAL A 1 360 ? -11.438 33.844 -2.336 1 97.06 360 VAL A C 1
ATOM 2822 O O . VAL A 1 360 ? -12.609 33.812 -1.957 1 97.06 360 VAL A O 1
ATOM 2825 N N . GLU A 1 361 ? -10.82 34.875 -2.631 1 95.62 361 GLU A N 1
ATOM 2826 C CA . GLU A 1 361 ? -11.445 36.188 -2.508 1 95.62 361 GLU A CA 1
ATOM 2827 C C . GLU A 1 361 ? -12.703 36.281 -3.373 1 95.62 361 GLU A C 1
ATOM 2829 O O . GLU A 1 361 ? -13.758 36.719 -2.898 1 95.62 361 GLU A O 1
ATOM 2834 N N . ARG A 1 362 ? -12.594 35.906 -4.613 1 95.12 362 ARG A N 1
ATOM 2835 C CA . ARG A 1 362 ? -13.719 35.969 -5.543 1 95.12 362 ARG A CA 1
ATOM 2836 C C . ARG A 1 362 ? -14.852 35.031 -5.098 1 95.12 362 ARG A C 1
ATOM 2838 O O . ARG A 1 362 ? -16.031 35.438 -5.148 1 95.12 362 ARG A O 1
ATOM 2845 N N . THR A 1 363 ? -14.484 33.875 -4.688 1 96.69 363 THR A N 1
ATOM 2846 C CA . THR A 1 363 ? -15.469 32.906 -4.25 1 96.69 363 THR A CA 1
ATOM 2847 C C . THR A 1 363 ? -16.219 33.406 -3.023 1 96.69 363 THR A C 1
ATOM 2849 O O . THR A 1 363 ? -17.453 33.312 -2.975 1 96.69 363 THR A O 1
ATOM 2852 N N . LEU A 1 364 ? -15.484 33.938 -2.061 1 97 364 LEU A N 1
ATOM 2853 C CA . LEU A 1 364 ? -16.094 34.375 -0.815 1 97 364 LEU A CA 1
ATOM 2854 C C . LEU A 1 364 ? -16.969 35.594 -1.052 1 97 364 LEU A C 1
ATOM 2856 O O . LEU A 1 364 ? -18.047 35.719 -0.459 1 97 364 LEU A O 1
ATOM 2860 N N . ARG A 1 365 ? -16.562 36.438 -1.878 1 95.06 365 ARG A N 1
ATOM 2861 C CA . ARG A 1 365 ? -17.375 37.594 -2.234 1 95.06 365 ARG A CA 1
ATOM 2862 C C . ARG A 1 365 ? -18.688 37.156 -2.879 1 95.06 365 ARG A C 1
ATOM 2864 O O . ARG A 1 365 ? -19.75 37.625 -2.512 1 95.06 365 ARG A O 1
ATOM 2871 N N . LYS A 1 366 ? -18.547 36.312 -3.795 1 96 366 LYS A N 1
ATOM 2872 C CA . LYS A 1 366 ? -19.719 35.812 -4.516 1 96 366 LYS A CA 1
ATOM 2873 C C . LYS A 1 366 ? -20.719 35.156 -3.559 1 96 366 LYS A C 1
ATOM 2875 O O . LYS A 1 366 ? -21.922 35.312 -3.736 1 96 366 LYS A O 1
ATOM 2880 N N . LEU A 1 367 ? -20.219 34.469 -2.568 1 96.88 367 LEU A N 1
ATOM 2881 C CA . LEU A 1 367 ? -21.078 33.719 -1.663 1 96.88 367 LEU A CA 1
ATOM 2882 C C . LEU A 1 367 ? -21.594 34.594 -0.527 1 96.88 367 LEU A C 1
ATOM 2884 O O . LEU A 1 367 ? -22.438 34.156 0.263 1 96.88 367 LEU A O 1
ATOM 2888 N N . GLY A 1 368 ? -21.047 35.781 -0.395 1 94.69 368 GLY A N 1
ATOM 2889 C CA . GLY A 1 368 ? -21.594 36.719 0.567 1 94.69 368 GLY A CA 1
ATOM 2890 C C . GLY A 1 368 ? -20.844 36.719 1.887 1 94.69 368 GLY A C 1
ATOM 2891 O O . GLY A 1 368 ? -21.391 37.125 2.912 1 94.69 368 GLY A O 1
ATOM 2892 N N . GLU A 1 369 ? -19.641 36.188 1.875 1 93.19 369 GLU A N 1
ATOM 2893 C CA . GLU A 1 369 ? -18.797 36.312 3.059 1 93.19 369 GLU A CA 1
ATOM 2894 C C . GLU A 1 369 ? -18.375 37.75 3.312 1 93.19 369 GLU A C 1
ATOM 2896 O O . GLU A 1 369 ? -18.188 38.531 2.371 1 93.19 369 GLU A O 1
ATOM 2901 N N . ASP A 1 370 ? -18.328 38.125 4.559 1 91.25 370 ASP A N 1
ATOM 2902 C CA . ASP A 1 370 ? -17.875 39.469 4.918 1 91.25 370 ASP A CA 1
ATOM 2903 C C . ASP A 1 370 ? -16.359 39.562 4.852 1 91.25 370 ASP A C 1
ATOM 2905 O O . ASP A 1 370 ? -15.672 39.312 5.84 1 91.25 370 ASP A O 1
ATOM 2909 N N . ILE A 1 371 ? -15.852 40.031 3.664 1 92.31 371 ILE A N 1
ATOM 2910 C CA . ILE A 1 371 ? -14.406 40.156 3.514 1 92.31 371 ILE A CA 1
ATOM 2911 C C . ILE A 1 371 ? -14.047 41.531 2.986 1 92.31 371 ILE A C 1
ATOM 2913 O O . ILE A 1 371 ? -14.898 42.25 2.438 1 92.31 371 ILE A O 1
ATOM 2917 N N . ASN A 1 372 ? -12.852 41.875 3.191 1 89 372 ASN A N 1
ATOM 2918 C CA . ASN A 1 372 ? -12.297 43.062 2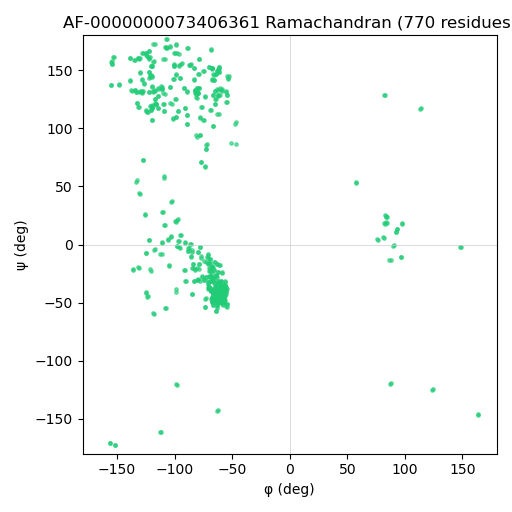.568 1 89 372 ASN A CA 1
ATOM 2919 C C . ASN A 1 372 ? -11.867 42.812 1.129 1 89 372 ASN A C 1
ATOM 2921 O O . ASN A 1 372 ? -10.711 42.469 0.876 1 89 372 ASN A O 1
ATOM 2925 N N . VAL A 1 373 ? -12.727 43.062 0.235 1 84.38 373 VAL A N 1
ATOM 2926 C CA . VAL A 1 373 ? -12.523 42.719 -1.166 1 84.38 373 VAL A CA 1
ATOM 2927 C C . VAL A 1 373 ? -11.281 43.406 -1.705 1 84.38 373 VAL A C 1
ATOM 2929 O O . VAL A 1 373 ? -11.07 44.594 -1.46 1 84.38 373 VAL A O 1
ATOM 2932 N N . GLY A 1 374 ? -10.469 42.656 -2.396 1 83.75 374 GLY A N 1
ATOM 2933 C CA . GLY A 1 374 ? -9.273 43.188 -3.041 1 83.75 374 GLY A CA 1
ATOM 2934 C C . GLY A 1 374 ? -8.062 43.188 -2.131 1 83.75 374 GLY A C 1
ATOM 2935 O O . GLY A 1 374 ? -6.93 43.344 -2.596 1 83.75 374 GLY A O 1
ATOM 2936 N N . SER A 1 375 ? -8.266 43 -0.901 1 87.19 375 SER A N 1
ATOM 2937 C CA . SER A 1 375 ? -7.184 43.125 0.075 1 87.19 375 SER A CA 1
ATOM 2938 C C . SER A 1 375 ? -6.336 41.844 0.098 1 87.19 375 SER A C 1
ATOM 2940 O O . SER A 1 375 ? -5.129 41.906 0.348 1 87.19 375 SER A O 1
ATOM 2942 N N . GLY A 1 376 ? -6.906 40.781 -0.17 1 87.25 376 GLY A N 1
ATOM 2943 C CA . GLY A 1 376 ? -6.188 39.531 -0.138 1 87.25 376 GLY A CA 1
ATOM 2944 C C . GLY A 1 376 ? -5.066 39.438 -1.155 1 87.25 376 GLY A C 1
ATOM 2945 O O . GLY A 1 376 ? -3.904 39.25 -0.792 1 87.25 376 GLY A O 1
ATOM 2946 N N . VAL A 1 377 ? -5.363 39.688 -2.379 1 84.31 377 VAL A N 1
ATOM 2947 C CA . VAL A 1 377 ? -4.387 39.625 -3.463 1 84.31 377 VAL A CA 1
ATOM 2948 C C . VAL A 1 377 ? -3.316 40.688 -3.26 1 84.31 377 VAL A C 1
ATOM 2950 O O . VAL A 1 377 ? -2.129 40.438 -3.48 1 84.31 377 VAL A O 1
ATOM 2953 N N . ARG A 1 378 ? -3.811 41.812 -2.877 1 83.25 378 ARG A N 1
ATOM 2954 C CA . ARG A 1 378 ? -2.873 42.906 -2.633 1 83.25 378 ARG A CA 1
ATOM 2955 C C . ARG A 1 378 ? -1.838 42.531 -1.582 1 83.25 378 ARG A C 1
ATOM 2957 O O . ARG A 1 378 ? -0.638 42.719 -1.783 1 83.25 378 ARG A O 1
ATOM 2964 N N . SER A 1 379 ? -2.295 42.062 -0.561 1 85.38 379 SER A N 1
ATOM 2965 C CA . SER A 1 379 ? -1.416 41.656 0.531 1 85.38 379 SER A CA 1
ATOM 2966 C C . SER A 1 379 ? -0.513 40.5 0.113 1 85.38 379 SER A C 1
ATOM 2968 O O . SER A 1 379 ? 0.676 40.469 0.438 1 85.38 379 SER A O 1
ATOM 2970 N N . ALA A 1 380 ? -1.058 39.562 -0.55 1 84.94 380 ALA A N 1
ATOM 2971 C CA . ALA A 1 380 ? -0.281 38.438 -1.043 1 84.94 380 ALA A CA 1
ATOM 2972 C C . ALA A 1 380 ? 0.86 38.906 -1.942 1 84.94 380 ALA A C 1
ATOM 2974 O O . ALA A 1 380 ? 2.004 38.469 -1.776 1 84.94 380 ALA A O 1
ATOM 2975 N N . GLN A 1 381 ? 0.512 39.75 -2.812 1 81.19 381 GLN A N 1
ATOM 2976 C CA . GLN A 1 381 ? 1.506 40.281 -3.744 1 81.19 381 GLN A CA 1
ATOM 2977 C C . GLN A 1 381 ? 2.574 41.062 -3.014 1 81.19 381 GLN A C 1
ATOM 2979 O O . GLN A 1 381 ? 3.762 40.969 -3.33 1 81.19 381 GLN A O 1
ATOM 2984 N N . ALA A 1 382 ? 2.182 41.875 -2.115 1 80.56 382 ALA A N 1
ATOM 2985 C CA . ALA A 1 382 ? 3.111 42.688 -1.341 1 80.56 382 ALA A CA 1
ATOM 2986 C C . ALA A 1 382 ? 4.113 41.812 -0.588 1 80.56 382 ALA A C 1
ATOM 2988 O O . ALA A 1 382 ? 5.293 42.156 -0.494 1 80.56 382 ALA A O 1
ATOM 2989 N N . PHE A 1 383 ? 3.598 40.781 -0.107 1 81.69 383 PHE A N 1
ATOM 2990 C CA . PHE A 1 383 ? 4.457 39.875 0.633 1 81.69 383 PHE A CA 1
ATOM 2991 C C . PHE A 1 383 ? 5.508 39.25 -0.283 1 81.69 383 PHE A C 1
ATOM 2993 O O . PHE A 1 383 ? 6.648 39.031 0.133 1 81.69 383 PHE A O 1
ATOM 3000 N N . ILE A 1 384 ? 5.16 38.938 -1.473 1 80 384 ILE A N 1
ATOM 3001 C CA . ILE A 1 384 ? 6.094 38.344 -2.434 1 80 384 ILE A CA 1
ATOM 3002 C C . ILE A 1 384 ? 7.176 39.375 -2.775 1 80 384 ILE A C 1
ATOM 3004 O O . ILE A 1 384 ? 8.352 39.031 -2.896 1 80 384 ILE A O 1
ATOM 3008 N N . LEU A 1 385 ? 6.707 40.531 -2.891 1 74.31 385 LEU A N 1
ATOM 3009 C CA . LEU A 1 385 ? 7.613 41.625 -3.279 1 74.31 385 LEU A CA 1
ATOM 3010 C C . LEU A 1 385 ? 8.594 41.938 -2.156 1 74.31 385 LEU A C 1
ATOM 3012 O O . LEU A 1 385 ? 9.758 42.25 -2.412 1 74.31 385 LEU A O 1
ATOM 3016 N N . ASP A 1 386 ? 8.242 41.906 -0.924 1 72.5 386 ASP A N 1
ATOM 3017 C CA . ASP A 1 386 ? 9.055 42.281 0.229 1 72.5 386 ASP A CA 1
ATOM 3018 C C . ASP A 1 386 ? 9.953 41.125 0.666 1 72.5 386 ASP A C 1
ATOM 3020 O O . ASP A 1 386 ? 10.93 41.344 1.392 1 72.5 386 ASP A O 1
ATOM 3024 N N . GLY A 1 387 ? 9.727 40 0.368 1 66.94 387 GLY A N 1
ATOM 3025 C CA . GLY A 1 387 ? 10.484 38.844 0.82 1 66.94 387 GLY A CA 1
ATOM 3026 C C . GLY A 1 387 ? 11.32 38.188 -0.276 1 66.94 387 GLY A C 1
ATOM 3027 O O . GLY A 1 387 ? 12.508 37.906 -0.072 1 66.94 387 GLY A O 1
ATOM 3028 N N . MET B 1 1 ? 24.062 -0.374 -28.328 1 31.2 1 MET B N 1
ATOM 3029 C CA . MET B 1 1 ? 23.328 -1.562 -27.922 1 31.2 1 MET B CA 1
ATOM 3030 C C . MET B 1 1 ? 21.828 -1.253 -27.797 1 31.2 1 MET B C 1
ATOM 3032 O O . MET B 1 1 ? 21.453 -0.261 -27.172 1 31.2 1 MET B O 1
ATOM 3036 N N . ILE B 1 2 ? 21.156 -1.668 -28.688 1 41.44 2 ILE B N 1
ATOM 3037 C CA . ILE B 1 2 ? 19.719 -1.402 -28.719 1 41.44 2 ILE B CA 1
ATOM 3038 C C . ILE B 1 2 ? 19.125 -1.695 -27.344 1 41.44 2 ILE B C 1
ATOM 3040 O O . ILE B 1 2 ? 19.406 -2.736 -26.734 1 41.44 2 ILE B O 1
ATOM 3044 N N . LYS B 1 3 ? 18.891 -0.701 -26.812 1 53.06 3 LYS B N 1
ATOM 3045 C CA . LYS B 1 3 ? 18.156 -0.932 -25.562 1 53.06 3 LYS B CA 1
ATOM 3046 C C . LYS B 1 3 ? 16.953 -1.835 -25.797 1 53.06 3 LYS B C 1
ATOM 3048 O O . LYS B 1 3 ? 15.984 -1.437 -26.453 1 53.06 3 LYS B O 1
ATOM 3053 N N . ARG B 1 4 ? 17.094 -3.211 -25.734 1 54.28 4 ARG B N 1
ATOM 3054 C CA . ARG B 1 4 ? 16.078 -4.184 -26.141 1 54.28 4 ARG B CA 1
ATOM 3055 C C . ARG B 1 4 ? 15.016 -4.344 -25.047 1 54.28 4 ARG B C 1
ATOM 3057 O O . ARG B 1 4 ? 15.328 -4.289 -23.859 1 54.28 4 ARG B O 1
ATOM 3064 N N . LYS B 1 5 ? 13.867 -4.242 -25.5 1 71.88 5 LYS B N 1
ATOM 3065 C CA . LYS B 1 5 ? 12.695 -4.547 -24.672 1 71.88 5 LYS B CA 1
ATOM 3066 C C . LYS B 1 5 ? 12.703 -6 -24.219 1 71.88 5 LYS B C 1
ATOM 3068 O O . LYS B 1 5 ? 12.844 -6.914 -25.031 1 71.88 5 LYS B O 1
ATOM 3073 N N . ARG B 1 6 ? 12.875 -6.246 -22.938 1 85.75 6 ARG B N 1
ATOM 3074 C CA . ARG B 1 6 ? 12.836 -7.598 -22.375 1 85.75 6 ARG B CA 1
ATOM 3075 C C . ARG B 1 6 ? 11.398 -8.047 -22.141 1 85.75 6 ARG B C 1
ATOM 3077 O O . ARG B 1 6 ? 10.562 -7.258 -21.688 1 85.75 6 ARG B O 1
ATOM 3084 N N . LEU B 1 7 ? 11.203 -9.344 -22.672 1 90.12 7 LEU B N 1
ATOM 3085 C CA . LEU B 1 7 ? 9.914 -9.961 -22.344 1 90.12 7 LEU B CA 1
ATOM 3086 C C . LEU B 1 7 ? 9.891 -10.461 -20.906 1 90.12 7 LEU B C 1
ATOM 3088 O O . LEU B 1 7 ? 10.742 -11.266 -20.516 1 90.12 7 LEU B O 1
ATOM 3092 N N . LEU B 1 8 ? 8.961 -9.852 -20.172 1 92.56 8 LEU B N 1
ATOM 3093 C CA . LEU B 1 8 ? 8.867 -10.219 -18.766 1 92.56 8 LEU B CA 1
ATOM 3094 C C . LEU B 1 8 ? 7.918 -11.398 -18.562 1 92.56 8 LEU B C 1
ATOM 3096 O O . LEU B 1 8 ? 6.695 -11.242 -18.672 1 92.56 8 LEU B O 1
ATOM 3100 N N . MET B 1 9 ? 8.531 -12.555 -18.344 1 94.56 9 MET B N 1
ATOM 3101 C CA . MET B 1 9 ? 7.766 -13.758 -18.031 1 94.56 9 MET B CA 1
ATOM 3102 C C . MET B 1 9 ? 7.957 -14.164 -16.578 1 94.56 9 MET B C 1
ATOM 3104 O O . MET B 1 9 ? 8.352 -15.297 -16.281 1 94.56 9 MET B O 1
ATOM 3108 N N . HIS B 1 10 ? 7.594 -13.219 -15.734 1 91.94 10 HIS B N 1
ATOM 3109 C CA . HIS B 1 10 ? 7.738 -13.312 -14.289 1 91.94 10 HIS B CA 1
ATOM 3110 C C . HIS B 1 10 ? 6.395 -13.594 -13.617 1 91.94 10 HIS B C 1
ATOM 3112 O O . HIS B 1 10 ? 5.359 -13.633 -14.289 1 91.94 10 HIS B O 1
ATOM 3118 N N . VAL B 1 11 ? 6.375 -13.891 -12.336 1 91.31 11 VAL B N 1
ATOM 3119 C CA . VAL B 1 11 ? 5.172 -14.328 -11.641 1 91.31 11 VAL B CA 1
ATOM 3120 C C . VAL B 1 11 ? 4.531 -13.148 -10.922 1 91.31 11 VAL B C 1
ATOM 3122 O O . VAL B 1 11 ? 3.779 -13.336 -9.961 1 91.31 11 VAL B O 1
ATOM 3125 N N . GLY B 1 12 ? 4.828 -11.875 -11.344 1 86.81 12 GLY B N 1
ATOM 3126 C CA . GLY B 1 12 ? 4.273 -10.664 -10.75 1 86.81 12 GLY B CA 1
ATOM 3127 C C . GLY B 1 12 ? 5.312 -9.812 -10.047 1 86.81 12 GLY B C 1
ATOM 3128 O O . GLY B 1 12 ? 5.988 -10.281 -9.133 1 86.81 12 GLY B O 1
ATOM 3129 N N . PRO B 1 13 ? 5.516 -8.602 -10.523 1 89.38 13 PRO B N 1
ATOM 3130 C CA . PRO B 1 13 ? 4.684 -7.902 -11.5 1 89.38 13 PRO B CA 1
ATOM 3131 C C . PRO B 1 13 ? 4.867 -8.438 -12.922 1 89.38 13 PRO B C 1
ATOM 3133 O O . PRO B 1 13 ? 5.953 -8.906 -13.273 1 89.38 13 PRO B O 1
ATOM 3136 N N . VAL B 1 14 ? 3.791 -8.352 -13.688 1 91 14 VAL B N 1
ATOM 3137 C CA . VAL B 1 14 ? 3.838 -8.797 -15.07 1 91 14 VAL B CA 1
ATOM 3138 C C . VAL B 1 14 ? 4.035 -7.594 -15.992 1 91 14 VAL B C 1
ATOM 3140 O O . VAL B 1 14 ? 4.035 -6.449 -15.539 1 91 14 VAL B O 1
ATOM 3143 N N . ASP B 1 15 ? 4.23 -7.957 -17.203 1 90 15 ASP B N 1
ATOM 3144 C CA . ASP B 1 15 ? 4.297 -6.875 -18.172 1 90 15 ASP B CA 1
ATOM 3145 C C . ASP B 1 15 ? 2.975 -6.113 -18.25 1 90 15 ASP B C 1
ATOM 3147 O O . ASP B 1 15 ? 1.903 -6.723 -18.234 1 90 15 ASP B O 1
ATOM 3151 N N . ILE B 1 16 ? 3.08 -4.797 -18.234 1 93.31 16 ILE B N 1
ATOM 3152 C CA . ILE B 1 16 ? 1.888 -3.957 -18.188 1 93.31 16 ILE B CA 1
ATOM 3153 C C . ILE B 1 16 ? 1.735 -3.207 -19.516 1 93.31 16 ILE B C 1
ATOM 3155 O O . ILE B 1 16 ? 2.703 -2.645 -20.031 1 93.31 16 ILE B O 1
ATOM 3159 N N . TYR B 1 17 ? 0.569 -3.156 -20.031 1 93.75 17 TYR B N 1
ATOM 3160 C CA . TYR B 1 17 ? 0.307 -2.393 -21.25 1 93.75 17 TYR B CA 1
ATOM 3161 C C . TYR B 1 17 ? 0.534 -0.903 -21.016 1 93.75 17 TYR B C 1
ATOM 3163 O O . TYR B 1 17 ? 0.198 -0.376 -19.953 1 93.75 17 TYR B O 1
ATOM 3171 N N . ASP B 1 18 ? 0.984 -0.311 -22.062 1 93.25 18 ASP B N 1
ATOM 3172 C CA . ASP B 1 18 ? 1.228 1.127 -21.984 1 93.25 18 ASP B CA 1
ATOM 3173 C C . ASP B 1 18 ? -0.052 1.886 -21.641 1 93.25 18 ASP B C 1
ATOM 3175 O O . ASP B 1 18 ? -0.024 2.838 -20.859 1 93.25 18 ASP B O 1
ATOM 3179 N N . GLU B 1 19 ? -1.091 1.487 -22.266 1 95.5 19 GLU B N 1
ATOM 3180 C CA . GLU B 1 19 ? -2.355 2.184 -22.047 1 95.5 19 GLU B CA 1
ATOM 3181 C C . GLU B 1 19 ? -2.756 2.135 -20.578 1 95.5 19 GLU B C 1
ATOM 3183 O O . GLU B 1 19 ? -3.371 3.072 -20.062 1 95.5 19 GLU B O 1
ATOM 3188 N N . VAL B 1 20 ? -2.479 1.005 -19.922 1 97.06 20 VAL B N 1
ATOM 3189 C CA . VAL B 1 20 ? -2.75 0.885 -18.5 1 97.06 20 VAL B CA 1
ATOM 3190 C C . VAL B 1 20 ? -1.875 1.867 -17.719 1 97.06 20 VAL B C 1
ATOM 3192 O O . VAL B 1 20 ? -2.363 2.58 -16.844 1 97.06 20 VAL B O 1
ATOM 3195 N N . LEU B 1 21 ? -0.582 1.963 -18.031 1 96.19 21 LEU B N 1
ATOM 3196 C CA . LEU B 1 21 ? 0.335 2.887 -17.375 1 96.19 21 LEU B CA 1
ATOM 3197 C C . LEU B 1 21 ? -0.082 4.332 -17.609 1 96.19 21 LEU B C 1
ATOM 3199 O O . LEU B 1 21 ? -0.032 5.16 -16.703 1 96.19 21 LEU B O 1
ATOM 3203 N N . TYR B 1 22 ? -0.507 4.648 -18.828 1 96.5 22 TYR B N 1
ATOM 3204 C CA . TYR B 1 22 ? -0.892 6.004 -19.203 1 96.5 22 TYR B CA 1
ATOM 3205 C C . TYR B 1 22 ? -2.102 6.465 -18.391 1 96.5 22 TYR B C 1
ATOM 3207 O O . TYR B 1 22 ? -2.26 7.66 -18.125 1 96.5 22 TYR B O 1
ATOM 3215 N N . ALA B 1 23 ? -2.891 5.512 -17.984 1 96.62 23 ALA B N 1
ATOM 3216 C CA . ALA B 1 23 ? -4.094 5.852 -17.219 1 96.62 23 ALA B CA 1
ATOM 3217 C C . ALA B 1 23 ? -3.742 6.438 -15.859 1 96.62 23 ALA B C 1
ATOM 3219 O O . ALA B 1 23 ? -4.57 7.098 -15.227 1 96.62 23 ALA B O 1
ATOM 3220 N N . GLY B 1 24 ? -2.529 6.211 -15.391 1 94.94 24 GLY B N 1
ATOM 3221 C CA . GLY B 1 24 ? -2.084 6.727 -14.102 1 94.94 24 GLY B CA 1
ATOM 3222 C C . GLY B 1 24 ? -1.481 8.117 -14.195 1 94.94 24 GLY B C 1
ATOM 3223 O O . GLY B 1 24 ? -1.122 8.711 -13.172 1 94.94 24 GLY B O 1
ATOM 3224 N N . LEU B 1 25 ? -1.335 8.602 -15.445 1 94.44 25 LEU B N 1
ATOM 3225 C CA . LEU B 1 25 ? -0.75 9.922 -15.625 1 94.44 25 LEU B CA 1
ATOM 3226 C C . LEU B 1 25 ? -1.762 11.016 -15.305 1 94.44 25 LEU B C 1
ATOM 3228 O O . LEU B 1 25 ? -2.229 11.727 -16.203 1 94.44 25 LEU B O 1
ATOM 3232 N N . LYS B 1 26 ? -2.07 11.148 -14 1 87.75 26 LYS B N 1
ATOM 3233 C CA . LYS B 1 26 ? -3.002 12.133 -13.453 1 87.75 26 LYS B CA 1
ATOM 3234 C C . LYS B 1 26 ? -2.303 13.062 -12.469 1 87.75 26 LYS B C 1
ATOM 3236 O O . LYS B 1 26 ? -1.772 12.602 -11.453 1 87.75 26 LYS B O 1
ATOM 3241 N N . HIS B 1 27 ? -2.209 14.336 -12.672 1 77.81 27 HIS B N 1
ATOM 3242 C CA . HIS B 1 27 ? -1.413 15.18 -11.789 1 77.81 27 HIS B CA 1
ATOM 3243 C C . HIS B 1 27 ? -2.305 16 -10.867 1 77.81 27 HIS B C 1
ATOM 3245 O O . HIS B 1 27 ? -1.851 16.484 -9.82 1 77.81 27 HIS B O 1
ATOM 3251 N N . ASN B 1 28 ? -3.439 16.219 -11.023 1 76.5 28 ASN B N 1
ATOM 3252 C CA . ASN B 1 28 ? -4.262 17.109 -10.227 1 76.5 28 ASN B CA 1
ATOM 3253 C C . ASN B 1 28 ? -5.551 16.438 -9.766 1 76.5 28 ASN B C 1
ATOM 3255 O O . ASN B 1 28 ? -6.625 17.047 -9.812 1 76.5 28 ASN B O 1
ATOM 3259 N N . VAL B 1 29 ? -5.34 15.227 -9.344 1 78.25 29 VAL B N 1
ATOM 3260 C CA . VAL B 1 29 ? -6.535 14.5 -8.93 1 78.25 29 VAL B CA 1
ATOM 3261 C C . VAL B 1 29 ? -6.422 14.117 -7.457 1 78.25 29 VAL B C 1
ATOM 3263 O O . VAL B 1 29 ? -5.453 13.469 -7.051 1 78.25 29 VAL B O 1
ATOM 3266 N N . GLY B 1 30 ? -7.387 14.656 -6.703 1 74.81 30 GLY B N 1
ATOM 3267 C CA . GLY B 1 30 ? -7.508 14.219 -5.324 1 74.81 30 GLY B CA 1
ATOM 3268 C C . GLY B 1 30 ? -8.398 13 -5.156 1 74.81 30 GLY B C 1
ATOM 3269 O O . GLY B 1 30 ? -9.133 12.633 -6.078 1 74.81 30 GLY B O 1
ATOM 3270 N N . PHE B 1 31 ? -8.383 12.422 -3.979 1 72.5 31 PHE B N 1
ATOM 3271 C CA . PHE B 1 31 ? -9.148 11.203 -3.734 1 72.5 31 PHE B CA 1
ATOM 3272 C C . PHE B 1 31 ? -10.625 11.516 -3.527 1 72.5 31 PHE B C 1
ATOM 3274 O O . PHE B 1 31 ? -11.445 10.609 -3.42 1 72.5 31 PHE B O 1
ATOM 3281 N N . SER B 1 32 ? -10.977 12.773 -3.553 1 76.38 32 SER B N 1
ATOM 3282 C CA . SER B 1 32 ? -12.383 13.141 -3.443 1 76.38 32 SER B CA 1
ATOM 3283 C C . SER B 1 32 ? -12.914 13.703 -4.758 1 76.38 32 SER B C 1
ATOM 3285 O O . SER B 1 32 ? -14.078 14.086 -4.852 1 76.38 32 SER B O 1
ATOM 3287 N N . SER B 1 33 ? -12.078 13.727 -5.703 1 82.88 33 SER B N 1
ATOM 3288 C CA . SER B 1 33 ? -12.508 14.25 -7 1 82.88 33 SER B CA 1
ATOM 3289 C C . SER B 1 33 ? -13.547 13.336 -7.645 1 82.88 33 SER B C 1
ATOM 3291 O O . SER B 1 33 ? -13.562 12.133 -7.398 1 82.88 33 SER B O 1
ATOM 3293 N N . GLU B 1 34 ? -14.375 13.914 -8.422 1 86.56 34 GLU B N 1
ATOM 3294 C CA . GLU B 1 34 ? -15.391 13.148 -9.141 1 86.56 34 GLU B CA 1
ATOM 3295 C C . GLU B 1 34 ? -14.75 12.078 -10.023 1 86.56 34 GLU B C 1
ATOM 3297 O O . GLU B 1 34 ? -15.258 10.961 -10.125 1 86.56 34 GLU B O 1
ATOM 3302 N N . GLU B 1 35 ? -13.68 12.461 -10.664 1 90.44 35 GLU B N 1
ATOM 3303 C CA . GLU B 1 35 ? -12.984 11.539 -11.547 1 90.44 35 GLU B CA 1
ATOM 3304 C C . GLU B 1 35 ? -12.492 10.305 -10.789 1 90.44 35 GLU B C 1
ATOM 3306 O O . GLU B 1 35 ? -12.594 9.18 -11.281 1 90.44 35 GLU B O 1
ATOM 3311 N N . PHE B 1 36 ? -11.938 10.531 -9.68 1 93.62 36 PHE B N 1
ATOM 3312 C CA . PHE B 1 36 ? -11.438 9.414 -8.883 1 93.62 36 PHE B CA 1
ATOM 3313 C C . PHE B 1 36 ? -12.586 8.555 -8.375 1 93.62 36 PHE B C 1
ATOM 3315 O O . PHE B 1 36 ? -12.516 7.324 -8.414 1 93.62 36 PHE B O 1
ATOM 3322 N N . VAL B 1 37 ? -13.594 9.156 -7.848 1 94.75 37 VAL B N 1
ATOM 3323 C CA . VAL B 1 37 ? -14.742 8.445 -7.309 1 94.75 37 VAL B CA 1
ATOM 3324 C C . VAL B 1 37 ? -15.352 7.551 -8.391 1 94.75 37 VAL B C 1
ATOM 3326 O O . VAL B 1 37 ? -15.688 6.395 -8.133 1 94.75 37 VAL B O 1
ATOM 3329 N N . GLN B 1 38 ? -15.461 8.07 -9.594 1 96.69 38 GLN B N 1
ATOM 3330 C CA . GLN B 1 38 ? -16.016 7.301 -10.703 1 96.69 38 GLN B CA 1
ATOM 3331 C C . GLN B 1 38 ? -15.125 6.109 -11.055 1 96.69 38 GLN B C 1
ATOM 3333 O O . GLN B 1 38 ? -15.625 5.012 -11.305 1 96.69 38 GLN B O 1
ATOM 3338 N N . ALA B 1 39 ? -13.859 6.34 -11.102 1 97.31 39 ALA B N 1
ATOM 3339 C CA . ALA B 1 39 ? -12.914 5.262 -11.391 1 97.31 39 ALA B CA 1
ATOM 3340 C C . ALA B 1 39 ? -12.984 4.172 -10.32 1 97.31 39 ALA B C 1
ATOM 3342 O O . ALA B 1 39 ? -12.984 2.98 -10.641 1 97.31 39 ALA B O 1
ATOM 3343 N N . PHE B 1 40 ? -13 4.613 -9.094 1 97.88 40 PHE B N 1
ATOM 3344 C CA . PHE B 1 40 ? -13.031 3.674 -7.977 1 97.88 40 PHE B CA 1
ATOM 3345 C C . PHE B 1 40 ? -14.336 2.877 -7.977 1 97.88 40 PHE B C 1
ATOM 3347 O O . PHE B 1 40 ? -14.32 1.665 -7.75 1 97.88 40 PHE B O 1
ATOM 3354 N N . GLN B 1 41 ? -15.453 3.547 -8.219 1 98.19 41 GLN B N 1
ATOM 3355 C CA . GLN B 1 41 ? -16.75 2.895 -8.328 1 98.19 41 GLN B CA 1
ATOM 3356 C C . GLN B 1 41 ? -16.734 1.821 -9.414 1 98.19 41 GLN B C 1
ATOM 3358 O O . GLN B 1 41 ? -17.203 0.702 -9.195 1 98.19 41 GLN B O 1
ATOM 3363 N N . PHE B 1 42 ? -16.234 2.209 -10.562 1 98.44 42 PHE B N 1
ATOM 3364 C CA . PHE B 1 42 ? -16.125 1.274 -11.68 1 98.44 42 PHE B CA 1
ATOM 3365 C C . PHE B 1 42 ? -15.289 0.059 -11.281 1 98.44 42 PHE B C 1
ATOM 3367 O O . PHE B 1 42 ? -15.664 -1.078 -11.57 1 98.44 42 PHE B O 1
ATOM 3374 N N . CYS B 1 43 ? -14.156 0.287 -10.57 1 98.81 43 CYS B N 1
ATOM 3375 C CA . CYS B 1 43 ? -13.273 -0.8 -10.164 1 98.81 43 CYS B CA 1
ATOM 3376 C C . CYS B 1 43 ? -13.977 -1.751 -9.211 1 98.81 43 CYS B C 1
ATOM 3378 O O . CYS B 1 43 ? -13.789 -2.967 -9.281 1 98.81 43 CYS B O 1
ATOM 3380 N N . LEU B 1 44 ? -14.734 -1.222 -8.273 1 98.81 44 LEU B N 1
ATOM 3381 C CA . LEU B 1 44 ? -15.453 -2.062 -7.328 1 98.81 44 LEU B CA 1
ATOM 3382 C C . LEU B 1 44 ? -16.469 -2.943 -8.047 1 98.81 44 LEU B C 1
ATOM 3384 O O . LEU B 1 44 ? -16.609 -4.129 -7.73 1 98.81 44 LEU B O 1
ATOM 3388 N N . LYS B 1 45 ? -17.172 -2.408 -9.008 1 98.31 45 LYS B N 1
ATOM 3389 C CA . LYS B 1 45 ? -18.125 -3.176 -9.797 1 98.31 45 LYS B CA 1
ATOM 3390 C C . LYS B 1 45 ? -17.438 -4.281 -10.586 1 98.31 45 LYS B C 1
ATOM 3392 O O . LYS B 1 45 ? -17.906 -5.418 -10.625 1 98.31 45 LYS B O 1
ATOM 3397 N N . GLU B 1 46 ? -16.375 -3.902 -11.195 1 98.56 46 GLU B N 1
ATOM 3398 C CA . GLU B 1 46 ? -15.633 -4.867 -12.008 1 98.56 46 GLU B CA 1
ATOM 3399 C C . GLU B 1 46 ? -15.008 -5.957 -11.141 1 98.56 46 GLU B C 1
ATOM 3401 O O . GLU B 1 46 ? -14.828 -7.09 -11.594 1 98.56 46 GLU B O 1
ATOM 3406 N N . THR B 1 47 ? -14.641 -5.598 -9.922 1 98.81 47 THR B N 1
ATOM 3407 C CA . THR B 1 47 ? -14.125 -6.594 -8.992 1 98.81 47 THR B CA 1
ATOM 3408 C C . THR B 1 47 ? -15.148 -7.707 -8.766 1 98.81 47 THR B C 1
ATOM 3410 O O . THR B 1 47 ? -14.789 -8.883 -8.75 1 98.81 47 THR B O 1
ATOM 3413 N N . ARG B 1 48 ? -16.422 -7.406 -8.594 1 98.75 48 ARG B N 1
ATOM 3414 C CA . ARG B 1 48 ? -17.453 -8.422 -8.445 1 98.75 48 ARG B CA 1
ATOM 3415 C C . ARG B 1 48 ? -17.5 -9.344 -9.664 1 98.75 48 ARG B C 1
ATOM 3417 O O . ARG B 1 48 ? -17.578 -10.562 -9.523 1 98.75 48 ARG B O 1
ATOM 3424 N N . LYS B 1 49 ? -17.359 -8.758 -10.852 1 98.44 49 LYS B N 1
ATOM 3425 C CA . LYS B 1 49 ? -17.406 -9.539 -12.086 1 98.44 49 LYS B CA 1
ATOM 3426 C C . LYS B 1 49 ? -16.203 -10.477 -12.172 1 98.44 49 LYS B C 1
ATOM 3428 O O . LYS B 1 49 ? -16.328 -11.625 -12.602 1 98.44 49 LYS B O 1
ATOM 3433 N N . LEU B 1 50 ? -15.086 -9.93 -11.812 1 98.5 50 LEU B N 1
ATOM 3434 C CA . LEU B 1 50 ? -13.836 -10.68 -11.867 1 98.5 50 LEU B CA 1
ATOM 3435 C C . LEU B 1 50 ? -13.938 -11.977 -11.062 1 98.5 50 LEU B C 1
ATOM 3437 O O . LEU B 1 50 ? -13.406 -13.008 -11.477 1 98.5 50 LEU B O 1
ATOM 3441 N N . PHE B 1 51 ? -14.664 -11.938 -9.898 1 98.81 51 PHE B N 1
ATOM 3442 C CA . PHE B 1 51 ? -14.781 -13.086 -9.008 1 98.81 51 PHE B CA 1
ATOM 3443 C C . PHE B 1 51 ? -16.078 -13.836 -9.266 1 98.81 51 PHE B C 1
ATOM 3445 O O . PHE B 1 51 ? -16.375 -14.828 -8.594 1 98.81 51 PHE B O 1
ATOM 3452 N N . ARG B 1 52 ? -16.922 -13.359 -10.211 1 98.44 52 ARG B N 1
ATOM 3453 C CA . ARG B 1 52 ? -18.234 -13.922 -10.562 1 98.44 52 ARG B CA 1
ATOM 3454 C C . ARG B 1 52 ? -19.141 -13.977 -9.344 1 98.44 52 ARG B C 1
ATOM 3456 O O . ARG B 1 52 ? -19.719 -15.023 -9.039 1 98.44 52 ARG B O 1
ATOM 3463 N N . VAL B 1 53 ? -19.25 -12.82 -8.742 1 98.69 53 VAL B N 1
ATOM 3464 C CA . VAL B 1 53 ? -20.172 -12.656 -7.613 1 98.69 53 VAL B CA 1
ATOM 3465 C C . VAL B 1 53 ? -21.125 -11.5 -7.891 1 98.69 53 VAL B C 1
ATOM 3467 O O . VAL B 1 53 ? -20.969 -10.766 -8.875 1 98.69 53 VAL B O 1
ATOM 3470 N N . ASP B 1 54 ? -22.203 -11.414 -7.117 1 98.31 54 ASP B N 1
ATOM 3471 C CA . ASP B 1 54 ? -23.188 -10.336 -7.262 1 98.31 54 ASP B CA 1
ATOM 3472 C C . ASP B 1 54 ? -23.172 -9.414 -6.047 1 98.31 54 ASP B C 1
ATOM 3474 O O . ASP B 1 54 ? -22.172 -9.352 -5.32 1 98.31 54 ASP B O 1
ATOM 3478 N N . ASN B 1 55 ? -24.219 -8.633 -5.836 1 97.75 55 ASN B N 1
ATOM 3479 C CA . ASN B 1 55 ? -24.266 -7.594 -4.816 1 97.75 55 ASN B CA 1
ATOM 3480 C C . ASN B 1 55 ? -24.328 -8.188 -3.41 1 97.75 55 ASN B C 1
ATOM 3482 O O . ASN B 1 55 ? -24.172 -7.469 -2.422 1 97.75 55 ASN B O 1
ATOM 3486 N N . SER B 1 56 ? -24.5 -9.523 -3.344 1 98.12 56 SER B N 1
ATOM 3487 C CA . SER B 1 56 ? -24.484 -10.164 -2.033 1 98.12 56 SER B CA 1
ATOM 3488 C C . SER B 1 56 ? -23.062 -10.242 -1.487 1 98.12 56 SER B C 1
ATOM 3490 O O . SER B 1 56 ? -22.859 -10.523 -0.305 1 98.12 56 SER B O 1
ATOM 3492 N N . TYR B 1 57 ? -22.109 -10.023 -2.309 1 98.81 57 TYR B N 1
ATOM 3493 C CA . TYR B 1 57 ? -20.703 -9.945 -1.885 1 98.81 57 TYR B CA 1
ATOM 3494 C C . TYR B 1 57 ? -20.25 -8.492 -1.788 1 98.81 57 TYR B C 1
ATOM 3496 O O . TYR B 1 57 ? -20.609 -7.664 -2.623 1 98.81 57 TYR B O 1
ATOM 3504 N N . GLN B 1 58 ? -19.438 -8.188 -0.819 1 98.81 58 GLN B N 1
ATOM 3505 C CA . GLN B 1 58 ? -18.812 -6.883 -0.654 1 98.81 58 GLN B CA 1
ATOM 3506 C C . GLN B 1 58 ? -17.406 -6.871 -1.236 1 98.81 58 GLN B C 1
ATOM 3508 O O . GLN B 1 58 ? -16.547 -7.637 -0.8 1 98.81 58 GLN B O 1
ATOM 3513 N N . PRO B 1 59 ? -17.188 -6.102 -2.264 1 98.88 59 PRO B N 1
ATOM 3514 C CA . PRO B 1 59 ? -15.812 -5.973 -2.773 1 98.88 59 PRO B CA 1
ATOM 3515 C C . PRO B 1 59 ? -14.961 -5.016 -1.945 1 98.88 59 PRO B C 1
ATOM 3517 O O . PRO B 1 59 ? -15.484 -4.043 -1.39 1 98.88 59 PRO B O 1
ATOM 3520 N N . PHE B 1 60 ? -13.703 -5.289 -1.842 1 98.88 60 PHE B N 1
ATOM 3521 C CA . PHE B 1 60 ? -12.703 -4.43 -1.227 1 98.88 60 PHE B CA 1
ATOM 3522 C C . PHE B 1 60 ? -11.5 -4.262 -2.148 1 98.88 60 PHE B C 1
ATOM 3524 O O . PHE B 1 60 ? -11.031 -5.23 -2.75 1 98.88 60 PHE B O 1
ATOM 3531 N N . ILE B 1 61 ? -11.047 -3.07 -2.355 1 98.81 61 ILE B N 1
ATOM 3532 C CA . ILE B 1 61 ? -9.766 -2.711 -2.947 1 98.81 61 ILE B CA 1
ATOM 3533 C C . ILE B 1 61 ? -8.945 -1.891 -1.95 1 98.81 61 ILE B C 1
ATOM 3535 O O . ILE B 1 61 ? -9.281 -0.738 -1.664 1 98.81 61 ILE B O 1
ATOM 3539 N N . ILE B 1 62 ? -7.918 -2.492 -1.388 1 98.44 62 ILE B N 1
ATOM 3540 C CA . ILE B 1 62 ? -7.172 -1.851 -0.309 1 98.44 62 ILE B CA 1
ATOM 3541 C C . ILE B 1 62 ? -5.711 -1.678 -0.72 1 98.44 62 ILE B C 1
ATOM 3543 O O . ILE B 1 62 ? -5.223 -2.385 -1.603 1 98.44 62 ILE B O 1
ATOM 3547 N N . PRO B 1 63 ? -4.996 -0.69 -0.173 1 97.69 63 PRO B N 1
ATOM 3548 C CA . PRO B 1 63 ? -3.58 -0.499 -0.501 1 97.69 63 PRO B CA 1
ATOM 3549 C C . PRO B 1 63 ? -2.715 -1.694 -0.105 1 97.69 63 PRO B C 1
ATOM 3551 O O . PRO B 1 63 ? -3.025 -2.389 0.866 1 97.69 63 PRO B O 1
ATOM 3554 N N . GLY B 1 64 ? -1.654 -1.891 -0.811 1 97.44 64 GLY B N 1
ATOM 3555 C CA . GLY B 1 64 ? -0.697 -2.928 -0.461 1 97.44 64 GLY B CA 1
ATOM 3556 C C . GLY B 1 64 ? -0.453 -3.918 -1.583 1 97.44 64 GLY B C 1
ATOM 3557 O O . GLY B 1 64 ? -0.045 -3.533 -2.682 1 97.44 64 GLY B O 1
ATOM 3558 N N . SER B 1 65 ? -0.649 -5.203 -1.26 1 97.19 65 SER B N 1
ATOM 3559 C CA . SER B 1 65 ? -0.382 -6.324 -2.154 1 97.19 65 SER B CA 1
ATOM 3560 C C . SER B 1 65 ? -1.292 -7.508 -1.844 1 97.19 65 SER B C 1
ATOM 3562 O O . SER B 1 65 ? -2.254 -7.375 -1.084 1 97.19 65 SER B O 1
ATOM 3564 N N . GLY B 1 66 ? -0.989 -8.602 -2.52 1 97.94 66 GLY B N 1
ATOM 3565 C CA . GLY B 1 66 ? -1.693 -9.82 -2.16 1 97.94 66 GLY B CA 1
ATOM 3566 C C . GLY B 1 66 ? -1.552 -10.18 -0.692 1 97.94 66 GLY B C 1
ATOM 3567 O O . GLY B 1 66 ? -2.5 -10.664 -0.072 1 97.94 66 GLY B O 1
ATOM 3568 N N . THR B 1 67 ? -0.396 -9.891 -0.111 1 98.44 67 THR B N 1
ATOM 3569 C CA . THR B 1 67 ? -0.139 -10.203 1.29 1 98.44 67 THR B CA 1
ATOM 3570 C C . THR B 1 67 ? -0.999 -9.336 2.205 1 98.44 67 THR B C 1
ATOM 3572 O O . THR B 1 67 ? -1.471 -9.797 3.244 1 98.44 67 THR B O 1
ATOM 3575 N N . SER B 1 68 ? -1.164 -8.047 1.859 1 98.44 68 SER B N 1
ATOM 3576 C CA . SER B 1 68 ? -2.059 -7.203 2.648 1 98.44 68 SER B CA 1
ATOM 3577 C C . SER B 1 68 ? -3.498 -7.703 2.572 1 98.44 68 SER B C 1
ATOM 3579 O O . SER B 1 68 ? -4.234 -7.645 3.561 1 98.44 68 SER B O 1
ATOM 3581 N N . ALA B 1 69 ? -3.932 -8.164 1.386 1 98.81 69 ALA B N 1
ATOM 3582 C CA . ALA B 1 69 ? -5.258 -8.766 1.264 1 98.81 69 ALA B CA 1
ATOM 3583 C C . ALA B 1 69 ? -5.379 -10 2.145 1 98.81 69 ALA B C 1
ATOM 3585 O O . ALA B 1 69 ? -6.398 -10.203 2.811 1 98.81 69 ALA B O 1
ATOM 3586 N N . MET B 1 70 ? -4.359 -10.852 2.16 1 98.88 70 MET B N 1
ATOM 3587 C CA . MET B 1 70 ? -4.348 -12.031 3.02 1 98.88 70 MET B CA 1
ATOM 3588 C C . MET B 1 70 ? -4.527 -11.641 4.484 1 98.88 70 MET B C 1
ATOM 3590 O O . MET B 1 70 ? -5.387 -12.188 5.176 1 98.88 70 MET B O 1
ATOM 3594 N N . GLU B 1 71 ? -3.746 -10.688 4.926 1 98.81 71 GLU B N 1
ATOM 3595 C CA . GLU B 1 71 ? -3.797 -10.328 6.34 1 98.81 71 GLU B CA 1
ATOM 3596 C C . GLU B 1 71 ? -5.129 -9.672 6.695 1 98.81 71 GLU B C 1
ATOM 3598 O O . GLU B 1 71 ? -5.613 -9.805 7.82 1 98.81 71 GLU B O 1
ATOM 3603 N N . SER B 1 72 ? -5.73 -8.953 5.738 1 98.69 72 SER B N 1
ATOM 3604 C CA . SER B 1 72 ? -7.004 -8.281 6 1 98.69 72 SER B CA 1
ATOM 3605 C C . SER B 1 72 ? -8.094 -9.289 6.367 1 98.69 72 SER B C 1
ATOM 3607 O O . SER B 1 72 ? -9.109 -8.922 6.953 1 98.69 72 SER B O 1
ATOM 3609 N N . VAL B 1 73 ? -7.906 -10.539 6.074 1 98.75 73 VAL B N 1
ATOM 3610 C CA . VAL B 1 73 ? -8.844 -11.602 6.398 1 98.75 73 VAL B CA 1
ATOM 3611 C C . VAL B 1 73 ? -9 -11.703 7.914 1 98.75 73 VAL B C 1
ATOM 3613 O O . VAL B 1 73 ? -10.031 -12.164 8.406 1 98.75 73 VAL B O 1
ATOM 3616 N N . THR B 1 74 ? -8.016 -11.242 8.688 1 98.5 74 THR B N 1
ATOM 3617 C CA . THR B 1 74 ? -8.102 -11.273 10.148 1 98.5 74 THR B CA 1
ATOM 3618 C C . THR B 1 74 ? -9.25 -10.398 10.633 1 98.5 74 THR B C 1
ATOM 3620 O O . THR B 1 74 ? -9.672 -10.5 11.789 1 98.5 74 THR B O 1
ATOM 3623 N N . SER B 1 75 ? -9.758 -9.5 9.797 1 98.38 75 SER B N 1
ATOM 3624 C CA . SER B 1 75 ? -10.914 -8.672 10.133 1 98.38 75 SER B CA 1
ATOM 3625 C C . SER B 1 75 ? -12.133 -9.523 10.461 1 98.38 75 SER B C 1
ATOM 3627 O O . SER B 1 75 ? -13.047 -9.07 11.148 1 98.38 75 SER B O 1
ATOM 3629 N N . PHE B 1 76 ? -12.172 -10.781 9.953 1 98.25 76 PHE B N 1
ATOM 3630 C CA . PHE B 1 76 ? -13.344 -11.641 10.078 1 98.25 76 PHE B CA 1
ATOM 3631 C C . PHE B 1 76 ? -13.188 -12.602 11.258 1 98.25 76 PHE B C 1
ATOM 3633 O O . PHE B 1 76 ? -14.039 -13.469 11.477 1 98.25 76 PHE B O 1
ATOM 3640 N N . LEU B 1 77 ? -12.133 -12.508 12.016 1 98.06 77 LEU B N 1
ATOM 3641 C CA . LEU B 1 77 ? -11.805 -13.461 13.078 1 98.06 77 LEU B CA 1
ATOM 3642 C C . LEU B 1 77 ? -11.742 -12.766 14.43 1 98.06 77 LEU B C 1
ATOM 3644 O O . LEU B 1 77 ? -11.336 -11.609 14.523 1 98.06 77 LEU B O 1
ATOM 3648 N N . GLY B 1 78 ? -12.156 -13.438 15.469 1 97 78 GLY B N 1
ATOM 3649 C CA . GLY B 1 78 ? -11.992 -13.016 16.844 1 97 78 GLY B CA 1
ATOM 3650 C C . GLY B 1 78 ? -10.953 -13.828 17.609 1 97 78 GLY B C 1
ATOM 3651 O O . GLY B 1 78 ? -10.438 -14.82 17.078 1 97 78 GLY B O 1
ATOM 3652 N N . LYS B 1 79 ? -10.734 -13.43 18.844 1 96.56 79 LYS B N 1
ATOM 3653 C CA . LYS B 1 79 ? -9.781 -14.125 19.703 1 96.56 79 LYS B CA 1
ATOM 3654 C C . LYS B 1 79 ? -10.125 -15.609 19.812 1 96.56 79 LYS B C 1
ATOM 3656 O O . LYS B 1 79 ? -11.297 -15.969 19.938 1 96.56 79 LYS B O 1
ATOM 3661 N N . ASP B 1 80 ? -9.156 -16.469 19.641 1 97.38 80 ASP B N 1
ATOM 3662 C CA . ASP B 1 80 ? -9.195 -17.906 19.875 1 97.38 80 ASP B CA 1
ATOM 3663 C C . ASP B 1 80 ? -9.953 -18.625 18.781 1 97.38 80 ASP B C 1
ATOM 3665 O O . ASP B 1 80 ? -10.195 -19.828 18.875 1 97.38 80 ASP B O 1
ATOM 3669 N N . ASN B 1 81 ? -10.375 -17.891 17.734 1 98 81 ASN B N 1
ATOM 3670 C CA . ASN B 1 81 ? -10.898 -18.609 16.594 1 98 81 ASN B CA 1
ATOM 3671 C C . ASN B 1 81 ? -9.906 -19.656 16.094 1 98 81 ASN B C 1
ATOM 3673 O O . ASN B 1 81 ? -8.695 -19.453 16.141 1 98 81 ASN B O 1
ATOM 3677 N N . LYS B 1 82 ? -10.414 -20.766 15.672 1 98.62 82 LYS B N 1
ATOM 3678 C CA . LYS B 1 82 ? -9.594 -21.844 15.148 1 98.62 82 LYS B CA 1
ATOM 3679 C C . LYS B 1 82 ? -9.578 -21.844 13.625 1 98.62 82 LYS B C 1
ATOM 3681 O O . LYS B 1 82 ? -10.633 -21.875 12.984 1 98.62 82 LYS B O 1
ATOM 3686 N N . VAL B 1 83 ? -8.375 -21.812 13.109 1 98.81 83 VAL B N 1
ATOM 3687 C CA . VAL B 1 83 ? -8.234 -21.734 11.656 1 98.81 83 VAL B CA 1
ATOM 3688 C C . VAL B 1 83 ? -7.422 -22.938 11.156 1 98.81 83 VAL B C 1
ATOM 3690 O O . VAL B 1 83 ? -6.504 -23.391 11.836 1 98.81 83 VAL B O 1
ATOM 3693 N N . LEU B 1 84 ? -7.785 -23.453 9.977 1 98.88 84 LEU B N 1
ATOM 3694 C CA . LEU B 1 84 ? -7.023 -24.484 9.273 1 98.88 84 LEU B CA 1
ATOM 3695 C C . LEU B 1 84 ? -6.367 -23.922 8.023 1 98.88 84 LEU B C 1
ATOM 3697 O O . LEU B 1 84 ? -7.055 -23.391 7.145 1 98.88 84 LEU B O 1
ATOM 3701 N N . VAL B 1 85 ? -5.078 -24.016 7.984 1 98.88 85 VAL B N 1
ATOM 3702 C CA . VAL B 1 85 ? -4.336 -23.594 6.801 1 98.88 85 VAL B CA 1
ATOM 3703 C C . VAL B 1 85 ? -4.004 -24.812 5.938 1 98.88 85 VAL B C 1
ATOM 3705 O O . VAL B 1 85 ? -3.215 -25.672 6.344 1 98.88 85 VAL B O 1
ATOM 3708 N N . ALA B 1 86 ? -4.637 -24.938 4.781 1 98.75 86 ALA B N 1
ATOM 3709 C CA . ALA B 1 86 ? -4.23 -25.906 3.768 1 98.75 86 ALA B CA 1
ATOM 3710 C C . ALA B 1 86 ? -3.195 -25.312 2.818 1 98.75 86 ALA B C 1
ATOM 3712 O O . ALA B 1 86 ? -3.516 -24.422 2.02 1 98.75 86 ALA B O 1
ATOM 3713 N N . SER B 1 87 ? -1.983 -25.781 2.877 1 98.19 87 SER B N 1
ATOM 3714 C CA . SER B 1 87 ? -0.874 -25.141 2.18 1 98.19 87 SER B CA 1
ATOM 3715 C C . SER B 1 87 ? -0.318 -26.047 1.082 1 98.19 87 SER B C 1
ATOM 3717 O O . SER B 1 87 ? 0.069 -27.188 1.344 1 98.19 87 SER B O 1
ATOM 3719 N N . ASN B 1 88 ? -0.243 -25.406 -0.117 1 96.88 88 ASN B N 1
ATOM 3720 C CA . ASN B 1 88 ? 0.345 -26.109 -1.261 1 96.88 88 ASN B CA 1
ATOM 3721 C C . ASN B 1 88 ? 1.822 -25.75 -1.426 1 96.88 88 ASN B C 1
ATOM 3723 O O . ASN B 1 88 ? 2.482 -26.25 -2.34 1 96.88 88 ASN B O 1
ATOM 3727 N N . GLY B 1 89 ? 2.32 -24.891 -0.613 1 97 89 GLY B N 1
ATOM 3728 C CA . GLY B 1 89 ? 3.688 -24.438 -0.789 1 97 89 GLY B CA 1
ATOM 3729 C C . GLY B 1 89 ? 3.988 -23.156 -0.025 1 97 89 GLY B C 1
ATOM 3730 O O . GLY B 1 89 ? 3.482 -22.953 1.081 1 97 89 GLY B O 1
ATOM 3731 N N . VAL B 1 90 ? 4.844 -22.297 -0.588 1 97.25 90 VAL B N 1
ATOM 3732 C CA . VAL B 1 90 ? 5.426 -21.141 0.08 1 97.25 90 VAL B CA 1
ATOM 3733 C C . VAL B 1 90 ? 4.324 -20.141 0.425 1 97.25 90 VAL B C 1
ATOM 3735 O O . VAL B 1 90 ? 4.277 -19.625 1.543 1 97.25 90 VAL B O 1
ATOM 3738 N N . PHE B 1 91 ? 3.445 -19.812 -0.448 1 96.94 91 PHE B N 1
ATOM 3739 C CA . PHE B 1 91 ? 2.439 -18.781 -0.226 1 96.94 91 PHE B CA 1
ATOM 3740 C C . PHE B 1 91 ? 1.28 -19.328 0.601 1 96.94 91 PHE B C 1
ATOM 3742 O O . PHE B 1 91 ? 0.653 -18.594 1.362 1 96.94 91 PHE B O 1
ATOM 3749 N N . GLY B 1 92 ? 1.017 -20.609 0.473 1 98.06 92 GLY B N 1
ATOM 3750 C CA . GLY B 1 92 ? 0.13 -21.234 1.447 1 98.06 92 GLY B CA 1
ATOM 3751 C C . GLY B 1 92 ? 0.646 -21.125 2.871 1 98.06 92 GLY B C 1
ATOM 3752 O O . GLY B 1 92 ? -0.128 -20.891 3.801 1 98.06 92 GLY B O 1
ATOM 3753 N N . ASP B 1 93 ? 1.951 -21.344 3.033 1 98.19 93 ASP B N 1
ATOM 3754 C CA . ASP B 1 93 ? 2.6 -21.266 4.34 1 98.19 93 ASP B CA 1
ATOM 3755 C C . ASP B 1 93 ? 2.523 -19.844 4.906 1 98.19 93 ASP B C 1
ATOM 3757 O O . ASP B 1 93 ? 2.572 -19.656 6.125 1 98.19 93 ASP B O 1
ATOM 3761 N N . ARG B 1 94 ? 2.42 -18.875 4.066 1 98.31 94 ARG B N 1
ATOM 3762 C CA . ARG B 1 94 ? 2.359 -17.484 4.504 1 98.31 94 ARG B CA 1
ATOM 3763 C C . ARG B 1 94 ? 1.153 -17.25 5.406 1 98.31 94 ARG B C 1
ATOM 3765 O O . ARG B 1 94 ? 1.218 -16.438 6.336 1 98.31 94 ARG B O 1
ATOM 3772 N N . TRP B 1 95 ? 0.076 -17.969 5.176 1 98.81 95 TRP B N 1
ATOM 3773 C CA . TRP B 1 95 ? -1.101 -17.875 6.031 1 98.81 95 TRP B CA 1
ATOM 3774 C C . TRP B 1 95 ? -0.745 -18.172 7.484 1 98.81 95 TRP B C 1
ATOM 3776 O O . TRP B 1 95 ? -1.235 -17.516 8.398 1 98.81 95 TRP B O 1
ATOM 3786 N N . VAL B 1 96 ? 0.081 -19.188 7.645 1 98.62 96 VAL B N 1
ATOM 3787 C CA . VAL B 1 96 ? 0.497 -19.578 8.992 1 98.62 96 VAL B CA 1
ATOM 3788 C C . VAL B 1 96 ? 1.263 -18.422 9.641 1 98.62 96 VAL B C 1
ATOM 3790 O O . VAL B 1 96 ? 0.994 -18.062 10.789 1 98.62 96 VAL B O 1
ATOM 3793 N N . ASN B 1 97 ? 2.18 -17.875 8.891 1 97.94 97 ASN B N 1
ATOM 3794 C CA . ASN B 1 97 ? 2.98 -16.766 9.398 1 97.94 97 ASN B CA 1
ATOM 3795 C C . ASN B 1 97 ? 2.109 -15.562 9.766 1 97.94 97 ASN B C 1
ATOM 3797 O O . ASN B 1 97 ? 2.359 -14.898 10.766 1 97.94 97 ASN B O 1
ATOM 3801 N N . ILE B 1 98 ? 1.11 -15.266 8.969 1 98.69 98 ILE B N 1
ATOM 3802 C CA . ILE B 1 98 ? 0.195 -14.156 9.219 1 98.69 98 ILE B CA 1
ATOM 3803 C C . ILE B 1 98 ? -0.632 -14.445 10.469 1 98.69 98 ILE B C 1
ATOM 3805 O O . ILE B 1 98 ? -0.634 -13.648 11.414 1 98.69 98 ILE B O 1
ATOM 3809 N N . PHE B 1 99 ? -1.272 -15.617 10.547 1 98.69 99 PHE B N 1
ATOM 3810 C CA . PHE B 1 99 ? -2.238 -15.906 11.602 1 98.69 99 PHE B CA 1
ATOM 3811 C C . PHE B 1 99 ? -1.54 -16.062 12.945 1 98.69 99 PHE B C 1
ATOM 3813 O O . PHE B 1 99 ? -2.113 -15.734 13.984 1 98.69 99 PHE B O 1
ATOM 3820 N N . LYS B 1 100 ? -0.293 -16.469 12.945 1 97.56 100 LYS B N 1
ATOM 3821 C CA . LYS B 1 100 ? 0.434 -16.672 14.195 1 97.56 100 LYS B CA 1
ATOM 3822 C C . LYS B 1 100 ? 0.724 -15.352 14.898 1 97.56 100 LYS B C 1
ATOM 3824 O O . LYS B 1 100 ? 1.058 -15.336 16.078 1 97.56 100 LYS B O 1
ATOM 3829 N N . ARG B 1 101 ? 0.601 -14.234 14.188 1 97.31 101 ARG B N 1
ATOM 3830 C CA . ARG B 1 101 ? 0.813 -12.922 14.789 1 97.31 101 ARG B CA 1
ATOM 3831 C C . ARG B 1 101 ? -0.39 -12.5 15.625 1 97.31 101 ARG B C 1
ATOM 3833 O O . ARG B 1 101 ? -0.324 -11.523 16.375 1 97.31 101 ARG B O 1
ATOM 3840 N N . TYR B 1 102 ? -1.467 -13.211 15.531 1 97.44 102 TYR B N 1
ATOM 3841 C CA . TYR B 1 102 ? -2.723 -12.867 16.188 1 97.44 102 TYR B CA 1
ATOM 3842 C C . TYR B 1 102 ? -3.137 -13.953 17.172 1 97.44 102 TYR B C 1
ATOM 3844 O O . TYR B 1 102 ? -2.639 -15.086 17.109 1 97.44 102 TYR B O 1
ATOM 3852 N N . PRO B 1 103 ? -3.955 -13.656 18.172 1 97.12 103 PRO B N 1
ATOM 3853 C CA . PRO B 1 103 ? -4.379 -14.656 19.156 1 97.12 103 PRO B CA 1
ATOM 3854 C C . PRO B 1 103 ? -5.395 -15.648 18.594 1 97.12 103 PRO B C 1
ATOM 3856 O O . PRO B 1 103 ? -6.531 -15.711 19.062 1 97.12 103 PRO B O 1
ATOM 3859 N N . LEU B 1 104 ? -4.898 -16.484 17.641 1 98.31 104 LEU B N 1
ATOM 3860 C CA . LEU B 1 104 ? -5.695 -17.5 16.953 1 98.31 104 LEU B CA 1
ATOM 3861 C C . LEU B 1 104 ? -5.117 -18.891 17.188 1 98.31 104 LEU B C 1
ATOM 3863 O O . LEU B 1 104 ? -3.961 -19.031 17.594 1 98.31 104 LEU B O 1
ATOM 3867 N N . LYS B 1 105 ? -5.961 -19.891 17.109 1 98.69 105 LYS B N 1
ATOM 3868 C CA . LYS B 1 105 ? -5.516 -21.281 17.062 1 98.69 105 LYS B CA 1
ATOM 3869 C C . LYS B 1 105 ? -5.32 -21.75 15.617 1 98.69 105 LYS B C 1
ATOM 3871 O O . LYS B 1 105 ? -6.285 -21.828 14.852 1 98.69 105 LYS B O 1
ATOM 3876 N N . VAL B 1 106 ? -4.09 -22.094 15.289 1 98.81 106 VAL B N 1
ATOM 3877 C CA . VAL B 1 106 ? -3.76 -22.359 13.891 1 98.81 106 VAL B CA 1
ATOM 3878 C C . VAL B 1 106 ? -3.395 -23.828 13.711 1 98.81 106 VAL B C 1
ATOM 3880 O O . VAL B 1 106 ? -2.455 -24.328 14.336 1 98.81 106 VAL B O 1
ATOM 3883 N N . ASP B 1 107 ? -4.141 -24.547 12.945 1 98.75 107 ASP B N 1
ATOM 3884 C CA . ASP B 1 107 ? -3.793 -25.875 12.469 1 98.75 107 ASP B CA 1
ATOM 3885 C C . ASP B 1 107 ? -3.271 -25.828 11.031 1 98.75 107 ASP B C 1
ATOM 3887 O O . ASP B 1 107 ? -3.562 -24.875 10.289 1 98.75 107 ASP B O 1
ATOM 3891 N N . TYR B 1 108 ? -2.504 -26.781 10.703 1 98.5 108 TYR B N 1
ATOM 3892 C CA . TYR B 1 108 ? -1.798 -26.797 9.43 1 98.5 108 TYR B CA 1
ATOM 3893 C C . TYR B 1 108 ? -1.937 -28.141 8.734 1 98.5 108 TYR B C 1
ATOM 3895 O O . TYR B 1 108 ? -1.859 -29.188 9.383 1 98.5 108 TYR B O 1
ATOM 3903 N N . LEU B 1 109 ? -2.287 -28.141 7.48 1 98.38 109 LEU B N 1
ATOM 3904 C CA . LEU B 1 109 ? -2.264 -29.297 6.59 1 98.38 109 LEU B CA 1
ATOM 3905 C C . LEU B 1 109 ? -1.442 -29 5.34 1 98.38 109 LEU B C 1
ATOM 3907 O O . LEU B 1 109 ? -1.818 -28.141 4.531 1 98.38 109 LEU B O 1
ATOM 3911 N N . GLY B 1 110 ? -0.373 -29.656 5.121 1 97.5 110 GLY B N 1
ATOM 3912 C CA . GLY B 1 110 ? 0.524 -29.391 4.008 1 97.5 110 GLY B CA 1
ATOM 3913 C C . GLY B 1 110 ? 0.467 -30.469 2.932 1 97.5 110 GLY B C 1
ATOM 3914 O O . GLY B 1 110 ? -0.214 -31.484 3.094 1 97.5 110 GLY B O 1
ATOM 3915 N N . SER B 1 111 ? 1.105 -30.172 1.794 1 96.44 111 SER B N 1
ATOM 3916 C CA . SER B 1 111 ? 1.27 -31.109 0.691 1 96.44 111 SER B CA 1
ATOM 3917 C C . SER B 1 111 ? 2.74 -31.281 0.324 1 96.44 111 SER B C 1
ATOM 3919 O O . SER B 1 111 ? 3.586 -30.484 0.75 1 96.44 111 SER B O 1
ATOM 3921 N N . GLU B 1 112 ? 3.014 -32.344 -0.392 1 96.12 112 GLU B N 1
ATOM 3922 C CA . GLU B 1 112 ? 4.344 -32.469 -0.974 1 96.12 112 GLU B CA 1
ATOM 3923 C C . GLU B 1 112 ? 4.59 -31.438 -2.061 1 96.12 112 GLU B C 1
ATOM 3925 O O . GLU B 1 112 ? 3.646 -30.969 -2.707 1 96.12 112 GLU B O 1
ATOM 3930 N N . VAL B 1 113 ? 5.867 -31.094 -2.207 1 96.62 113 VAL B N 1
ATOM 3931 C CA . VAL B 1 113 ? 6.23 -30.125 -3.248 1 96.62 113 VAL B CA 1
ATOM 3932 C C . VAL B 1 113 ? 5.699 -30.609 -4.598 1 96.62 113 VAL B C 1
ATOM 3934 O O . VAL B 1 113 ? 5.863 -31.781 -4.961 1 96.62 113 VAL B O 1
ATOM 3937 N N . GLY B 1 114 ? 5.012 -29.719 -5.25 1 97.62 114 GLY B N 1
ATOM 3938 C CA . GLY B 1 114 ? 4.5 -30.031 -6.574 1 97.62 114 GLY B CA 1
ATOM 3939 C C . GLY B 1 114 ? 3.117 -30.656 -6.551 1 97.62 114 GLY B C 1
ATOM 3940 O O . GLY B 1 114 ? 2.553 -30.969 -7.602 1 97.62 114 GLY B O 1
ATOM 3941 N N . ASP B 1 115 ? 2.629 -30.828 -5.391 1 97.56 115 ASP B N 1
ATOM 3942 C CA . ASP B 1 115 ? 1.278 -31.375 -5.25 1 97.56 115 ASP B CA 1
ATOM 3943 C C . ASP B 1 115 ? 0.391 -30.406 -4.457 1 97.56 115 ASP B C 1
ATOM 3945 O O . ASP B 1 115 ? 0.889 -29.484 -3.807 1 97.56 115 ASP B O 1
ATOM 3949 N N . TYR B 1 116 ? -0.968 -30.562 -4.602 1 97.88 116 TYR B N 1
ATOM 3950 C CA . TYR B 1 116 ? -1.898 -29.812 -3.768 1 97.88 116 TYR B CA 1
ATOM 3951 C C . TYR B 1 116 ? -2.344 -30.641 -2.566 1 97.88 116 TYR B C 1
ATOM 3953 O O . TYR B 1 116 ? -2.074 -31.844 -2.498 1 97.88 116 TYR B O 1
ATOM 3961 N N . VAL B 1 117 ? -2.92 -30.047 -1.562 1 98.06 117 VAL B N 1
ATOM 3962 C CA . VAL B 1 117 ? -3.439 -30.734 -0.393 1 98.06 117 VAL B CA 1
ATOM 3963 C C . VAL B 1 117 ? -4.633 -31.609 -0.795 1 98.06 117 VAL B C 1
ATOM 3965 O O . VAL B 1 117 ? -5.582 -31.109 -1.412 1 98.06 117 VAL B O 1
ATOM 3968 N N . SER B 1 118 ? -4.582 -32.844 -0.41 1 97 118 SER B N 1
ATOM 3969 C CA . SER B 1 118 ? -5.641 -33.781 -0.774 1 97 118 SER B CA 1
ATOM 3970 C C . SER B 1 118 ? -6.996 -33.312 -0.249 1 97 118 SER B C 1
ATOM 3972 O O . SER B 1 118 ? -7.125 -32.969 0.926 1 97 118 SER B O 1
ATOM 3974 N N . VAL B 1 119 ? -7.98 -33.375 -1.156 1 98.06 119 VAL B N 1
ATOM 3975 C CA . VAL B 1 119 ? -9.336 -32.969 -0.769 1 98.06 119 VAL B CA 1
ATOM 3976 C C . VAL B 1 119 ? -9.828 -33.906 0.355 1 98.06 119 VAL B C 1
ATOM 3978 O O . VAL B 1 119 ? -10.477 -33.438 1.297 1 98.06 119 VAL B O 1
ATOM 3981 N N . ASP B 1 120 ? -9.461 -35.156 0.269 1 98.12 120 ASP B N 1
ATOM 3982 C CA . ASP B 1 120 ? -9.844 -36.125 1.29 1 98.12 120 ASP B CA 1
ATOM 3983 C C . ASP B 1 120 ? -9.266 -35.75 2.652 1 98.12 120 ASP B C 1
ATOM 3985 O O . ASP B 1 120 ? -9.961 -35.812 3.668 1 98.12 120 ASP B O 1
ATOM 3989 N N . LYS B 1 121 ? -8.047 -35.344 2.652 1 98.06 121 LYS B N 1
ATOM 3990 C CA . LYS B 1 121 ? -7.387 -35 3.908 1 98.06 121 LYS B CA 1
ATOM 3991 C C . LYS B 1 121 ? -8.008 -33.781 4.535 1 98.06 121 LYS B C 1
ATOM 3993 O O . LYS B 1 121 ? -8.164 -33.688 5.754 1 98.06 121 LYS B O 1
ATOM 3998 N N . ILE B 1 122 ? -8.32 -32.781 3.723 1 98.75 122 ILE B N 1
ATOM 3999 C CA . ILE B 1 122 ? -8.961 -31.562 4.223 1 98.75 122 ILE B CA 1
ATOM 4000 C C . ILE B 1 122 ? -10.32 -31.906 4.828 1 98.75 122 ILE B C 1
ATOM 4002 O O . ILE B 1 122 ? -10.648 -31.469 5.934 1 98.75 122 ILE B O 1
ATOM 4006 N N . GLU B 1 123 ? -11.078 -32.688 4.078 1 98.69 123 GLU B N 1
ATOM 4007 C CA . GLU B 1 123 ? -12.406 -33.094 4.543 1 98.69 123 GLU B CA 1
ATOM 4008 C C . GLU B 1 123 ? -12.32 -33.844 5.871 1 98.69 123 GLU B C 1
ATOM 4010 O O . GLU B 1 123 ? -13.102 -33.562 6.789 1 98.69 123 GLU B O 1
ATOM 4015 N N . GLU B 1 124 ? -11.422 -34.781 5.926 1 98.44 124 GLU B N 1
ATOM 4016 C CA . GLU B 1 124 ? -11.242 -35.562 7.152 1 98.44 124 GLU B CA 1
ATOM 4017 C C . GLU B 1 124 ? -10.93 -34.625 8.336 1 98.44 124 GLU B C 1
ATOM 4019 O O . GLU B 1 124 ? -11.484 -34.812 9.422 1 98.44 124 GLU B O 1
ATOM 4024 N N . LYS B 1 125 ? -10.07 -33.719 8.102 1 98.31 125 LYS B N 1
ATOM 4025 C CA . LYS B 1 125 ? -9.648 -32.781 9.156 1 98.31 125 LYS B CA 1
ATOM 4026 C C . LYS B 1 125 ? -10.828 -31.969 9.672 1 98.31 125 LYS B C 1
ATOM 4028 O O . LYS B 1 125 ? -11.016 -31.828 10.883 1 98.31 125 LYS B O 1
ATOM 4033 N N . VAL B 1 126 ? -11.664 -31.453 8.781 1 98.5 126 VAL B N 1
ATOM 4034 C CA . VAL B 1 126 ? -12.719 -30.531 9.188 1 98.5 126 VAL B CA 1
ATOM 4035 C C . VAL B 1 126 ? -13.898 -31.312 9.758 1 98.5 126 VAL B C 1
ATOM 4037 O O . VAL B 1 126 ? -14.734 -30.75 10.477 1 98.5 126 VAL B O 1
ATOM 4040 N N . ARG B 1 127 ? -14.008 -32.562 9.461 1 98.06 127 ARG B N 1
ATOM 4041 C CA . ARG B 1 127 ? -15.031 -33.406 10.062 1 98.06 127 ARG B CA 1
ATOM 4042 C C . ARG B 1 127 ? -14.68 -33.75 11.508 1 98.06 127 ARG B C 1
ATOM 4044 O O . ARG B 1 127 ? -15.562 -33.938 12.344 1 98.06 127 ARG B O 1
ATOM 4051 N N . LYS B 1 128 ? -13.406 -33.812 11.75 1 97.62 128 LYS B N 1
ATOM 4052 C CA . LYS B 1 128 ? -12.93 -34.219 13.07 1 97.62 128 LYS B CA 1
ATOM 4053 C C . LYS B 1 128 ? -12.93 -33.031 14.031 1 97.62 128 LYS B C 1
ATOM 4055 O O . LYS B 1 128 ? -13.055 -33.219 15.242 1 97.62 128 LYS B O 1
ATOM 4060 N N . GLU B 1 129 ? -12.711 -31.906 13.516 1 96.88 129 GLU B N 1
ATOM 4061 C CA . GLU B 1 129 ? -12.586 -30.703 14.336 1 96.88 129 GLU B CA 1
ATOM 4062 C C . GLU B 1 129 ? -13.305 -29.516 13.688 1 96.88 129 GLU B C 1
ATOM 4064 O O . GLU B 1 129 ? -13.258 -29.344 12.469 1 96.88 129 GLU B O 1
ATOM 4069 N N . LYS B 1 130 ? -13.922 -28.75 14.531 1 97.44 130 LYS B N 1
ATOM 4070 C CA . LYS B 1 130 ? -14.609 -27.562 14.023 1 97.44 130 LYS B CA 1
ATOM 4071 C C . LYS B 1 130 ? -13.633 -26.422 13.766 1 97.44 130 LYS B C 1
ATOM 4073 O O . LYS B 1 130 ? -12.812 -26.109 14.625 1 97.44 1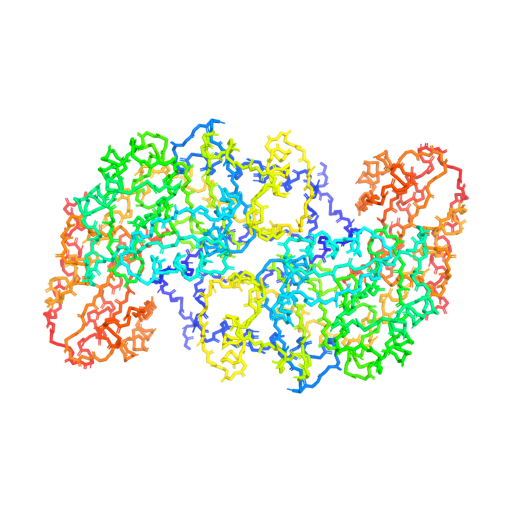30 LYS B O 1
ATOM 4078 N N . TYR B 1 131 ? -13.695 -25.828 12.633 1 98.56 131 TYR B N 1
ATOM 4079 C CA . TYR B 1 131 ? -12.883 -24.672 12.281 1 98.56 131 TYR B CA 1
ATOM 4080 C C . TYR B 1 131 ? -13.758 -23.469 11.945 1 98.56 131 TYR B C 1
ATOM 4082 O O . TYR B 1 131 ? -14.789 -23.609 11.289 1 98.56 131 TYR B O 1
ATOM 4090 N N . ASP B 1 132 ? -13.367 -22.312 12.477 1 98.12 132 ASP B N 1
ATOM 4091 C CA . ASP B 1 132 ? -14.039 -21.062 12.141 1 98.12 132 ASP B CA 1
ATOM 4092 C C . ASP B 1 132 ? -13.695 -20.625 10.719 1 98.12 132 ASP B C 1
ATOM 4094 O O . ASP B 1 132 ? -14.492 -19.938 10.062 1 98.12 132 ASP B O 1
ATOM 4098 N N . LEU B 1 133 ? -12.516 -21.031 10.266 1 98.62 133 LEU B N 1
ATOM 4099 C CA . LEU B 1 133 ? -12.047 -20.594 8.953 1 98.62 133 LEU B CA 1
ATOM 4100 C C . LEU B 1 133 ? -11.039 -21.578 8.375 1 98.62 133 LEU B C 1
ATOM 4102 O O . LEU B 1 133 ? -10.18 -22.094 9.102 1 98.62 133 LEU B O 1
ATOM 4106 N N . VAL B 1 134 ? -11.156 -21.875 7.078 1 98.88 134 VAL B N 1
ATOM 4107 C CA . VAL B 1 134 ? -10.188 -22.656 6.316 1 98.88 134 VAL B CA 1
ATOM 4108 C C . VAL B 1 134 ? -9.617 -21.812 5.18 1 98.88 134 VAL B C 1
ATOM 4110 O O . VAL B 1 134 ? -10.359 -21.109 4.496 1 98.88 134 VAL B O 1
ATOM 4113 N N . THR B 1 135 ? -8.297 -21.812 5.051 1 98.88 135 THR B N 1
ATOM 4114 C CA . THR B 1 135 ? -7.676 -21.141 3.922 1 98.88 135 THR B CA 1
ATOM 4115 C C . THR B 1 135 ? -7.203 -22.141 2.875 1 98.88 135 THR B C 1
ATOM 4117 O O . THR B 1 135 ? -6.668 -23.188 3.219 1 98.88 135 THR B O 1
ATOM 4120 N N . LEU B 1 136 ? -7.469 -21.844 1.612 1 98.88 136 LEU B N 1
ATOM 4121 C CA . LEU B 1 136 ? -6.992 -22.578 0.442 1 98.88 136 LEU B CA 1
ATOM 4122 C C . LEU B 1 136 ? -6.211 -21.656 -0.49 1 98.88 136 LEU B C 1
ATOM 4124 O O . LEU B 1 136 ? -6.441 -20.453 -0.515 1 98.88 136 LEU B O 1
ATOM 4128 N N . THR B 1 137 ? -5.25 -22.203 -1.166 1 98.75 137 THR B N 1
ATOM 4129 C CA . THR B 1 137 ? -4.531 -21.484 -2.219 1 98.75 137 THR B CA 1
ATOM 4130 C C . THR B 1 137 ? -4.891 -22.047 -3.592 1 98.75 137 THR B C 1
ATOM 4132 O O . THR B 1 137 ? -4.609 -23.203 -3.885 1 98.75 137 THR B O 1
ATOM 4135 N N . HIS B 1 138 ? -5.52 -21.25 -4.383 1 98.88 138 HIS B N 1
ATOM 4136 C CA . HIS B 1 138 ? -5.988 -21.703 -5.688 1 98.88 138 HIS B CA 1
ATOM 4137 C C . HIS B 1 138 ? -4.82 -22.078 -6.594 1 98.88 138 HIS B C 1
ATOM 4139 O O . HIS B 1 138 ? -4.738 -23.219 -7.074 1 98.88 138 HIS B O 1
ATOM 4145 N N . VAL B 1 139 ? -3.93 -21.156 -6.82 1 98.75 139 VAL B N 1
ATOM 4146 C CA . VAL B 1 139 ? -2.684 -21.438 -7.527 1 98.75 139 VAL B CA 1
ATOM 4147 C C . VAL B 1 139 ? -1.494 -21.109 -6.629 1 98.75 139 VAL B C 1
ATOM 4149 O O . VAL B 1 139 ? -1.339 -19.969 -6.191 1 98.75 139 VAL B O 1
ATOM 4152 N N . GLU B 1 140 ? -0.746 -22.094 -6.289 1 98.44 140 GLU B N 1
ATOM 4153 C CA . GLU B 1 140 ? 0.512 -21.906 -5.57 1 98.44 140 GLU B CA 1
ATOM 4154 C C . GLU B 1 140 ? 1.62 -21.438 -6.516 1 98.44 140 GLU B C 1
ATOM 4156 O O . GLU B 1 140 ? 2.191 -22.25 -7.25 1 98.44 140 GLU B O 1
ATOM 4161 N N . THR B 1 141 ? 1.996 -20.203 -6.352 1 96.94 141 THR B N 1
ATOM 4162 C CA . THR B 1 141 ? 2.908 -19.562 -7.285 1 96.94 141 THR B CA 1
ATOM 4163 C C . THR B 1 141 ? 4.297 -20.188 -7.203 1 96.94 141 THR B C 1
ATOM 4165 O O . THR B 1 141 ? 5.047 -20.172 -8.188 1 96.94 141 THR B O 1
ATOM 4168 N N . SER B 1 142 ? 4.68 -20.719 -6.09 1 97.31 142 SER B N 1
ATOM 4169 C CA . SER B 1 142 ? 6.016 -21.281 -5.898 1 97.31 142 SER B CA 1
ATOM 4170 C C . SER B 1 142 ? 6.207 -22.562 -6.715 1 97.31 142 SER B C 1
ATOM 4172 O O . SER B 1 142 ? 7.336 -22.922 -7.055 1 97.31 142 SER B O 1
ATOM 4174 N N . THR B 1 143 ? 5.074 -23.188 -7.105 1 97.81 143 THR B N 1
ATOM 4175 C CA . THR B 1 143 ? 5.234 -24.5 -7.715 1 97.81 143 THR B CA 1
ATOM 4176 C C . THR B 1 143 ? 4.445 -24.594 -9.016 1 97.81 143 THR B C 1
ATOM 4178 O O . THR B 1 143 ? 4.668 -25.5 -9.82 1 97.81 143 THR B O 1
ATOM 4181 N N . GLY B 1 144 ? 3.473 -23.719 -9.172 1 98.25 144 GLY B N 1
ATOM 4182 C CA . GLY B 1 144 ? 2.598 -23.812 -10.328 1 98.25 144 GLY B CA 1
ATOM 4183 C C . GLY B 1 144 ? 1.472 -24.812 -10.148 1 98.25 144 GLY B C 1
ATOM 4184 O O . GLY B 1 144 ? 0.844 -25.219 -11.125 1 98.25 144 GLY B O 1
ATOM 4185 N N . VAL B 1 145 ? 1.206 -25.188 -8.922 1 98.56 145 VAL B N 1
ATOM 4186 C CA . VAL B 1 145 ? 0.176 -26.172 -8.617 1 98.56 145 VAL B CA 1
ATOM 4187 C C . VAL B 1 145 ? -1.166 -25.469 -8.422 1 98.56 145 VAL B C 1
ATOM 4189 O O . VAL B 1 145 ? -1.252 -24.469 -7.699 1 98.56 145 VAL B O 1
ATOM 4192 N N . ARG B 1 146 ? -2.205 -25.953 -9.047 1 98.62 146 ARG B N 1
ATOM 4193 C CA . ARG B 1 146 ? -3.572 -25.453 -8.891 1 98.62 146 ARG B CA 1
ATOM 4194 C C . ARG B 1 146 ? -4.398 -26.406 -8.023 1 98.62 146 ARG B C 1
ATOM 4196 O O . ARG B 1 146 ? -4.512 -27.594 -8.32 1 98.62 146 ARG B O 1
ATOM 4203 N N . GLN B 1 147 ? -4.926 -25.922 -6.949 1 98.31 147 GLN B N 1
ATOM 4204 C CA . GLN B 1 147 ? -5.836 -26.6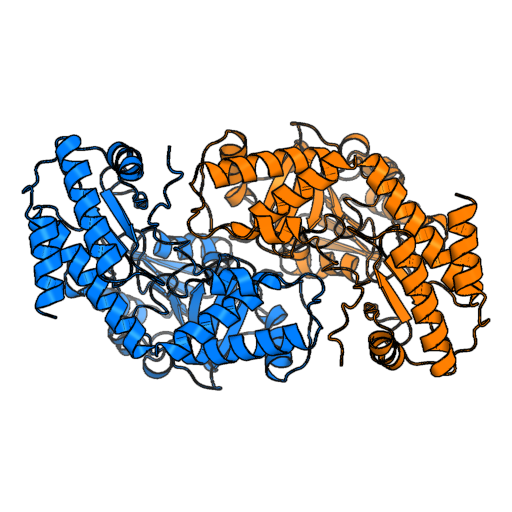72 -6.082 1 98.31 147 GLN B CA 1
ATOM 4205 C C . GLN B 1 147 ? -7.242 -26.719 -6.668 1 98.31 147 GLN B C 1
ATOM 4207 O O . GLN B 1 147 ? -7.738 -25.719 -7.188 1 98.31 147 GLN B O 1
ATOM 4212 N N . PRO B 1 148 ? -7.922 -27.922 -6.676 1 98.38 148 PRO B N 1
ATOM 4213 C CA . PRO B 1 148 ? -9.305 -27.984 -7.145 1 98.38 148 PRO B CA 1
ATOM 4214 C C . PRO B 1 148 ? -10.289 -27.344 -6.168 1 98.38 148 PRO B C 1
ATOM 4216 O O . PRO B 1 148 ? -10.977 -28.047 -5.426 1 98.38 148 PRO B O 1
ATOM 4219 N N . ILE B 1 149 ? -10.516 -26.094 -6.219 1 98.75 149 ILE B N 1
ATOM 4220 C CA . ILE B 1 149 ? -11.242 -25.281 -5.246 1 98.75 149 ILE B CA 1
ATOM 4221 C C . ILE B 1 149 ? -12.711 -25.688 -5.23 1 98.75 149 ILE B C 1
ATOM 4223 O O . ILE B 1 149 ? -13.297 -25.906 -4.164 1 98.75 149 ILE B O 1
ATOM 4227 N N . GLU B 1 150 ? -13.328 -25.797 -6.441 1 98.69 150 GLU B N 1
ATOM 4228 C CA . GLU B 1 150 ? -14.742 -26.141 -6.516 1 98.69 150 GLU B CA 1
ATOM 4229 C C . GLU B 1 150 ? -15.031 -27.438 -5.77 1 98.69 150 GLU B C 1
ATOM 4231 O O . GLU B 1 150 ? -15.914 -27.5 -4.914 1 98.69 150 GLU B O 1
ATOM 4236 N N . GLU B 1 151 ? -14.281 -28.453 -6.121 1 98.56 151 GLU B N 1
ATOM 4237 C CA . GLU B 1 151 ? -14.469 -29.766 -5.492 1 98.56 151 GLU B CA 1
ATOM 4238 C C . GLU B 1 151 ? -14.203 -29.688 -3.99 1 98.56 151 GLU B C 1
ATOM 4240 O O . GLU B 1 151 ? -14.961 -30.25 -3.195 1 98.56 151 GLU B O 1
ATOM 4245 N N . THR B 1 152 ? -13.109 -29.047 -3.594 1 98.75 152 THR B N 1
ATOM 4246 C CA . THR B 1 152 ? -12.734 -28.938 -2.188 1 98.75 152 THR B CA 1
ATOM 4247 C C . THR B 1 152 ? -13.844 -28.266 -1.387 1 98.75 152 THR B C 1
ATOM 4249 O O . THR B 1 152 ? -14.266 -28.766 -0.348 1 98.75 152 THR B O 1
ATOM 4252 N N . VAL B 1 153 ? -14.328 -27.078 -1.841 1 98.81 153 VAL B N 1
ATOM 4253 C CA . VAL B 1 153 ? -15.32 -26.297 -1.124 1 98.81 153 VAL B CA 1
ATOM 4254 C C . VAL B 1 153 ? -16.625 -27.094 -1 1 98.81 153 VAL B C 1
ATOM 4256 O O . VAL B 1 153 ? -17.234 -27.125 0.069 1 98.81 153 VAL B O 1
ATOM 4259 N N . LYS B 1 154 ? -17.031 -27.734 -2.1 1 98.31 154 LYS B N 1
ATOM 4260 C CA . LYS B 1 154 ? -18.25 -28.547 -2.086 1 98.31 154 LYS B CA 1
ATOM 4261 C C . LYS B 1 154 ? -18.188 -29.594 -0.981 1 98.31 154 LYS B C 1
ATOM 4263 O O . LYS B 1 154 ? -19.188 -29.875 -0.326 1 98.31 154 LYS B O 1
ATOM 4268 N N . ARG B 1 155 ? -17.047 -30.109 -0.8 1 98.44 155 ARG B N 1
ATOM 4269 C CA . ARG B 1 155 ? -16.891 -31.234 0.121 1 98.44 155 ARG B CA 1
ATOM 4270 C C . ARG B 1 155 ? -16.781 -30.75 1.562 1 98.44 155 ARG B C 1
ATOM 4272 O O . ARG B 1 155 ? -17.062 -31.5 2.5 1 98.44 155 ARG B O 1
ATOM 4279 N N . ILE B 1 156 ? -16.406 -29.484 1.796 1 98.56 156 ILE B N 1
ATOM 4280 C CA . ILE B 1 156 ? -16.109 -29.109 3.176 1 98.56 156 ILE B CA 1
ATOM 4281 C C . ILE B 1 156 ? -17.078 -28.031 3.637 1 98.56 156 ILE B C 1
ATOM 4283 O O . ILE B 1 156 ? -17.109 -27.672 4.816 1 98.56 156 ILE B O 1
ATOM 4287 N N . ARG B 1 157 ? -17.938 -27.531 2.805 1 97.94 157 ARG B N 1
ATOM 4288 C CA . ARG B 1 157 ? -18.75 -26.344 3.012 1 97.94 157 ARG B CA 1
ATOM 4289 C C . ARG B 1 157 ? -19.594 -26.469 4.281 1 97.94 157 ARG B C 1
ATOM 4291 O O . ARG B 1 157 ? -19.719 -25.516 5.043 1 97.94 157 ARG B O 1
ATOM 4298 N N . ASP B 1 158 ? -20.078 -27.609 4.57 1 97 158 ASP B N 1
ATOM 4299 C CA . ASP B 1 158 ? -21.031 -27.812 5.66 1 97 158 ASP B CA 1
ATOM 4300 C C . ASP B 1 158 ? -20.312 -27.984 6.996 1 97 158 ASP B C 1
ATOM 4302 O O . ASP B 1 158 ? -20.938 -28.016 8.055 1 97 158 ASP B O 1
ATOM 4306 N N . TYR B 1 159 ? -19.016 -28.047 6.93 1 98.19 159 TYR B N 1
ATOM 4307 C CA . TYR B 1 159 ? -18.281 -28.391 8.141 1 98.19 159 TYR B CA 1
ATOM 4308 C C . TYR B 1 159 ? -17.484 -27.203 8.656 1 98.19 159 TYR B C 1
ATOM 4310 O O . TYR B 1 159 ? -16.922 -27.25 9.75 1 98.19 159 TYR B O 1
ATOM 4318 N N . VAL B 1 160 ? -17.438 -26.141 7.875 1 98.06 160 VAL B N 1
ATOM 4319 C CA . VAL B 1 160 ? -16.594 -25 8.25 1 98.06 160 VAL B CA 1
ATOM 4320 C C . VAL B 1 160 ? -17.406 -23.703 8.18 1 98.06 160 VAL B C 1
ATOM 4322 O O . VAL B 1 160 ? -18.312 -23.578 7.355 1 98.06 160 VAL B O 1
ATOM 4325 N N . ASP B 1 161 ? -17.141 -22.688 9.016 1 97.31 161 ASP B N 1
ATOM 4326 C CA . ASP B 1 161 ? -17.891 -21.438 9.039 1 97.31 161 ASP B CA 1
ATOM 4327 C C . ASP B 1 161 ? -17.547 -20.562 7.836 1 97.31 161 ASP B C 1
ATOM 4329 O O . ASP B 1 161 ? -18.438 -20.125 7.102 1 97.31 161 ASP B O 1
ATOM 4333 N N . LEU B 1 162 ? -16.25 -20.297 7.648 1 98.62 162 LEU B N 1
ATOM 4334 C CA . LEU B 1 162 ? -15.805 -19.453 6.543 1 98.62 162 LEU B CA 1
ATOM 4335 C C . LEU B 1 162 ? -14.742 -20.172 5.711 1 98.62 162 LEU B C 1
ATOM 4337 O O . LEU B 1 162 ? -13.875 -20.844 6.262 1 98.62 162 LEU B O 1
ATOM 4341 N N . ILE B 1 163 ? -14.797 -20.062 4.426 1 98.88 163 ILE B N 1
ATOM 4342 C CA . ILE B 1 163 ? -13.797 -20.578 3.494 1 98.88 163 ILE B CA 1
ATOM 4343 C C . ILE B 1 163 ? -13.156 -19.422 2.734 1 98.88 163 ILE B C 1
ATOM 4345 O O . ILE B 1 163 ? -13.844 -18.625 2.092 1 98.88 163 ILE B O 1
ATOM 4349 N N . VAL B 1 164 ? -11.875 -19.312 2.857 1 98.94 164 VAL B N 1
ATOM 4350 C CA . VAL B 1 164 ? -11.078 -18.281 2.205 1 98.94 164 VAL B CA 1
ATOM 4351 C C . VAL B 1 164 ? -10.203 -18.906 1.126 1 98.94 164 VAL B C 1
ATOM 4353 O O . VAL B 1 164 ? -9.555 -19.922 1.359 1 98.94 164 VAL B O 1
ATOM 4356 N N . VAL B 1 165 ? -10.172 -18.312 -0.042 1 98.94 165 VAL B N 1
ATOM 4357 C CA . VAL B 1 165 ? -9.32 -18.781 -1.127 1 98.94 165 VAL B CA 1
ATOM 4358 C C . VAL B 1 165 ? -8.367 -17.672 -1.557 1 98.94 165 VAL B C 1
ATOM 4360 O O . VAL B 1 165 ? -8.797 -16.578 -1.936 1 98.94 165 VAL B O 1
ATOM 4363 N N . ASP B 1 166 ? -7.09 -17.969 -1.421 1 98.88 166 ASP B N 1
ATOM 4364 C CA . ASP B 1 166 ? -6.051 -17.125 -2.01 1 98.88 166 ASP B CA 1
ATOM 4365 C C . ASP B 1 166 ? -5.973 -17.328 -3.52 1 98.88 166 ASP B C 1
ATOM 4367 O O . ASP B 1 166 ? -5.445 -18.344 -3.99 1 98.88 166 ASP B O 1
ATOM 4371 N N . GLY B 1 167 ? -6.434 -16.344 -4.238 1 98.88 167 GLY B N 1
ATOM 4372 C CA . GLY B 1 167 ? -6.41 -16.375 -5.691 1 98.88 167 GLY B CA 1
ATOM 4373 C C . GLY B 1 167 ? -5.434 -15.375 -6.293 1 98.88 167 GLY B C 1
ATOM 4374 O O . GLY B 1 167 ? -5.652 -14.875 -7.398 1 98.88 167 GLY B O 1
ATOM 4375 N N . VAL B 1 168 ? -4.379 -15.016 -5.629 1 98.69 168 VAL B N 1
ATOM 4376 C CA . VAL B 1 168 ? -3.418 -14 -6.047 1 98.69 168 VAL B CA 1
ATOM 4377 C C . VAL B 1 168 ? -2.871 -14.344 -7.43 1 98.69 168 VAL B C 1
ATOM 4379 O O . VAL B 1 168 ? -2.754 -13.469 -8.297 1 98.69 168 VAL B O 1
ATOM 4382 N N . SER B 1 169 ? -2.611 -15.609 -7.645 1 98.19 169 SER B N 1
ATOM 4383 C CA . SER B 1 169 ? -2.014 -16.016 -8.914 1 98.19 169 SER B CA 1
ATOM 4384 C C . SER B 1 169 ? -3.018 -16.766 -9.789 1 98.19 169 SER B C 1
ATOM 4386 O O . SER B 1 169 ? -2.631 -17.5 -10.695 1 98.19 169 SER B O 1
ATOM 4388 N N . SER B 1 170 ? -4.324 -16.672 -9.508 1 98.62 170 SER B N 1
ATOM 4389 C CA . SER B 1 170 ? -5.309 -17.406 -10.297 1 98.62 170 SER B CA 1
ATOM 4390 C C . SER B 1 170 ? -6.371 -16.469 -10.859 1 98.62 170 SER B C 1
ATOM 4392 O O . SER B 1 170 ? -6.766 -16.594 -12.023 1 98.62 170 SER B O 1
ATOM 4394 N N . VAL B 1 171 ? -6.844 -15.5 -10.078 1 98.69 171 VAL B N 1
ATOM 4395 C CA . VAL B 1 171 ? -7.965 -14.641 -10.453 1 98.69 171 VAL B CA 1
ATOM 4396 C C . VAL B 1 171 ? -7.605 -13.836 -11.703 1 98.69 171 VAL B C 1
ATOM 4398 O O . VAL B 1 171 ? -6.566 -13.172 -11.742 1 98.69 171 VAL B O 1
ATOM 4401 N N . GLY B 1 172 ? -8.43 -13.875 -12.672 1 98.12 172 GLY B N 1
ATOM 4402 C CA . GLY B 1 172 ? -8.203 -13.203 -13.938 1 98.12 172 GLY B CA 1
ATOM 4403 C C . GLY B 1 172 ? -7.617 -14.117 -15 1 98.12 172 GLY B C 1
ATOM 4404 O O . GLY B 1 172 ? -7.598 -13.773 -16.188 1 98.12 172 GLY B O 1
ATOM 4405 N N . ALA B 1 173 ? -7.168 -15.383 -14.539 1 98.69 173 ALA B N 1
ATOM 4406 C CA . ALA B 1 173 ? -6.5 -16.266 -15.492 1 98.69 173 ALA B CA 1
ATOM 4407 C C . ALA B 1 173 ? -7 -17.703 -15.344 1 98.69 173 ALA B C 1
ATOM 4409 O O . ALA B 1 173 ? -6.785 -18.531 -16.234 1 98.69 173 ALA B O 1
ATOM 4410 N N . GLU B 1 174 ? -7.547 -18.062 -14.242 1 98.69 174 GLU B N 1
ATOM 4411 C CA . GLU B 1 174 ? -8.219 -19.328 -13.977 1 98.69 174 GLU B CA 1
ATOM 4412 C C . GLU B 1 174 ? -9.727 -19.156 -13.852 1 98.69 174 GLU B C 1
ATOM 4414 O O . GLU B 1 174 ? -10.203 -18.031 -13.617 1 98.69 174 GLU B O 1
ATOM 4419 N N . GLU B 1 175 ? -10.445 -20.219 -14.023 1 98.12 175 GLU B N 1
ATOM 4420 C CA . GLU B 1 175 ? -11.867 -20.141 -13.711 1 98.12 175 GLU B CA 1
ATOM 4421 C C . GLU B 1 175 ? -12.094 -19.891 -12.219 1 98.12 175 GLU B C 1
ATOM 4423 O O . GLU B 1 175 ? -11.523 -20.594 -11.375 1 98.12 175 GLU B O 1
ATOM 4428 N N . VAL B 1 176 ? -12.836 -18.844 -11.875 1 98.62 176 VAL B N 1
ATOM 4429 C CA . VAL B 1 176 ? -13.219 -18.5 -10.508 1 98.62 176 VAL B CA 1
ATOM 4430 C C . VAL B 1 176 ? -14.719 -18.234 -10.445 1 98.62 176 VAL B C 1
ATOM 4432 O O . VAL B 1 176 ? -15.242 -17.391 -11.188 1 98.62 176 VAL B O 1
ATOM 4435 N N . ARG B 1 177 ? -15.391 -18.984 -9.711 1 98.56 177 ARG B N 1
ATOM 4436 C CA . ARG B 1 177 ? -16.812 -18.797 -9.438 1 98.56 177 ARG B CA 1
ATOM 4437 C C . ARG B 1 177 ? -17.078 -18.781 -7.934 1 98.56 177 ARG B C 1
ATOM 4439 O O . ARG B 1 177 ? -17.734 -19.703 -7.41 1 98.56 177 ARG B O 1
ATOM 4446 N N . ALA B 1 178 ? -16.688 -17.703 -7.328 1 98.75 178 ALA B N 1
ATOM 4447 C CA . ALA B 1 178 ? -16.672 -17.625 -5.871 1 98.75 178 ALA B CA 1
ATOM 4448 C C . ALA B 1 178 ? -18.062 -17.891 -5.293 1 98.75 178 ALA B C 1
ATOM 4450 O O . ALA B 1 178 ? -18.203 -18.688 -4.352 1 98.75 178 ALA B O 1
ATOM 4451 N N . LYS B 1 179 ? -19.094 -17.25 -5.828 1 98.69 179 LYS B N 1
ATOM 4452 C CA . LYS B 1 179 ? -20.438 -17.406 -5.293 1 98.69 179 LYS B CA 1
ATOM 4453 C C . LYS B 1 179 ? -20.969 -18.828 -5.52 1 98.69 179 LYS B C 1
ATOM 4455 O O . LYS B 1 179 ? -21.422 -19.484 -4.582 1 98.69 179 LYS B O 1
ATOM 4460 N N . ASP B 1 180 ? -20.844 -19.297 -6.781 1 98.69 180 ASP B N 1
ATOM 4461 C CA . ASP B 1 180 ? -21.344 -20.625 -7.129 1 98.69 180 ASP B CA 1
ATOM 4462 C C . ASP B 1 180 ? -20.625 -21.719 -6.344 1 98.69 180 ASP B C 1
ATOM 4464 O O . ASP B 1 180 ? -21.203 -22.75 -6.004 1 98.69 180 ASP B O 1
ATOM 4468 N N . TRP B 1 181 ? -19.328 -21.516 -6.09 1 98.75 181 TRP B N 1
ATOM 4469 C CA . TRP B 1 181 ? -18.516 -22.516 -5.395 1 98.75 181 TRP B CA 1
ATOM 4470 C C . TRP B 1 181 ? -18.766 -22.469 -3.891 1 98.75 181 TRP B C 1
ATOM 4472 O O . TRP B 1 181 ? -18.406 -23.391 -3.164 1 98.75 181 TRP B O 1
ATOM 4482 N N . GLY B 1 182 ? -19.359 -21.375 -3.398 1 98.56 182 GLY B N 1
ATOM 4483 C CA . GLY B 1 182 ? -19.625 -21.25 -1.976 1 98.56 182 GLY B CA 1
ATOM 4484 C C . GLY B 1 182 ? -18.438 -20.719 -1.191 1 98.56 182 GLY B C 1
ATOM 4485 O O . GLY B 1 182 ? -18.281 -21.047 -0.01 1 98.56 182 GLY B O 1
ATOM 4486 N N . VAL B 1 183 ? -17.562 -20.031 -1.837 1 98.88 183 VAL B N 1
ATOM 4487 C CA . VAL B 1 183 ? -16.422 -19.438 -1.173 1 98.88 183 VAL B CA 1
ATOM 4488 C C . VAL B 1 183 ? -16.828 -18.141 -0.483 1 98.88 183 VAL B C 1
ATOM 4490 O O . VAL B 1 183 ? -17.578 -17.328 -1.055 1 98.88 183 VAL B O 1
ATOM 4493 N N . ASP B 1 184 ? -16.422 -17.891 0.758 1 98.81 184 ASP B N 1
ATOM 4494 C CA . ASP B 1 184 ? -16.844 -16.719 1.523 1 98.81 184 ASP B CA 1
ATOM 4495 C C . ASP B 1 184 ? -15.961 -15.516 1.211 1 98.81 184 ASP B C 1
ATOM 4497 O O . ASP B 1 184 ? -16.438 -14.383 1.161 1 98.81 184 ASP B O 1
ATOM 4501 N N . ILE B 1 185 ? -14.672 -15.75 1.125 1 98.88 185 ILE B N 1
ATOM 4502 C CA . ILE B 1 185 ? -13.703 -14.703 0.822 1 98.88 185 ILE B CA 1
ATOM 4503 C C . ILE B 1 185 ? -12.742 -15.18 -0.266 1 98.88 185 ILE B C 1
ATOM 4505 O O . ILE B 1 185 ? -12.156 -16.25 -0.155 1 98.88 185 ILE B O 1
ATOM 4509 N N . TYR B 1 186 ? -12.648 -14.508 -1.353 1 98.94 186 TYR B N 1
ATOM 4510 C CA . TYR B 1 186 ? -11.695 -14.734 -2.436 1 98.94 186 TYR B CA 1
ATOM 4511 C C . TYR B 1 186 ? -10.852 -13.484 -2.686 1 98.94 186 TYR B C 1
ATOM 4513 O O . TYR B 1 186 ? -11.375 -12.367 -2.705 1 98.94 186 TYR B O 1
ATOM 4521 N N . LEU B 1 187 ? -9.523 -13.609 -2.766 1 98.94 187 LEU B N 1
ATOM 4522 C CA . LEU B 1 187 ? -8.695 -12.414 -2.838 1 98.94 187 LEU B CA 1
ATOM 4523 C C . LEU B 1 187 ? -7.668 -12.531 -3.959 1 98.94 187 LEU B C 1
ATOM 4525 O O . LEU B 1 187 ? -7.43 -13.625 -4.477 1 98.94 187 LEU B O 1
ATOM 4529 N N . THR B 1 188 ? -7.129 -11.438 -4.398 1 98.81 188 THR B N 1
ATOM 4530 C CA . THR B 1 188 ? -6.066 -11.367 -5.395 1 98.81 188 THR B CA 1
ATOM 4531 C C . THR B 1 188 ? -5.285 -10.062 -5.258 1 98.81 188 THR B C 1
ATOM 4533 O O . THR B 1 188 ? -5.34 -9.406 -4.215 1 98.81 188 THR B O 1
ATOM 4536 N N . ALA B 1 189 ? -4.43 -9.789 -6.191 1 98.38 189 ALA B N 1
ATOM 4537 C CA . ALA B 1 189 ? -3.598 -8.586 -6.234 1 98.38 189 ALA B CA 1
ATOM 4538 C C . ALA B 1 189 ? -3.594 -7.969 -7.629 1 98.38 189 ALA B C 1
ATOM 4540 O O . ALA B 1 189 ? -3.867 -8.656 -8.617 1 98.38 189 ALA B O 1
ATOM 4541 N N . SER B 1 190 ? -3.264 -6.719 -7.688 1 98.12 190 SER B N 1
ATOM 4542 C CA . SER B 1 190 ? -3.379 -5.969 -8.938 1 98.12 190 SER B CA 1
ATOM 4543 C C . SER B 1 190 ? -2.328 -6.414 -9.945 1 98.12 190 SER B C 1
ATOM 4545 O O . SER B 1 190 ? -2.592 -6.453 -11.148 1 98.12 190 SER B O 1
ATOM 4547 N N . GLN B 1 191 ? -1.146 -6.84 -9.5 1 95.75 191 GLN B N 1
ATOM 4548 C CA . GLN B 1 191 ? 0.016 -6.918 -10.383 1 95.75 191 GLN B CA 1
ATOM 4549 C C . GLN B 1 191 ? 0.173 -8.32 -10.953 1 95.75 191 GLN B C 1
ATOM 4551 O O . GLN B 1 191 ? 1.209 -8.648 -11.539 1 95.75 191 GLN B O 1
ATOM 4556 N N . LYS B 1 192 ? -0.724 -9.164 -10.766 1 97.06 192 LYS B N 1
ATOM 4557 C CA . LYS B 1 192 ? -0.653 -10.547 -11.234 1 97.06 192 LYS B CA 1
ATOM 4558 C C . LYS B 1 192 ? -1.434 -10.727 -12.539 1 97.06 192 LYS B C 1
ATOM 4560 O O . LYS B 1 192 ? -1.164 -10.039 -13.523 1 97.06 192 LYS B O 1
ATOM 4565 N N . ALA B 1 193 ? -2.42 -11.578 -12.562 1 97.94 193 ALA B N 1
ATOM 4566 C CA . ALA B 1 193 ? -3.135 -11.875 -13.805 1 97.94 193 ALA B CA 1
ATOM 4567 C C . ALA B 1 193 ? -3.971 -10.68 -14.25 1 97.94 193 ALA B C 1
ATOM 4569 O O . ALA B 1 193 ? -4.293 -10.547 -15.438 1 97.94 193 ALA B O 1
ATOM 4570 N N . ILE B 1 194 ? -4.344 -9.773 -13.32 1 98 194 ILE B N 1
ATOM 4571 C CA . ILE B 1 194 ? -5.086 -8.578 -13.695 1 98 194 ILE B CA 1
ATOM 4572 C C . ILE B 1 194 ? -4.246 -7.719 -14.641 1 98 194 ILE B C 1
ATOM 4574 O O . ILE B 1 194 ? -4.773 -7.094 -15.562 1 98 194 ILE B O 1
ATOM 4578 N N . GLY B 1 195 ? -2.943 -7.695 -14.352 1 96.81 195 GLY B N 1
ATOM 4579 C CA . GLY B 1 195 ? -2.041 -7.008 -15.266 1 96.81 195 GLY B CA 1
ATOM 4580 C C . GLY B 1 195 ? -1.977 -5.512 -15.023 1 96.81 195 GLY B C 1
ATOM 4581 O O . GLY B 1 195 ? -1.793 -4.73 -15.961 1 96.81 195 GLY B O 1
ATOM 4582 N N . ALA B 1 196 ? -2.27 -5.039 -13.875 1 97.19 196 ALA B N 1
ATOM 4583 C CA . ALA B 1 196 ? -2.061 -3.664 -13.438 1 97.19 196 ALA B CA 1
ATOM 4584 C C . ALA B 1 196 ? -0.8 -3.543 -12.586 1 97.19 196 ALA B C 1
ATOM 4586 O O . ALA B 1 196 ? -0.203 -4.551 -12.203 1 97.19 196 ALA B O 1
ATOM 4587 N N . PRO B 1 197 ? -0.291 -2.359 -12.367 1 96.12 197 PRO B N 1
ATOM 4588 C CA . PRO B 1 197 ? 0.879 -2.207 -11.5 1 96.12 197 PRO B CA 1
ATOM 4589 C C . PRO B 1 197 ? 0.617 -2.672 -10.07 1 96.12 197 PRO B C 1
ATOM 4591 O O . PRO B 1 197 ? -0.529 -2.658 -9.609 1 96.12 197 PRO B O 1
ATOM 4594 N N . PRO B 1 198 ? 1.706 -3.104 -9.398 1 96.44 198 PRO B N 1
ATOM 4595 C CA . PRO B 1 198 ? 1.541 -3.482 -7.992 1 96.44 198 PRO B CA 1
ATOM 4596 C C . PRO B 1 198 ? 1.104 -2.314 -7.113 1 96.44 198 PRO B C 1
ATOM 4598 O O . PRO B 1 198 ? 1.5 -1.171 -7.355 1 96.44 198 PRO B O 1
ATOM 4601 N N . GLY B 1 199 ? 0.318 -2.631 -6.031 1 97.38 199 GLY B N 1
ATOM 4602 C CA . GLY B 1 199 ? -0.062 -1.602 -5.078 1 97.38 199 GLY B CA 1
ATOM 4603 C C . GLY B 1 199 ? -1.419 -1.846 -4.445 1 97.38 199 GLY B C 1
ATOM 4604 O O . GLY B 1 199 ? -1.841 -1.098 -3.561 1 97.38 199 GLY B O 1
ATOM 4605 N N . LEU B 1 200 ? -2.074 -2.918 -4.879 1 98.56 200 LEU B N 1
ATOM 4606 C CA . LEU B 1 200 ? -3.434 -3.117 -4.387 1 98.56 200 LEU B CA 1
ATOM 4607 C C . LEU B 1 200 ? -3.652 -4.566 -3.967 1 98.56 200 LEU B C 1
ATOM 4609 O O . LEU B 1 200 ? -3.182 -5.488 -4.637 1 98.56 200 LEU B O 1
ATOM 4613 N N . GLY B 1 201 ? -4.23 -4.754 -2.803 1 98.75 201 GLY B N 1
ATOM 4614 C CA . GLY B 1 201 ? -4.938 -5.984 -2.477 1 98.75 201 GLY B CA 1
ATOM 4615 C C . GLY B 1 201 ? -6.418 -5.93 -2.805 1 98.75 201 GLY B C 1
ATOM 4616 O O . GLY B 1 201 ? -7.078 -4.922 -2.549 1 98.75 201 GLY B O 1
ATOM 4617 N N . ILE B 1 202 ? -6.949 -6.926 -3.404 1 98.94 202 ILE B N 1
ATOM 4618 C CA . ILE B 1 202 ? -8.328 -6.949 -3.887 1 98.94 202 ILE B CA 1
ATOM 4619 C C . ILE B 1 202 ? -9.039 -8.195 -3.367 1 98.94 202 ILE B C 1
ATOM 4621 O O . ILE B 1 202 ? -8.477 -9.297 -3.4 1 98.94 202 ILE B O 1
ATOM 4625 N N . LEU B 1 203 ? -10.234 -8.023 -2.822 1 98.94 203 LEU B N 1
ATOM 4626 C CA . LEU B 1 203 ? -10.953 -9.203 -2.363 1 98.94 203 LEU B CA 1
ATOM 4627 C C . LEU B 1 203 ? -12.461 -8.969 -2.395 1 98.94 203 LEU B C 1
ATOM 4629 O O . LEU B 1 203 ? -12.914 -7.832 -2.535 1 98.94 203 LEU B O 1
ATOM 4633 N N . VAL B 1 204 ? -13.203 -9.984 -2.373 1 98.94 204 VAL B N 1
ATOM 4634 C CA . VAL B 1 204 ? -14.641 -9.969 -2.16 1 98.94 204 VAL B CA 1
ATOM 4635 C C . VAL B 1 204 ? -14.992 -10.805 -0.927 1 98.94 204 VAL B C 1
ATOM 4637 O O . VAL B 1 204 ? -14.305 -11.781 -0.621 1 98.94 204 VAL B O 1
ATOM 4640 N N . ALA B 1 205 ? -15.969 -10.414 -0.208 1 98.88 205 ALA B N 1
ATOM 4641 C CA . ALA B 1 205 ? -16.453 -11.109 0.984 1 98.88 205 ALA B CA 1
ATOM 4642 C C . ALA B 1 205 ? -17.953 -11.352 0.912 1 98.88 205 ALA B C 1
ATOM 4644 O O . ALA B 1 205 ? -18.719 -10.43 0.615 1 98.88 205 ALA B O 1
ATOM 4645 N N . SER B 1 206 ? -18.391 -12.531 1.16 1 98.75 206 SER B N 1
ATOM 4646 C CA . SER B 1 206 ? -19.797 -12.906 1.109 1 98.75 206 SER B CA 1
ATOM 4647 C C . SER B 1 206 ? -20.594 -12.242 2.227 1 98.75 206 SER B C 1
ATOM 4649 O O . SER B 1 206 ? -20.016 -11.664 3.15 1 98.75 206 SER B O 1
ATOM 4651 N N . GLU B 1 207 ? -21.906 -12.312 2.121 1 97.81 207 GLU B N 1
ATOM 4652 C CA . GLU B 1 207 ? -22.781 -11.82 3.182 1 97.81 207 GLU B CA 1
ATOM 4653 C C . GLU B 1 207 ? -22.484 -12.516 4.508 1 97.81 207 GLU B C 1
ATOM 4655 O O . GLU B 1 207 ? -22.469 -11.875 5.562 1 97.81 207 GLU B O 1
ATOM 4660 N N . LYS B 1 208 ? -22.281 -13.797 4.43 1 97.06 208 LYS B N 1
ATOM 4661 C CA . LYS B 1 208 ? -21.953 -14.57 5.625 1 97.06 208 LYS B CA 1
ATOM 4662 C C . LYS B 1 208 ? -20.672 -14.055 6.277 1 97.06 208 LYS B C 1
ATOM 4664 O O . LYS B 1 208 ? -20.609 -13.898 7.5 1 97.06 208 LYS B O 1
ATOM 4669 N N . ALA B 1 209 ? -19.641 -13.844 5.457 1 97.81 209 ALA B N 1
ATOM 4670 C CA . ALA B 1 209 ? -18.391 -13.289 5.977 1 97.81 209 ALA B CA 1
ATOM 4671 C C . ALA B 1 209 ? -18.625 -11.906 6.578 1 97.81 209 ALA B C 1
ATOM 4673 O O . ALA B 1 209 ? -18.156 -11.617 7.684 1 97.81 209 ALA B O 1
ATOM 4674 N N . MET B 1 210 ? -19.359 -11.055 5.906 1 97.25 210 MET B N 1
ATOM 4675 C CA . MET B 1 210 ? -19.594 -9.68 6.359 1 97.25 210 MET B CA 1
ATOM 4676 C C . MET B 1 210 ? -20.344 -9.672 7.684 1 97.25 210 MET B C 1
ATOM 4678 O O . MET B 1 210 ? -20.141 -8.789 8.516 1 97.25 210 MET B O 1
ATOM 4682 N N . GLU B 1 211 ? -21.203 -10.617 7.887 1 95 211 GLU B N 1
ATOM 4683 C CA . GLU B 1 211 ? -21.953 -10.734 9.133 1 95 211 GLU B CA 1
ATOM 4684 C C . GLU B 1 211 ? -21.031 -11.086 10.297 1 95 211 GLU B C 1
ATOM 4686 O O . GLU B 1 211 ? -21.359 -10.82 11.453 1 95 211 GLU B O 1
ATOM 4691 N N . SER B 1 212 ? -19.938 -11.688 9.938 1 92.12 212 SER B N 1
ATOM 4692 C CA . SER B 1 212 ? -19.016 -12.109 10.977 1 92.12 212 SER B CA 1
ATOM 4693 C C . SER B 1 212 ? -18.094 -10.961 11.391 1 92.12 212 SER B C 1
ATOM 4695 O O . SER B 1 212 ? -17.391 -11.055 12.406 1 92.12 212 SER B O 1
ATOM 4697 N N . ILE B 1 213 ? -18.062 -9.938 10.5 1 89 213 ILE B N 1
ATOM 4698 C CA . ILE B 1 213 ? -17.219 -8.797 10.836 1 89 213 ILE B CA 1
ATOM 4699 C C . ILE B 1 213 ? -17.781 -8.086 12.062 1 89 213 ILE B C 1
ATOM 4701 O O . ILE B 1 213 ? -18.922 -7.59 12.039 1 89 213 ILE B O 1
ATOM 4705 N N . LYS B 1 214 ? -17.219 -8.297 13.219 1 79.88 214 LYS B N 1
ATOM 4706 C CA . LYS B 1 214 ? -17.719 -7.742 14.469 1 79.88 214 LYS B CA 1
ATOM 4707 C C . LYS B 1 214 ? -16.688 -6.824 15.117 1 79.88 214 LYS B C 1
ATOM 4709 O O . LYS B 1 214 ? -15.57 -6.684 14.617 1 79.88 214 LYS B O 1
ATOM 4714 N N . GLY B 1 215 ? -17.094 -6.164 16.141 1 77.38 215 GLY B N 1
ATOM 4715 C CA . GLY B 1 215 ? -16.234 -5.25 16.891 1 77.38 215 GLY B CA 1
ATOM 4716 C C . GLY B 1 215 ? -15.078 -5.949 17.578 1 77.38 215 GLY B C 1
ATOM 4717 O O . GLY B 1 215 ? -14.078 -5.309 17.938 1 77.38 215 GLY B O 1
ATOM 4718 N N . ASP B 1 216 ? -15.148 -7.305 17.688 1 86.44 216 ASP B N 1
ATOM 4719 C CA . ASP B 1 216 ? -14.102 -7.996 18.422 1 86.44 216 ASP B CA 1
ATOM 4720 C C . ASP B 1 216 ? -13.07 -8.602 17.469 1 86.44 216 ASP B C 1
ATOM 4722 O O . ASP B 1 216 ? -12.344 -9.531 17.828 1 86.44 216 ASP B O 1
ATOM 4726 N N . SER B 1 217 ? -13.016 -8.125 16.281 1 94.56 217 SER B N 1
ATOM 4727 C CA . SER B 1 217 ? -12.023 -8.562 15.312 1 94.56 217 SER B CA 1
ATOM 4728 C C . SER B 1 217 ? -10.609 -8.414 15.867 1 94.56 217 SER B C 1
ATOM 4730 O O . SER B 1 217 ? -10.312 -7.449 16.578 1 94.56 217 SER B O 1
ATOM 4732 N N . VAL B 1 218 ? -9.711 -9.367 15.492 1 97 218 VAL B N 1
ATOM 4733 C CA . VAL B 1 218 ? -8.336 -9.344 15.984 1 97 218 VAL B CA 1
ATOM 4734 C C . VAL B 1 218 ? -7.477 -8.477 15.055 1 97 218 VAL B C 1
ATOM 4736 O O . VAL B 1 218 ? -6.293 -8.258 15.32 1 97 218 VAL B O 1
ATOM 4739 N N . ALA B 1 219 ? -8.086 -7.988 14 1 96.94 219 ALA B N 1
ATOM 4740 C CA . ALA B 1 219 ? -7.328 -7.246 13 1 96.94 219 ALA B CA 1
ATOM 4741 C C . ALA B 1 219 ? -6.699 -5.992 13.602 1 96.94 219 ALA B C 1
ATOM 4743 O O . ALA B 1 219 ? -7.23 -5.418 14.555 1 96.94 219 ALA B O 1
ATOM 4744 N N . GLY B 1 220 ? -5.539 -5.613 13.055 1 96.88 220 GLY B N 1
ATOM 4745 C CA . GLY B 1 220 ? -4.957 -4.324 13.406 1 96.88 220 GLY B CA 1
ATOM 4746 C C . GLY B 1 220 ? -5.828 -3.15 12.992 1 96.88 220 GLY B C 1
ATOM 4747 O O . GLY B 1 220 ? -7.047 -3.188 13.164 1 96.88 220 GLY B O 1
ATOM 4748 N N . TYR B 1 221 ? -5.195 -2.068 12.562 1 98 221 TYR B N 1
ATOM 4749 C CA . TYR B 1 221 ? -5.934 -0.85 12.242 1 98 221 TYR B CA 1
ATOM 4750 C C . TYR B 1 221 ? -6 -0.627 10.742 1 98 221 TYR B C 1
ATOM 4752 O O . TYR B 1 221 ? -7.086 -0.566 10.164 1 98 221 TYR B O 1
ATOM 4760 N N . TYR B 1 222 ? -4.895 -0.597 10.062 1 98.5 222 TYR B N 1
ATOM 4761 C CA . TYR B 1 222 ? -4.781 -0.182 8.672 1 98.5 222 TYR B CA 1
ATOM 4762 C C . TYR B 1 222 ? -5.43 -1.205 7.742 1 98.5 222 TYR B C 1
ATOM 4764 O O . TYR B 1 222 ? -6.043 -0.84 6.738 1 98.5 222 TYR B O 1
ATOM 4772 N N . LEU B 1 223 ? -5.297 -2.512 8.062 1 98.25 223 LEU B N 1
ATOM 4773 C CA . LEU B 1 223 ? -5.805 -3.564 7.188 1 98.25 223 LEU B CA 1
ATOM 4774 C C . LEU B 1 223 ? -7.109 -4.137 7.73 1 98.25 223 LEU B C 1
ATOM 4776 O O . LEU B 1 223 ? -7.586 -5.168 7.254 1 98.25 223 LEU B O 1
ATOM 4780 N N . ASP B 1 224 ? -7.633 -3.498 8.812 1 98.12 224 ASP B N 1
ATOM 4781 C CA . ASP B 1 224 ? -8.961 -3.848 9.297 1 98.12 224 ASP B CA 1
ATOM 4782 C C . ASP B 1 224 ? -10.039 -3.416 8.305 1 98.12 224 ASP B C 1
ATOM 4784 O O . ASP B 1 224 ? -10.297 -2.223 8.141 1 98.12 224 ASP B O 1
ATOM 4788 N N . LEU B 1 225 ? -10.734 -4.348 7.746 1 98.5 225 LEU B N 1
ATOM 4789 C CA . LEU B 1 225 ? -11.695 -4.078 6.688 1 98.5 225 LEU B CA 1
ATOM 4790 C C . LEU B 1 225 ? -12.883 -3.283 7.227 1 98.5 225 LEU B C 1
ATOM 4792 O O . LEU B 1 225 ? -13.617 -2.658 6.461 1 98.5 225 LEU B O 1
ATOM 4796 N N . ARG B 1 226 ? -13.148 -3.227 8.523 1 97.69 226 ARG B N 1
ATOM 4797 C CA . ARG B 1 226 ? -14.195 -2.406 9.125 1 97.69 226 ARG B CA 1
ATOM 4798 C C . ARG B 1 226 ? -13.945 -0.924 8.867 1 97.69 226 ARG B C 1
ATOM 4800 O O . ARG B 1 226 ? -14.891 -0.149 8.703 1 97.69 226 ARG B O 1
ATOM 4807 N N . ASN B 1 227 ? -12.625 -0.61 8.859 1 97.69 227 ASN B N 1
ATOM 4808 C CA . ASN B 1 227 ? -12.266 0.784 8.625 1 97.69 227 ASN B CA 1
ATOM 4809 C C . ASN B 1 227 ? -12.398 1.157 7.148 1 97.69 227 ASN B C 1
ATOM 4811 O O . ASN B 1 227 ? -12.664 2.316 6.82 1 97.69 227 ASN B O 1
ATOM 4815 N N . TRP B 1 228 ? -12.266 0.213 6.23 1 98.19 228 TRP B N 1
ATOM 4816 C CA . TRP B 1 228 ? -12.312 0.45 4.789 1 98.19 228 TRP B CA 1
ATOM 4817 C C . TRP B 1 228 ? -13.734 0.292 4.258 1 98.19 228 TRP B C 1
ATOM 4819 O O . TRP B 1 228 ? -14.055 0.795 3.18 1 98.19 228 TRP B O 1
ATOM 4829 N N . LEU B 1 229 ? -14.617 -0.43 4.969 1 98.12 229 LEU B N 1
ATOM 4830 C CA . LEU B 1 229 ? -15.961 -0.769 4.512 1 98.12 229 LEU B CA 1
ATOM 4831 C C . LEU B 1 229 ? -16.75 0.489 4.168 1 98.12 229 LEU B C 1
ATOM 4833 O O . LEU B 1 229 ? -17.359 0.572 3.1 1 98.12 229 LEU B O 1
ATOM 4837 N N . PRO B 1 230 ? -16.75 1.562 5.078 1 97.62 230 PRO B N 1
ATOM 4838 C CA . PRO B 1 230 ? -17.484 2.777 4.703 1 97.62 230 PRO B CA 1
ATOM 4839 C C . PRO B 1 230 ? -16.938 3.41 3.42 1 97.62 230 PRO B C 1
ATOM 4841 O O . PRO B 1 230 ? -17.719 3.975 2.639 1 97.62 230 PRO B O 1
ATOM 4844 N N . VAL B 1 231 ? -15.633 3.375 3.211 1 97.5 231 VAL B N 1
ATOM 4845 C CA . VAL B 1 231 ? -15.031 3.922 1.998 1 97.5 231 VAL B CA 1
ATOM 4846 C C . VAL B 1 231 ? -15.555 3.174 0.777 1 97.5 231 VAL B C 1
ATOM 4848 O O . VAL B 1 231 ? -15.992 3.791 -0.197 1 97.5 231 VAL B O 1
ATOM 4851 N N . MET B 1 232 ? -15.523 1.791 0.834 1 98.44 232 MET B N 1
ATOM 4852 C CA . MET B 1 232 ? -16.016 0.981 -0.279 1 98.44 232 MET B CA 1
ATOM 4853 C C . MET B 1 232 ? -17.469 1.299 -0.587 1 98.44 232 MET B C 1
ATOM 4855 O O . MET B 1 232 ? -17.828 1.545 -1.74 1 98.44 232 MET B O 1
ATOM 4859 N N . ARG B 1 233 ? -18.297 1.3 0.414 1 98.12 233 ARG B N 1
ATOM 4860 C CA . ARG B 1 233 ? -19.734 1.475 0.232 1 98.12 233 ARG B CA 1
ATOM 4861 C C . ARG B 1 233 ? -20.062 2.875 -0.281 1 98.12 233 ARG B C 1
ATOM 4863 O O . ARG B 1 233 ? -20.891 3.039 -1.173 1 98.12 233 ARG B O 1
ATOM 4870 N N . ASN B 1 234 ? -19.438 3.902 0.303 1 97.38 234 ASN B N 1
ATOM 4871 C CA . ASN B 1 234 ? -19.641 5.266 -0.167 1 97.38 234 ASN B CA 1
ATOM 4872 C C . ASN B 1 234 ? -19.188 5.438 -1.616 1 97.38 234 ASN B C 1
ATOM 4874 O O . ASN B 1 234 ? -19.891 6.07 -2.414 1 97.38 234 ASN B O 1
ATOM 4878 N N . MET B 1 235 ? -18.062 4.867 -1.943 1 97.06 235 MET B N 1
ATOM 4879 C CA . MET B 1 235 ? -17.578 4.941 -3.32 1 97.06 235 MET B CA 1
ATOM 4880 C C . MET B 1 235 ? -18.562 4.254 -4.273 1 97.06 235 MET B C 1
ATOM 4882 O O . MET B 1 235 ? -18.797 4.746 -5.375 1 97.06 235 MET B O 1
ATOM 4886 N N . GLU B 1 236 ? -19.078 3.131 -3.904 1 97.19 236 GLU B N 1
ATOM 4887 C CA . GLU B 1 236 ? -20.062 2.436 -4.727 1 97.19 236 GLU B CA 1
ATOM 4888 C C . GLU B 1 236 ? -21.297 3.301 -4.953 1 97.19 236 GLU B C 1
ATOM 4890 O O . GLU B 1 236 ? -21.938 3.209 -6 1 97.19 236 GLU B O 1
ATOM 4895 N N . ASP B 1 237 ? -21.625 4.121 -3.998 1 96.38 237 ASP B N 1
ATOM 4896 C CA . ASP B 1 237 ? -22.766 5.012 -4.086 1 96.38 237 ASP B CA 1
ATOM 4897 C C . ASP B 1 237 ? -22.406 6.316 -4.789 1 96.38 237 ASP B C 1
ATOM 4899 O O . ASP B 1 237 ? -23.219 7.238 -4.867 1 96.38 237 ASP B O 1
ATOM 4903 N N . GLY B 1 238 ? -21.172 6.43 -5.195 1 94.12 238 GLY B N 1
ATOM 4904 C CA . GLY B 1 238 ? -20.734 7.609 -5.918 1 94.12 238 GLY B CA 1
ATOM 4905 C C . GLY B 1 238 ? -20.344 8.758 -5.008 1 94.12 238 GLY B C 1
ATOM 4906 O O . GLY B 1 238 ? -20.344 9.914 -5.426 1 94.12 238 GLY B O 1
ATOM 4907 N N . LYS B 1 239 ? -20.094 8.453 -3.793 1 92.69 239 LYS B N 1
ATOM 4908 C CA . LYS B 1 239 ? -19.719 9.469 -2.812 1 92.69 239 LYS B CA 1
ATOM 4909 C C . LYS B 1 239 ? -18.281 9.266 -2.342 1 92.69 239 LYS B C 1
ATOM 4911 O O . LYS B 1 239 ? -17.875 8.141 -2.045 1 92.69 239 LYS B O 1
ATOM 4916 N N . GLY B 1 240 ? -17.578 10.297 -2.309 1 90.44 240 GLY B N 1
ATOM 4917 C CA . GLY B 1 240 ? -16.234 10.227 -1.776 1 90.44 240 GLY B CA 1
ATOM 4918 C C . GLY B 1 240 ? -16.188 9.898 -0.294 1 90.44 240 GLY B C 1
ATOM 4919 O O . GLY B 1 240 ? -17.094 10.289 0.455 1 90.44 240 GLY B O 1
ATOM 4920 N N . SER B 1 241 ? -15.219 9.195 0.108 1 92.19 241 SER B N 1
ATOM 4921 C CA . SER B 1 241 ? -15 8.828 1.503 1 92.19 241 SER B CA 1
ATOM 4922 C C . SER B 1 241 ? -13.523 8.562 1.78 1 92.19 241 SER B C 1
ATOM 4924 O O . SER B 1 241 ? -12.75 8.289 0.858 1 92.19 241 SER B O 1
ATOM 4926 N N . TYR B 1 242 ? -13.172 8.742 3.086 1 91 242 TYR B N 1
ATOM 4927 C CA . TYR B 1 242 ? -11.758 8.68 3.424 1 91 242 TYR B CA 1
ATOM 4928 C C . TYR B 1 242 ? -11.539 7.891 4.707 1 91 242 TYR B C 1
ATOM 4930 O O . TYR B 1 242 ? -12.258 8.078 5.691 1 91 242 TYR B O 1
ATOM 4938 N N . PHE B 1 243 ? -10.625 6.992 4.742 1 95.56 243 PHE B N 1
ATOM 4939 C CA . PHE B 1 243 ? -10.023 6.359 5.91 1 95.56 243 PHE B CA 1
ATOM 4940 C C . PHE B 1 243 ? -8.523 6.645 5.969 1 95.56 243 PHE B C 1
ATOM 4942 O O . PHE B 1 243 ? -8.062 7.371 6.852 1 95.56 243 PHE B O 1
ATOM 4949 N N . ALA B 1 244 ? -7.898 6.234 4.953 1 95.38 244 ALA B N 1
ATOM 4950 C CA . ALA B 1 244 ? -6.508 6.539 4.637 1 95.38 244 ALA B CA 1
ATOM 4951 C C . ALA B 1 244 ? -6.336 6.824 3.146 1 95.38 244 ALA B C 1
ATOM 4953 O O . ALA B 1 244 ? -7.199 6.477 2.338 1 95.38 244 ALA B O 1
ATOM 4954 N N . THR B 1 245 ? -5.258 7.473 2.832 1 93.5 245 THR B N 1
ATOM 4955 C CA . THR B 1 245 ? -5.07 7.855 1.438 1 93.5 245 THR B CA 1
ATOM 4956 C C . THR B 1 245 ? -4.922 6.621 0.554 1 93.5 245 THR B C 1
ATOM 4958 O O . THR B 1 245 ? -4.02 5.809 0.763 1 93.5 245 THR B O 1
ATOM 4961 N N . PRO B 1 246 ? -5.781 6.465 -0.413 1 94.31 246 PRO B N 1
ATOM 4962 C CA . PRO B 1 246 ? -5.637 5.34 -1.339 1 94.31 246 PRO B CA 1
ATOM 4963 C C . PRO B 1 246 ? -4.566 5.582 -2.402 1 94.31 246 PRO B C 1
ATOM 4965 O O . PRO B 1 246 ? -4.145 6.723 -2.605 1 94.31 246 PRO B O 1
ATOM 4968 N N . PRO B 1 247 ? -4.094 4.512 -2.992 1 95.25 247 PRO B N 1
ATOM 4969 C CA . PRO B 1 247 ? -3.178 4.684 -4.121 1 95.25 247 PRO B CA 1
ATOM 4970 C C . PRO B 1 247 ? -3.885 5.172 -5.383 1 95.25 247 PRO B C 1
ATOM 4972 O O . PRO B 1 247 ? -4.113 4.391 -6.309 1 95.25 247 PRO B O 1
ATOM 4975 N N . VAL B 1 248 ? -4.117 6.398 -5.512 1 94.88 248 VAL B N 1
ATOM 4976 C CA . VAL B 1 248 ? -4.984 7.074 -6.473 1 94.88 248 VAL B CA 1
ATOM 4977 C C . VAL B 1 248 ? -4.59 6.676 -7.895 1 94.88 248 VAL B C 1
ATOM 4979 O O . VAL B 1 248 ? -5.43 6.215 -8.672 1 94.88 248 VAL B O 1
ATOM 4982 N N . HIS B 1 249 ? -3.361 6.773 -8.234 1 95.69 249 HIS B N 1
ATOM 4983 C CA . HIS B 1 249 ? -2.896 6.543 -9.602 1 95.69 249 HIS B CA 1
ATOM 4984 C C . HIS B 1 249 ? -2.998 5.066 -9.977 1 95.69 249 HIS B C 1
ATOM 4986 O O . HIS B 1 249 ? -3.328 4.734 -11.117 1 95.69 249 HIS B O 1
ATOM 4992 N N . THR B 1 250 ? -2.725 4.195 -9.008 1 96.88 250 THR B N 1
ATOM 4993 C CA . THR B 1 250 ? -2.848 2.762 -9.25 1 96.88 250 THR B CA 1
ATOM 4994 C C . THR B 1 250 ? -4.305 2.379 -9.508 1 96.88 250 THR B C 1
ATOM 4996 O O . THR B 1 250 ? -4.582 1.476 -10.297 1 96.88 250 THR B O 1
ATOM 4999 N N . ILE B 1 251 ? -5.227 3.09 -8.844 1 97.88 251 ILE B N 1
ATOM 5000 C CA . ILE B 1 251 ? -6.648 2.83 -9.047 1 97.88 251 ILE B CA 1
ATOM 5001 C C . ILE B 1 251 ? -7.043 3.197 -10.477 1 97.88 251 ILE B C 1
ATOM 5003 O O . ILE B 1 251 ? -7.805 2.475 -11.117 1 97.88 251 ILE B O 1
ATOM 5007 N N . PHE B 1 252 ? -6.523 4.332 -10.969 1 97.56 252 PHE B N 1
ATOM 5008 C CA . PHE B 1 252 ? -6.793 4.691 -12.359 1 97.56 252 PHE B CA 1
ATOM 5009 C C . PHE B 1 252 ? -6.25 3.633 -13.305 1 97.56 252 PHE B C 1
ATOM 5011 O O . PHE B 1 252 ? -6.895 3.295 -14.305 1 97.56 252 PHE B O 1
ATOM 5018 N N . MET B 1 253 ? -5.094 3.152 -13.039 1 98.12 253 MET B N 1
ATOM 5019 C CA . MET B 1 253 ? -4.484 2.121 -13.875 1 98.12 253 MET B CA 1
ATOM 5020 C C . MET B 1 253 ? -5.277 0.819 -13.789 1 98.12 253 MET B C 1
ATOM 5022 O O . MET B 1 253 ? -5.465 0.137 -14.797 1 98.12 253 MET B O 1
ATOM 5026 N N . LEU B 1 254 ? -5.742 0.501 -12.562 1 98.69 254 LEU B N 1
ATOM 5027 C CA . LEU B 1 254 ? -6.594 -0.671 -12.398 1 98.69 254 LEU B CA 1
ATOM 5028 C C . LEU B 1 254 ? -7.863 -0.546 -13.234 1 98.69 254 LEU B C 1
ATOM 5030 O O . LEU B 1 254 ? -8.297 -1.518 -13.859 1 98.69 254 LEU B O 1
ATOM 5034 N N . ALA B 1 255 ? -8.453 0.643 -13.242 1 98.69 255 ALA B N 1
ATOM 5035 C CA . ALA B 1 255 ? -9.664 0.886 -14.023 1 98.69 255 ALA B CA 1
ATOM 5036 C C . ALA B 1 255 ? -9.422 0.596 -15.508 1 98.69 255 ALA B C 1
ATOM 5038 O O . ALA B 1 255 ? -10.25 -0.036 -16.156 1 98.69 255 ALA B O 1
ATOM 5039 N N . GLN B 1 256 ? -8.273 1.062 -15.984 1 98.62 256 GLN B N 1
ATOM 5040 C CA . GLN B 1 256 ? -7.953 0.824 -17.391 1 98.62 256 GLN B CA 1
ATOM 5041 C C . GLN B 1 256 ? -7.723 -0.66 -17.656 1 98.62 256 GLN B C 1
ATOM 5043 O O . GLN B 1 256 ? -8.133 -1.18 -18.688 1 98.62 256 GLN B O 1
ATOM 5048 N N . ALA B 1 257 ? -7.055 -1.344 -16.766 1 98.56 257 ALA B N 1
ATOM 5049 C CA . ALA B 1 257 ? -6.867 -2.785 -16.906 1 98.56 257 ALA B CA 1
ATOM 5050 C C . ALA B 1 257 ? -8.211 -3.51 -16.953 1 98.56 257 ALA B C 1
ATOM 5052 O O . ALA B 1 257 ? -8.406 -4.41 -17.781 1 98.56 257 ALA B O 1
ATOM 5053 N N . PHE B 1 258 ? -9.133 -3.123 -16.094 1 98.75 258 PHE B N 1
ATOM 5054 C CA . PHE B 1 258 ? -10.453 -3.736 -16.047 1 98.75 258 PHE B CA 1
ATOM 5055 C C . PHE B 1 258 ? -11.219 -3.475 -17.344 1 98.75 258 PHE B C 1
ATOM 5057 O O . PHE B 1 258 ? -11.953 -4.34 -17.812 1 98.75 258 PHE B O 1
ATOM 5064 N N . LYS B 1 259 ? -11.07 -2.273 -17.922 1 98.62 259 LYS B N 1
ATOM 5065 C CA . LYS B 1 259 ? -11.703 -1.986 -19.219 1 98.62 259 LYS B CA 1
ATOM 5066 C C . LYS B 1 259 ? -11.203 -2.936 -20.297 1 98.62 259 LYS B C 1
ATOM 5068 O O . LYS B 1 259 ? -11.984 -3.439 -21.094 1 98.62 259 LYS B O 1
ATOM 5073 N N . LEU B 1 260 ? -9.93 -3.129 -20.297 1 98.38 260 LEU B N 1
ATOM 5074 C CA . LEU B 1 260 ? -9.328 -4.023 -21.281 1 98.38 260 LEU B CA 1
ATOM 5075 C C . LEU B 1 260 ? -9.805 -5.457 -21.062 1 98.38 26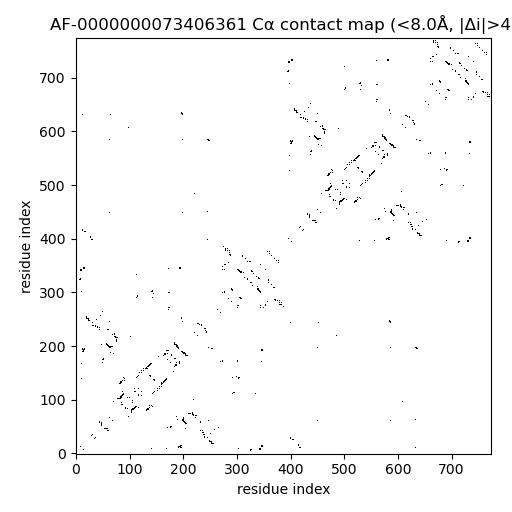0 LEU B C 1
ATOM 5077 O O . LEU B 1 260 ? -10.031 -6.188 -22.031 1 98.38 260 LEU B O 1
ATOM 5081 N N . ILE B 1 261 ? -9.922 -5.883 -19.812 1 98.38 261 ILE B N 1
ATOM 5082 C CA . ILE B 1 261 ? -10.414 -7.219 -19.516 1 98.38 261 ILE B CA 1
ATOM 5083 C C . ILE B 1 261 ? -11.859 -7.352 -19.984 1 98.38 261 ILE B C 1
ATOM 5085 O O . ILE B 1 261 ? -12.242 -8.383 -20.547 1 98.38 261 ILE B O 1
ATOM 5089 N N . GLN B 1 262 ? -12.641 -6.328 -19.719 1 97.75 262 GLN B N 1
ATOM 5090 C CA . GLN B 1 262 ? -14.031 -6.316 -20.188 1 97.75 262 GLN B CA 1
ATOM 5091 C C . GLN B 1 262 ? -14.109 -6.453 -21.703 1 97.75 262 GLN B C 1
ATOM 5093 O O . GLN B 1 262 ? -14.945 -7.188 -22.219 1 97.75 262 GLN B O 1
ATOM 5098 N N . GLU B 1 263 ? -13.242 -5.754 -22.375 1 97.88 263 GLU B N 1
ATOM 5099 C CA . GLU B 1 263 ? -13.203 -5.805 -23.844 1 97.88 263 GLU B CA 1
ATOM 5100 C C . GLU B 1 263 ? -12.852 -7.203 -24.328 1 97.88 263 GLU B C 1
ATOM 5102 O O . GLU B 1 263 ? -13.438 -7.695 -25.297 1 97.88 263 GLU B O 1
ATOM 5107 N N . GLU B 1 264 ? -11.922 -7.812 -23.672 1 97.69 264 GLU B N 1
ATOM 5108 C CA . GLU B 1 264 ? -11.508 -9.164 -24.031 1 97.69 264 GLU B CA 1
ATOM 5109 C C . GLU B 1 264 ? -12.586 -10.188 -23.672 1 97.69 264 GLU B C 1
ATOM 5111 O O . GLU B 1 264 ? -12.805 -11.141 -24.422 1 97.69 264 GLU B O 1
ATOM 5116 N N . GLY B 1 265 ? -13.32 -9.93 -22.578 1 98.12 265 GLY B N 1
ATOM 5117 C CA . GLY B 1 265 ? -14.195 -10.93 -21.984 1 98.12 265 GLY B CA 1
ATOM 5118 C C . GLY B 1 265 ? -13.469 -11.906 -21.078 1 98.12 265 GLY B C 1
ATOM 5119 O O . GLY B 1 265 ? -12.484 -12.516 -21.484 1 98.12 265 GLY B O 1
ATOM 5120 N N . LEU B 1 266 ? -13.945 -12.055 -19.953 1 97.69 266 LEU B N 1
ATOM 5121 C CA . LEU B 1 266 ? -13.25 -12.82 -18.922 1 97.69 266 LEU B CA 1
ATOM 5122 C C . LEU B 1 266 ? -13.07 -14.273 -19.344 1 97.69 266 LEU B C 1
ATOM 5124 O O . LEU B 1 266 ? -12 -14.852 -19.141 1 97.69 266 LEU B O 1
ATOM 5128 N N . ASP B 1 267 ? -14.039 -14.898 -19.969 1 98.12 267 ASP B N 1
ATOM 5129 C CA . ASP B 1 267 ? -13.938 -16.281 -20.422 1 98.12 267 ASP B CA 1
ATOM 5130 C C . ASP B 1 267 ? -12.859 -16.422 -21.5 1 98.12 267 ASP B C 1
ATOM 5132 O O . ASP B 1 267 ? -12.094 -17.375 -21.5 1 98.12 267 ASP B O 1
ATOM 5136 N N . ASN B 1 268 ? -12.844 -15.477 -22.453 1 98.38 268 ASN B N 1
ATOM 5137 C CA . ASN B 1 268 ? -11.805 -15.469 -23.484 1 98.38 268 ASN B CA 1
ATOM 5138 C C . ASN B 1 268 ? -10.414 -15.305 -22.875 1 98.38 268 ASN B C 1
ATOM 5140 O O . ASN B 1 268 ? -9.453 -15.922 -23.328 1 98.38 268 ASN B O 1
ATOM 5144 N N . ARG B 1 269 ? -10.352 -14.477 -21.922 1 98.31 269 ARG B N 1
ATOM 5145 C CA . ARG B 1 269 ? -9.086 -14.234 -21.234 1 98.31 269 ARG B CA 1
ATOM 5146 C C . ARG B 1 269 ? -8.57 -15.508 -20.578 1 98.31 269 ARG B C 1
ATOM 5148 O O . ARG B 1 269 ? -7.387 -15.828 -20.672 1 98.31 269 ARG B O 1
ATOM 5155 N N . ILE B 1 270 ? -9.461 -16.203 -19.891 1 98.44 270 ILE B N 1
ATOM 5156 C CA . ILE B 1 270 ? -9.094 -17.453 -19.234 1 98.44 270 ILE B CA 1
ATOM 5157 C C . ILE B 1 270 ? -8.625 -18.469 -20.281 1 98.44 270 ILE B C 1
ATOM 5159 O O . ILE B 1 270 ? -7.602 -19.125 -20.094 1 98.44 270 ILE B O 1
ATOM 5163 N N . LYS B 1 271 ? -9.297 -18.531 -21.359 1 98.06 271 LYS B N 1
ATOM 5164 C CA . LYS B 1 271 ? -8.93 -19.453 -22.453 1 98.06 271 LYS B CA 1
ATOM 5165 C C . LYS B 1 271 ? -7.555 -19.094 -23.016 1 98.06 271 LYS B C 1
ATOM 5167 O O . LYS B 1 271 ? -6.77 -19.984 -23.344 1 98.06 271 LYS B O 1
ATOM 5172 N N . ARG B 1 272 ? -7.316 -17.812 -23.203 1 97.5 272 ARG B N 1
ATOM 5173 C CA . ARG B 1 272 ? -6.016 -17.375 -23.703 1 97.5 272 ARG B CA 1
ATOM 5174 C C . ARG B 1 272 ? -4.898 -17.812 -22.75 1 97.5 272 ARG B C 1
ATOM 5176 O O . ARG B 1 272 ? -3.854 -18.281 -23.188 1 97.5 272 ARG B O 1
ATOM 5183 N N . HIS B 1 273 ? -5.133 -17.609 -21.469 1 98.44 273 HIS B N 1
ATOM 5184 C CA . HIS B 1 273 ? -4.133 -18.031 -20.484 1 98.44 273 HIS B CA 1
ATOM 5185 C C . HIS B 1 273 ? -3.914 -19.547 -20.531 1 98.44 273 HIS B C 1
ATOM 5187 O O . HIS B 1 273 ? -2.779 -20.016 -20.422 1 98.44 273 HIS B O 1
ATOM 5193 N N . GLU B 1 274 ? -4.957 -20.266 -20.656 1 97.94 274 GLU B N 1
ATOM 5194 C CA . GLU B 1 274 ? -4.871 -21.719 -20.766 1 97.94 274 GLU B CA 1
ATOM 5195 C C . GLU B 1 274 ? -4.035 -22.141 -21.969 1 97.94 274 GLU B C 1
ATOM 5197 O O . GLU B 1 274 ? -3.182 -23.016 -21.875 1 97.94 274 GLU B O 1
ATOM 5202 N N . LYS B 1 275 ? -4.328 -21.516 -23.078 1 96.88 275 LYS B N 1
ATOM 5203 C CA . LYS B 1 275 ? -3.598 -21.812 -24.297 1 96.88 275 LYS B CA 1
ATOM 5204 C C . LYS B 1 275 ? -2.109 -21.516 -24.141 1 96.88 275 LYS B C 1
ATOM 5206 O O . LYS B 1 275 ? -1.265 -22.344 -24.5 1 96.88 275 LYS B O 1
ATOM 5211 N N . VAL B 1 276 ? -1.813 -20.359 -23.656 1 97.75 276 VAL B N 1
ATOM 5212 C CA . VAL B 1 276 ? -0.425 -19.953 -23.453 1 97.75 276 VAL B CA 1
ATOM 5213 C C . VAL B 1 276 ? 0.281 -20.953 -22.531 1 97.75 276 VAL B C 1
ATOM 5215 O O . VAL B 1 276 ? 1.408 -21.359 -22.812 1 97.75 276 VAL B O 1
ATOM 5218 N N . ALA B 1 277 ? -0.389 -21.328 -21.453 1 98.12 277 ALA B N 1
ATOM 5219 C CA . ALA B 1 277 ? 0.176 -22.281 -20.5 1 98.12 277 ALA B CA 1
ATOM 5220 C C . ALA B 1 277 ? 0.483 -23.609 -21.172 1 98.12 277 ALA B C 1
ATOM 5222 O O . ALA B 1 277 ? 1.544 -24.203 -20.938 1 98.12 277 ALA B O 1
ATOM 5223 N N . LYS B 1 278 ? -0.398 -24.078 -21.953 1 96.81 278 LYS B N 1
ATOM 5224 C CA . LYS B 1 278 ? -0.234 -25.359 -22.641 1 96.81 278 LYS B CA 1
ATOM 5225 C C . LYS B 1 278 ? 0.938 -25.297 -23.609 1 96.81 278 LYS B C 1
ATOM 5227 O O . LYS B 1 278 ? 1.699 -26.266 -23.734 1 96.81 278 LYS B O 1
ATOM 5232 N N . VAL B 1 279 ? 1.066 -24.156 -24.328 1 96.25 279 VAL B N 1
ATOM 5233 C CA . VAL B 1 279 ? 2.172 -23.984 -25.266 1 96.25 279 VAL B CA 1
ATOM 5234 C C . VAL B 1 279 ? 3.5 -24.047 -24.516 1 96.25 279 VAL B C 1
ATOM 5236 O O . VAL B 1 279 ? 4.438 -24.719 -24.953 1 96.25 279 VAL B O 1
ATOM 5239 N N . ILE B 1 280 ? 3.572 -23.391 -23.391 1 97.75 280 ILE B N 1
ATOM 5240 C CA . ILE B 1 280 ? 4.785 -23.359 -22.594 1 97.75 280 ILE B CA 1
ATOM 5241 C C . ILE B 1 280 ? 5.129 -24.766 -22.109 1 97.75 280 ILE B C 1
ATOM 5243 O O . ILE B 1 280 ? 6.258 -25.234 -22.281 1 97.75 280 ILE B O 1
ATOM 5247 N N . ARG B 1 281 ? 4.16 -25.438 -21.5 1 97.25 281 ARG B N 1
ATOM 5248 C CA . ARG B 1 281 ? 4.406 -26.766 -20.922 1 97.25 281 ARG B CA 1
ATOM 5249 C C . ARG B 1 281 ? 4.785 -27.766 -22.016 1 97.25 281 ARG B C 1
ATOM 5251 O O . ARG B 1 281 ? 5.66 -28.609 -21.812 1 97.25 281 ARG B O 1
ATOM 5258 N N . ALA B 1 282 ? 4.133 -27.656 -23.172 1 95.56 282 ALA B N 1
ATOM 5259 C CA . ALA B 1 282 ? 4.461 -28.547 -24.281 1 95.56 282 ALA B CA 1
ATOM 5260 C C . ALA B 1 282 ? 5.91 -28.359 -24.719 1 95.56 282 ALA B C 1
ATOM 5262 O O . ALA B 1 282 ? 6.609 -29.344 -24.984 1 95.56 282 ALA B O 1
ATOM 5263 N N . GLY B 1 283 ? 6.32 -27.125 -24.844 1 96.25 283 GLY B N 1
ATOM 5264 C CA . GLY B 1 283 ? 7.703 -26.844 -25.188 1 96.25 283 GLY B CA 1
ATOM 5265 C C . GLY B 1 283 ? 8.695 -27.375 -24.188 1 96.25 283 GLY B C 1
ATOM 5266 O O . GLY B 1 283 ? 9.695 -28 -24.562 1 96.25 283 GLY B O 1
ATOM 5267 N N . ILE B 1 284 ? 8.43 -27.172 -22.922 1 97.38 284 ILE B N 1
ATOM 5268 C CA . ILE B 1 284 ? 9.328 -27.594 -21.844 1 97.38 284 ILE B CA 1
ATOM 5269 C C . ILE B 1 284 ? 9.43 -29.125 -21.828 1 97.38 284 ILE B C 1
ATOM 5271 O O . ILE B 1 284 ? 10.531 -29.672 -21.75 1 97.38 284 ILE B O 1
ATOM 5275 N N . GLU B 1 285 ? 8.312 -29.75 -21.859 1 95.56 285 GLU B N 1
ATOM 5276 C CA . GLU B 1 285 ? 8.281 -31.219 -21.797 1 95.56 285 GLU B CA 1
ATOM 5277 C C . GLU B 1 285 ? 8.953 -31.828 -23.031 1 95.56 285 GLU B C 1
ATOM 5279 O O . GLU B 1 285 ? 9.625 -32.844 -22.922 1 95.56 285 GLU B O 1
ATOM 5284 N N . SER B 1 286 ? 8.789 -31.219 -24.125 1 95.25 286 SER B N 1
ATOM 5285 C CA . SER B 1 286 ? 9.406 -31.703 -25.344 1 95.25 286 SER B CA 1
ATOM 5286 C C . SER B 1 286 ? 10.93 -31.609 -25.266 1 95.25 286 SER B C 1
ATOM 5288 O O . SER B 1 286 ? 11.641 -32.375 -25.922 1 95.25 286 SER B O 1
ATOM 5290 N N . MET B 1 287 ? 11.414 -30.656 -24.531 1 95.81 287 MET B N 1
ATOM 5291 C CA . MET B 1 287 ? 12.852 -30.5 -24.312 1 95.81 287 MET B CA 1
ATOM 5292 C C . MET B 1 287 ? 13.398 -31.609 -23.422 1 95.81 287 MET B C 1
ATOM 5294 O O . MET B 1 287 ? 14.609 -31.797 -23.328 1 95.81 287 MET B O 1
ATOM 5298 N N . GLY B 1 288 ? 12.477 -32.375 -22.797 1 95.75 288 GLY B N 1
ATOM 5299 C CA . GLY B 1 288 ? 12.883 -33.438 -21.891 1 95.75 288 GLY B CA 1
ATOM 5300 C C . GLY B 1 288 ? 12.969 -33 -20.438 1 95.75 288 GLY B C 1
ATOM 5301 O O . GLY B 1 288 ? 13.523 -33.719 -19.609 1 95.75 288 GLY B O 1
ATOM 5302 N N . LEU B 1 289 ? 12.484 -31.859 -20.188 1 96.81 289 LEU B N 1
ATOM 5303 C CA . LEU B 1 289 ? 12.531 -31.344 -18.812 1 96.81 289 LEU B CA 1
ATOM 5304 C C . LEU B 1 289 ? 11.234 -31.672 -18.078 1 96.81 289 LEU B C 1
ATOM 5306 O O . LEU B 1 289 ? 10.188 -31.875 -18.703 1 96.81 289 LEU B O 1
ATOM 5310 N N . ARG B 1 290 ? 11.344 -31.703 -16.812 1 96.94 290 ARG B N 1
ATOM 5311 C CA . ARG B 1 290 ? 10.203 -31.969 -15.953 1 96.94 290 ARG B CA 1
ATOM 5312 C C . ARG B 1 290 ? 9.641 -30.688 -15.344 1 96.94 290 ARG B C 1
ATOM 5314 O O . ARG B 1 290 ? 10.367 -29.703 -15.195 1 96.94 290 ARG B O 1
ATOM 5321 N N . LEU B 1 291 ? 8.383 -30.766 -15.039 1 98.38 291 LEU B N 1
ATOM 5322 C CA . LEU B 1 291 ? 7.707 -29.656 -14.344 1 98.38 291 LEU B CA 1
ATOM 5323 C C . LEU B 1 291 ? 7.664 -29.906 -12.844 1 98.38 291 LEU B C 1
ATOM 5325 O O . LEU B 1 291 ? 7.742 -31.062 -12.398 1 98.38 291 LEU B O 1
ATOM 5329 N N . VAL B 1 292 ? 7.582 -28.828 -12.031 1 98.5 292 VAL B N 1
ATOM 5330 C CA . VAL B 1 292 ? 7.461 -28.938 -10.586 1 98.5 292 VAL B CA 1
ATOM 5331 C C . VAL B 1 292 ? 6.109 -29.562 -10.227 1 98.5 292 VAL B C 1
ATOM 5333 O O . VAL B 1 292 ? 6.027 -30.438 -9.367 1 98.5 292 VAL B O 1
ATOM 5336 N N . ALA B 1 293 ? 5.02 -29.016 -10.852 1 98.31 293 ALA B N 1
ATOM 5337 C CA . ALA B 1 293 ? 3.701 -29.594 -10.641 1 98.31 293 ALA B CA 1
ATOM 5338 C C . ALA B 1 293 ? 3.656 -31.047 -11.141 1 98.31 293 ALA B C 1
ATOM 5340 O O . ALA B 1 293 ? 3.959 -31.297 -12.312 1 98.31 293 ALA B O 1
ATOM 5341 N N . LYS B 1 294 ? 3.242 -31.953 -10.398 1 96.75 294 LYS B N 1
ATOM 5342 C CA . LYS B 1 294 ? 3.42 -33.375 -10.68 1 96.75 294 LYS B CA 1
ATOM 5343 C C . LYS B 1 294 ? 2.248 -33.938 -11.484 1 96.75 294 LYS B C 1
ATOM 5345 O O . LYS B 1 294 ? 2.414 -34.844 -12.273 1 96.75 294 LYS B O 1
ATOM 5350 N N . ARG B 1 295 ? 1.084 -33.344 -11.219 1 95.5 295 ARG B N 1
ATOM 5351 C CA . ARG B 1 295 ? -0.127 -33.875 -11.82 1 95.5 295 ARG B CA 1
ATOM 5352 C C . ARG B 1 295 ? -0.675 -32.969 -12.898 1 95.5 295 ARG B C 1
ATOM 5354 O O . ARG B 1 295 ? -0.947 -31.781 -12.633 1 95.5 295 ARG B O 1
ATOM 5361 N N . PRO B 1 296 ? -0.964 -33.438 -14.031 1 96.38 296 PRO B N 1
ATOM 5362 C CA . PRO B 1 296 ? -1.469 -32.594 -15.109 1 96.38 296 PRO B CA 1
ATOM 5363 C C . PRO B 1 296 ? -2.762 -31.859 -14.734 1 96.38 296 PRO B C 1
ATOM 5365 O O . PRO B 1 296 ? -2.98 -30.719 -15.141 1 96.38 296 PRO B O 1
ATOM 5368 N N . GLU B 1 297 ? -3.576 -32.469 -13.977 1 95.62 297 GLU B N 1
ATOM 5369 C CA . GLU B 1 297 ? -4.848 -31.875 -13.602 1 95.62 297 GLU B CA 1
ATOM 5370 C C . GLU B 1 297 ? -4.641 -30.688 -12.672 1 95.62 297 GLU B C 1
ATOM 5372 O O . GLU B 1 297 ? -5.559 -29.891 -12.445 1 95.62 297 GLU B O 1
ATOM 5377 N N . SER B 1 298 ? -3.416 -30.562 -12.164 1 97.44 298 SER B N 1
ATOM 5378 C CA . SER B 1 298 ? -3.135 -29.5 -11.211 1 97.44 298 SER B CA 1
ATOM 5379 C C . SER B 1 298 ? -2.316 -28.375 -11.852 1 97.44 298 SER B C 1
ATOM 5381 O O . SER B 1 298 ? -1.92 -27.422 -11.172 1 97.44 298 SER B O 1
ATOM 5383 N N . TYR B 1 299 ? -2.066 -28.484 -13.164 1 98.44 299 TYR B N 1
ATOM 5384 C CA . TYR B 1 299 ? -1.283 -27.469 -13.844 1 98.44 299 TYR B CA 1
ATOM 5385 C C . TYR B 1 299 ? -2.014 -26.125 -13.836 1 98.44 299 TYR B C 1
ATOM 5387 O O . TYR B 1 299 ? -3.209 -26.062 -14.141 1 98.44 299 TYR B O 1
ATOM 5395 N N . SER B 1 300 ? -1.338 -25.125 -13.484 1 98.38 300 SER B N 1
ATOM 5396 C CA . SER B 1 300 ? -1.927 -23.781 -13.438 1 98.38 300 SER B CA 1
ATOM 5397 C C . SER B 1 300 ? -1.836 -23.094 -14.789 1 98.38 300 SER B C 1
ATOM 5399 O O . SER B 1 300 ? -0.951 -23.406 -15.594 1 98.38 300 SER B O 1
ATOM 5401 N N . ASN B 1 301 ? -2.715 -22.188 -15.023 1 98.56 301 ASN B N 1
ATOM 5402 C CA . ASN B 1 301 ? -2.697 -21.344 -16.219 1 98.56 301 ASN B CA 1
ATOM 5403 C C . ASN B 1 301 ? -1.694 -20.203 -16.094 1 98.56 301 ASN B C 1
ATOM 5405 O O . ASN B 1 301 ? -1.399 -19.516 -17.078 1 98.56 301 ASN B O 1
ATOM 5409 N N . THR B 1 302 ? -1.066 -20.016 -14.906 1 98.56 302 THR B N 1
ATOM 5410 C CA . THR B 1 302 ? -0.424 -18.719 -14.711 1 98.56 302 THR B CA 1
ATOM 5411 C C . THR B 1 302 ? 1.071 -18.891 -14.461 1 98.56 302 THR B C 1
ATOM 5413 O O . THR B 1 302 ? 1.842 -17.938 -14.594 1 98.56 302 THR B O 1
ATOM 5416 N N . VAL B 1 303 ? 1.498 -20.047 -14.008 1 98.31 303 VAL B N 1
ATOM 5417 C CA . VAL B 1 303 ? 2.908 -20.234 -13.68 1 98.31 303 VAL B CA 1
ATOM 5418 C C . VAL B 1 303 ? 3.318 -21.688 -13.953 1 98.31 303 VAL B C 1
ATOM 5420 O O . VAL B 1 303 ? 2.549 -22.609 -13.703 1 98.31 303 VAL B O 1
ATOM 5423 N N . THR B 1 304 ? 4.449 -21.891 -14.531 1 98.56 304 THR B N 1
ATOM 5424 C CA . THR B 1 304 ? 5.051 -23.203 -14.758 1 98.56 304 THR B CA 1
ATOM 5425 C C . THR B 1 304 ? 6.438 -23.281 -14.133 1 98.56 304 THR B C 1
ATOM 5427 O O . THR B 1 304 ? 7.336 -22.516 -14.492 1 98.56 304 THR B O 1
ATOM 5430 N N . GLY B 1 305 ? 6.559 -24.141 -13.109 1 98.31 305 GLY B N 1
ATOM 5431 C CA . GLY B 1 305 ? 7.875 -24.438 -12.57 1 98.31 305 GLY B CA 1
ATOM 5432 C C . GLY B 1 305 ? 8.633 -25.484 -13.383 1 98.31 305 GLY B C 1
ATOM 5433 O O . GLY B 1 305 ? 8.078 -26.516 -13.734 1 98.31 305 GLY B O 1
ATOM 5434 N N . VAL B 1 306 ? 9.875 -25.188 -13.742 1 98.56 306 VAL B N 1
ATOM 5435 C CA . VAL B 1 306 ? 10.672 -26.078 -14.578 1 98.56 306 VAL B CA 1
ATOM 5436 C C . VAL B 1 306 ? 11.883 -26.578 -13.789 1 98.56 306 VAL B C 1
ATOM 5438 O O . VAL B 1 306 ? 12.734 -25.797 -13.375 1 98.56 306 VAL B O 1
ATOM 5441 N N . ILE B 1 307 ? 11.984 -27.859 -13.648 1 98.19 307 ILE B N 1
ATOM 5442 C CA . ILE B 1 307 ? 13.102 -28.469 -12.938 1 98.19 307 ILE B CA 1
ATOM 5443 C C . ILE B 1 307 ? 14.305 -28.594 -13.875 1 98.19 307 ILE B C 1
ATOM 5445 O O . ILE B 1 307 ? 14.164 -29.062 -15.008 1 98.19 307 ILE B O 1
ATOM 5449 N N . LEU B 1 308 ? 15.383 -28.203 -13.375 1 97.62 308 LEU B N 1
ATOM 5450 C CA . LEU B 1 308 ? 16.641 -28.312 -14.117 1 97.62 308 LEU B CA 1
ATOM 5451 C C . LEU B 1 308 ? 17.422 -29.547 -13.68 1 97.62 308 LEU B C 1
ATOM 5453 O O . LEU B 1 308 ? 17.422 -29.891 -12.5 1 97.62 308 LEU B O 1
ATOM 5457 N N . ASN B 1 309 ? 18.109 -30.125 -14.586 1 95.12 309 ASN B N 1
ATOM 5458 C CA . ASN B 1 309 ? 18.797 -31.375 -14.305 1 95.12 309 ASN B CA 1
ATOM 5459 C C . ASN B 1 309 ? 20.281 -31.141 -13.992 1 95.12 309 ASN B C 1
ATOM 5461 O O . ASN B 1 309 ? 20.844 -31.797 -13.109 1 95.12 309 ASN B O 1
ATOM 5465 N N . LYS B 1 310 ? 20.906 -30.281 -14.688 1 95.5 310 LYS B N 1
ATOM 5466 C CA . LYS B 1 310 ? 22.359 -30.156 -14.602 1 95.5 310 LYS B CA 1
ATOM 5467 C C . LYS B 1 310 ? 22.766 -28.734 -14.227 1 95.5 310 LYS B C 1
ATOM 5469 O O . LYS B 1 310 ? 23.656 -28.531 -13.391 1 95.5 310 LYS B O 1
ATOM 5474 N N . VAL B 1 311 ? 22.125 -27.797 -14.859 1 96.31 311 VAL B N 1
ATOM 5475 C CA . VAL B 1 311 ? 22.562 -26.422 -14.719 1 96.31 311 VAL B CA 1
ATOM 5476 C C . VAL B 1 311 ? 21.906 -25.781 -13.492 1 96.31 311 VAL B C 1
ATOM 5478 O O . VAL B 1 311 ? 20.844 -26.234 -13.055 1 96.31 311 VAL B O 1
ATOM 5481 N N . ARG B 1 312 ? 22.594 -24.828 -13.023 1 95.69 312 ARG B N 1
ATOM 5482 C CA . ARG B 1 312 ? 22.078 -24.125 -11.867 1 95.69 312 ARG B CA 1
ATOM 5483 C C . ARG B 1 312 ? 21.078 -23.047 -12.281 1 95.69 312 ARG B C 1
ATOM 5485 O O . ARG B 1 312 ? 21.281 -22.344 -13.266 1 95.69 312 ARG B O 1
ATOM 5492 N N . ALA B 1 313 ? 19.984 -22.891 -11.438 1 98 313 ALA B N 1
ATOM 5493 C CA . ALA B 1 313 ? 18.922 -21.938 -11.734 1 98 313 ALA B CA 1
ATOM 5494 C C . ALA B 1 313 ? 19.469 -20.516 -11.898 1 98 313 ALA B C 1
ATOM 5496 O O . 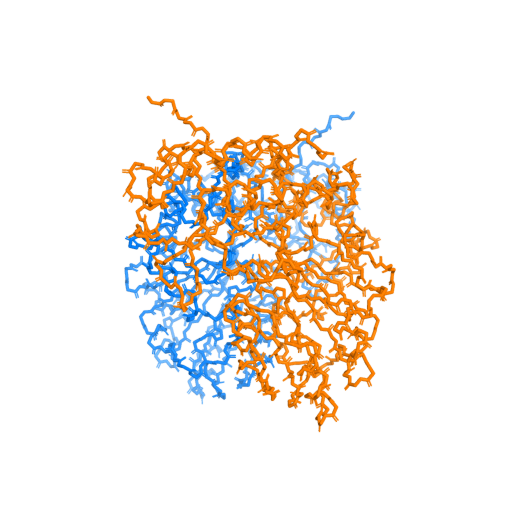ALA B 1 313 ? 19.031 -19.781 -12.789 1 98 313 ALA B O 1
ATOM 5497 N N . GLU B 1 314 ? 20.375 -20.141 -11.023 1 95.81 314 GLU B N 1
ATOM 5498 C CA . GLU B 1 314 ? 20.938 -18.797 -11.062 1 95.81 314 GLU B CA 1
ATOM 5499 C C . GLU B 1 314 ? 21.609 -18.516 -12.406 1 95.81 314 GLU B C 1
ATOM 5501 O O . GLU B 1 314 ? 21.531 -17.391 -12.914 1 95.81 314 GLU B O 1
ATOM 5506 N N . GLU B 1 315 ? 22.297 -19.453 -12.938 1 97.44 315 GLU B N 1
ATOM 5507 C CA . GLU B 1 315 ? 22.969 -19.297 -14.234 1 97.44 315 GLU B CA 1
ATOM 5508 C C . GLU B 1 315 ? 21.953 -19.141 -15.359 1 97.44 315 GLU B C 1
ATOM 5510 O O . GLU B 1 315 ? 22.156 -18.344 -16.281 1 97.44 315 GLU B O 1
ATOM 5515 N N . VAL B 1 316 ? 20.906 -19.922 -15.281 1 97.69 316 VAL B N 1
ATOM 5516 C CA . VAL B 1 316 ? 19.859 -19.844 -16.281 1 97.69 316 VAL B CA 1
ATOM 5517 C C . VAL B 1 316 ? 19.219 -18.453 -16.25 1 97.69 316 VAL B C 1
ATOM 5519 O O . VAL B 1 316 ? 19.031 -17.828 -17.297 1 97.69 316 VAL B O 1
ATOM 5522 N N . LEU B 1 317 ? 18.891 -17.969 -15.055 1 95.56 317 LEU B N 1
ATOM 5523 C CA . LEU B 1 317 ? 18.234 -16.688 -14.875 1 95.56 317 LEU B CA 1
ATOM 5524 C C . LEU B 1 317 ? 19.109 -15.547 -15.375 1 95.56 317 LEU B C 1
ATOM 5526 O O . LEU B 1 317 ? 18.609 -14.562 -15.922 1 95.56 317 LEU B O 1
ATOM 5530 N N . LYS B 1 318 ? 20.344 -15.664 -15.18 1 93.88 318 LYS B N 1
ATOM 5531 C CA . LYS B 1 318 ? 21.281 -14.641 -15.633 1 93.88 318 LYS B CA 1
ATOM 5532 C C . LYS B 1 318 ? 21.438 -14.664 -17.156 1 93.88 318 LYS B C 1
ATOM 5534 O O . LYS B 1 318 ? 21.375 -13.625 -17.812 1 93.88 318 LYS B O 1
ATOM 5539 N N . GLU B 1 319 ? 21.609 -15.828 -17.719 1 95.44 319 GLU B N 1
ATOM 5540 C CA . GLU B 1 319 ? 21.906 -15.984 -19.125 1 95.44 319 GLU B CA 1
ATOM 5541 C C . GLU B 1 319 ? 20.688 -15.656 -20 1 95.44 319 GLU B C 1
ATOM 5543 O O . GLU B 1 319 ? 20.828 -15.109 -21.094 1 95.44 319 GLU B O 1
ATOM 5548 N N . ILE B 1 320 ? 19.531 -16 -19.562 1 95.56 320 ILE B N 1
ATOM 5549 C CA . ILE B 1 320 ? 18.344 -15.891 -20.406 1 95.56 320 ILE B CA 1
ATOM 5550 C C . ILE B 1 320 ? 18.016 -14.414 -20.641 1 95.56 320 ILE B C 1
ATOM 5552 O O . ILE B 1 320 ? 17.375 -14.062 -21.625 1 95.56 320 ILE B O 1
ATOM 5556 N N . VAL B 1 321 ? 18.391 -13.578 -19.734 1 91.44 321 VAL B N 1
ATOM 5557 C CA . VAL B 1 321 ? 18.203 -12.141 -19.891 1 91.44 321 VAL B CA 1
ATOM 5558 C C . VAL B 1 321 ? 18.922 -11.664 -21.141 1 91.44 321 VAL B C 1
ATOM 5560 O O . VAL B 1 321 ? 18.438 -10.758 -21.828 1 91.44 321 VAL B O 1
ATOM 5563 N N . ASN B 1 322 ? 20.047 -12.242 -21.438 1 91.19 322 ASN B N 1
ATOM 5564 C CA . ASN B 1 322 ? 20.781 -11.922 -22.656 1 91.19 322 ASN B CA 1
ATOM 5565 C C . ASN B 1 322 ? 20.016 -12.328 -23.906 1 91.19 322 ASN B C 1
ATOM 5567 O O . ASN B 1 322 ? 20.297 -11.836 -25 1 91.19 322 ASN B O 1
ATOM 5571 N N . GLU B 1 323 ? 19.109 -13.266 -23.719 1 91.94 323 GLU B N 1
ATOM 5572 C CA . GLU B 1 323 ? 18.266 -13.711 -24.828 1 91.94 323 GLU B CA 1
ATOM 5573 C C . GLU B 1 323 ? 16.969 -12.898 -24.906 1 91.94 323 GLU B C 1
ATOM 5575 O O . GLU B 1 323 ? 16.094 -13.211 -25.703 1 91.94 323 GLU B O 1
ATOM 5580 N N . GLY B 1 324 ? 16.781 -11.922 -24.047 1 90.31 324 GLY B N 1
ATOM 5581 C CA . GLY B 1 324 ? 15.672 -10.984 -24.125 1 90.31 324 GLY B CA 1
ATOM 5582 C C . GLY B 1 324 ? 14.469 -11.406 -23.312 1 90.31 324 GLY B C 1
ATOM 5583 O O . GLY B 1 324 ? 13.367 -10.883 -23.516 1 90.31 324 GLY B O 1
ATOM 5584 N N . VAL B 1 325 ? 14.617 -12.383 -22.422 1 93 325 VAL B N 1
ATOM 5585 C CA . VAL B 1 325 ? 13.516 -12.859 -21.594 1 93 325 VAL B CA 1
ATOM 5586 C C . VAL B 1 325 ? 13.938 -12.867 -20.125 1 93 325 VAL B C 1
ATOM 5588 O O . VAL B 1 325 ? 15.102 -13.117 -19.812 1 93 325 VAL B O 1
ATOM 5591 N N . GLU B 1 326 ? 13.055 -12.523 -19.281 1 93.06 326 GLU B N 1
ATOM 5592 C CA . GLU B 1 326 ? 13.281 -12.609 -17.844 1 93.06 326 GLU B CA 1
ATOM 5593 C C . GLU B 1 326 ? 12.312 -13.594 -17.188 1 93.06 326 GLU B C 1
ATOM 5595 O O . GLU B 1 326 ? 11.102 -13.539 -17.438 1 93.06 326 GLU B O 1
ATOM 5600 N N . LEU B 1 327 ? 12.859 -14.539 -16.484 1 95.31 327 LEU B N 1
ATOM 5601 C CA . LEU B 1 327 ? 12.07 -15.516 -15.742 1 95.31 327 LEU B CA 1
ATOM 5602 C C . LEU B 1 327 ? 12.141 -15.25 -14.242 1 95.31 327 LEU B C 1
ATOM 5604 O O . LEU B 1 327 ? 12.938 -14.422 -13.789 1 95.31 327 LEU B O 1
ATOM 5608 N N . ALA B 1 328 ? 11.312 -15.914 -13.5 1 94.88 328 ALA B N 1
ATOM 5609 C CA . ALA B 1 328 ? 11.312 -15.789 -12.047 1 94.88 328 ALA B CA 1
ATOM 5610 C C . ALA B 1 328 ? 12.141 -16.891 -11.406 1 94.88 328 ALA B C 1
ATOM 5612 O O . ALA B 1 328 ? 12.141 -18.031 -11.875 1 94.88 328 ALA B O 1
ATOM 5613 N N . PRO B 1 329 ? 12.828 -16.562 -10.344 1 94.38 329 PRO B N 1
ATOM 5614 C CA . PRO B 1 329 ? 13.547 -17.609 -9.609 1 94.38 329 PRO B CA 1
ATOM 5615 C C . PRO B 1 329 ? 12.617 -18.562 -8.875 1 94.38 329 PRO B C 1
ATOM 5617 O O . PRO B 1 329 ? 11.484 -18.203 -8.539 1 94.38 329 PRO B O 1
ATOM 5620 N N . GLY B 1 330 ? 13.117 -19.781 -8.695 1 95.5 330 GLY B N 1
ATOM 5621 C CA . GLY B 1 330 ? 12.438 -20.656 -7.758 1 95.5 330 GLY B CA 1
ATOM 5622 C C . GLY B 1 330 ? 12.508 -20.172 -6.32 1 95.5 330 GLY B C 1
ATOM 5623 O O . GLY B 1 330 ? 13.523 -19.625 -5.895 1 95.5 330 GLY B O 1
ATOM 5624 N N . VAL B 1 331 ? 11.383 -20.359 -5.598 1 94 331 VAL B N 1
ATOM 5625 C CA . VAL B 1 331 ? 11.375 -19.812 -4.242 1 94 331 VAL B CA 1
ATOM 5626 C C . VAL B 1 331 ? 11.047 -20.922 -3.248 1 94 331 VAL B C 1
ATOM 5628 O O . VAL B 1 331 ? 11.062 -20.719 -2.035 1 94 331 VAL B O 1
ATOM 5631 N N . HIS B 1 332 ? 10.695 -22.078 -3.736 1 96.31 332 HIS B N 1
ATOM 5632 C CA . HIS B 1 332 ? 10.398 -23.172 -2.82 1 96.31 332 HIS B CA 1
ATOM 5633 C C . HIS B 1 332 ? 11.664 -23.734 -2.189 1 96.31 332 HIS B C 1
ATOM 5635 O O . HIS B 1 332 ? 12.586 -24.141 -2.896 1 96.31 332 HIS B O 1
ATOM 5641 N N . PRO B 1 333 ? 11.688 -23.797 -0.935 1 95 333 PRO B N 1
ATOM 5642 C CA . PRO B 1 333 ? 12.922 -24.203 -0.266 1 95 333 PRO B CA 1
ATOM 5643 C C . PRO B 1 333 ? 13.352 -25.625 -0.642 1 95 333 PRO B C 1
ATOM 5645 O O . PRO B 1 333 ? 14.547 -25.906 -0.727 1 95 333 PRO B O 1
ATOM 5648 N N . ALA B 1 334 ? 12.477 -26.484 -0.921 1 95.44 334 ALA B N 1
ATOM 5649 C CA . ALA B 1 334 ? 12.773 -27.891 -1.213 1 95.44 334 ALA B CA 1
ATOM 5650 C C . ALA B 1 334 ? 13.469 -28.031 -2.564 1 95.44 334 ALA B C 1
ATOM 5652 O O . ALA B 1 334 ? 14.07 -29.062 -2.854 1 95.44 334 ALA B O 1
ATOM 5653 N N . LEU B 1 335 ? 13.398 -27 -3.383 1 96.75 335 LEU B N 1
ATOM 5654 C CA . LEU B 1 335 ? 13.969 -27.062 -4.723 1 96.75 335 LEU B CA 1
ATOM 5655 C C . LEU B 1 335 ? 14.945 -25.922 -4.961 1 96.75 335 LEU B C 1
ATOM 5657 O O . LEU B 1 335 ? 15.094 -25.453 -6.09 1 96.75 335 LEU B O 1
ATOM 5661 N N . GLN B 1 336 ? 15.484 -25.438 -3.932 1 93.75 336 GLN B N 1
ATOM 5662 C CA . GLN B 1 336 ? 16.344 -24.266 -4.004 1 93.75 336 GLN B CA 1
ATOM 5663 C C . GLN B 1 336 ? 17.469 -24.469 -5.008 1 93.75 336 GLN B C 1
ATOM 5665 O O . GLN B 1 336 ? 18.203 -25.453 -4.934 1 93.75 336 GLN B O 1
ATOM 5670 N N . GLY B 1 337 ? 17.516 -23.594 -5.953 1 95.06 337 GLY B N 1
ATOM 5671 C CA . GLY B 1 337 ? 18.609 -23.578 -6.922 1 95.06 337 GLY B CA 1
ATOM 5672 C C . GLY B 1 337 ? 18.422 -24.594 -8.039 1 95.06 337 GLY B C 1
ATOM 5673 O O . GLY B 1 337 ? 19.266 -24.703 -8.93 1 95.06 337 GLY B O 1
ATOM 5674 N N . ARG B 1 338 ? 17.281 -25.266 -8.086 1 97.12 338 ARG B N 1
ATOM 5675 C CA . ARG B 1 338 ? 17.141 -26.391 -9.008 1 97.12 338 ARG B CA 1
ATOM 5676 C C . ARG B 1 338 ? 15.977 -26.172 -9.969 1 97.12 338 ARG B C 1
ATOM 5678 O O . ARG B 1 338 ? 15.641 -27.078 -10.75 1 97.12 338 ARG B O 1
ATOM 5685 N N . TYR B 1 339 ? 15.352 -25.078 -9.93 1 98.12 339 TYR B N 1
ATOM 5686 C CA . TYR B 1 339 ? 14.234 -24.844 -10.844 1 98.12 339 TYR B CA 1
ATOM 5687 C C . TYR B 1 339 ? 14.023 -23.344 -11.07 1 98.12 339 TYR B C 1
ATOM 5689 O O . TYR B 1 339 ? 14.523 -22.516 -10.305 1 98.12 339 TYR B O 1
ATOM 5697 N N . VAL B 1 340 ? 13.438 -22.969 -12.094 1 98.12 340 VAL B N 1
ATOM 5698 C CA . VAL B 1 340 ? 13.008 -21.609 -12.422 1 98.12 340 VAL B CA 1
ATOM 5699 C C . VAL B 1 340 ? 11.492 -21.594 -12.641 1 98.12 340 VAL B C 1
ATOM 5701 O O . VAL B 1 340 ? 10.867 -22.641 -12.781 1 98.12 340 VAL B O 1
ATOM 5704 N N . ARG B 1 341 ? 10.93 -20.5 -12.57 1 98 341 ARG B N 1
ATOM 5705 C CA . ARG B 1 341 ? 9.492 -20.359 -12.805 1 98 341 ARG B CA 1
ATOM 5706 C C . ARG B 1 341 ? 9.227 -19.469 -14.016 1 98 341 ARG B C 1
ATOM 5708 O O . ARG B 1 341 ? 9.852 -18.422 -14.172 1 98 341 ARG B O 1
ATOM 5715 N N . ILE B 1 342 ? 8.391 -19.922 -14.836 1 98.19 342 ILE B N 1
ATOM 5716 C CA . ILE B 1 342 ? 7.91 -19.141 -15.961 1 98.19 342 ILE B CA 1
ATOM 5717 C C . ILE B 1 342 ? 6.52 -18.578 -15.656 1 98.19 342 ILE B C 1
ATOM 5719 O O . ILE B 1 342 ? 5.551 -19.344 -15.562 1 98.19 342 ILE B O 1
ATOM 5723 N N . GLY B 1 343 ? 6.461 -17.297 -15.43 1 97.25 343 GLY B N 1
ATOM 5724 C CA . GLY B 1 343 ? 5.164 -16.656 -15.289 1 97.25 343 GLY B CA 1
ATOM 5725 C C . GLY B 1 343 ? 4.5 -16.344 -16.625 1 97.25 343 GLY B C 1
ATOM 5726 O O . GLY B 1 343 ? 5.133 -15.797 -17.531 1 97.25 343 GLY B O 1
ATOM 5727 N N . HIS B 1 344 ? 3.359 -16.766 -16.781 1 97.5 344 HIS B N 1
ATOM 5728 C CA . HIS B 1 344 ? 2.627 -16.562 -18.016 1 97.5 344 HIS B CA 1
ATOM 5729 C C . HIS B 1 344 ? 1.206 -16.078 -17.75 1 97.5 344 HIS B C 1
ATOM 5731 O O . HIS B 1 344 ? 0.242 -16.656 -18.25 1 97.5 344 HIS B O 1
ATOM 5737 N N . MET B 1 345 ? 1.106 -15.008 -17 1 96.06 345 MET B N 1
ATOM 5738 C CA . MET B 1 345 ? -0.178 -14.398 -16.672 1 96.06 345 MET B CA 1
ATOM 5739 C C . MET B 1 345 ? -0.229 -12.945 -17.109 1 96.06 345 MET B C 1
ATOM 5741 O O . MET B 1 345 ? 0.795 -12.367 -17.484 1 96.06 345 MET B O 1
ATOM 5745 N N . GLY B 1 346 ? -1.44 -12.352 -17.125 1 95.94 346 GLY B N 1
ATOM 5746 C CA . GLY B 1 346 ? -1.659 -10.977 -17.531 1 95.94 346 GLY B CA 1
ATOM 5747 C C . GLY B 1 346 ? -1.879 -10.828 -19.031 1 95.94 346 GLY B C 1
ATOM 5748 O O . GLY B 1 346 ? -2.783 -11.453 -19.594 1 95.94 346 GLY B O 1
ATOM 5749 N N . TRP B 1 347 ? -0.957 -10.055 -19.656 1 95.5 347 TRP B N 1
ATOM 5750 C CA . TRP B 1 347 ? -1.175 -9.695 -21.047 1 95.5 347 TRP B CA 1
ATOM 5751 C C . TRP B 1 347 ? -0.3 -10.539 -21.969 1 95.5 347 TRP B C 1
ATOM 5753 O O . TRP B 1 347 ? 0.201 -10.055 -22.984 1 95.5 347 TRP B O 1
ATOM 5763 N N . VAL B 1 348 ? -0.119 -11.742 -21.641 1 95.56 348 VAL B N 1
ATOM 5764 C CA . VAL B 1 348 ? 0.734 -12.641 -22.406 1 95.56 348 VAL B CA 1
ATOM 5765 C C . VAL B 1 348 ? -0.052 -13.227 -23.578 1 95.56 348 VAL B C 1
ATOM 5767 O O . VAL B 1 348 ? -1.27 -13.391 -23.5 1 95.56 348 VAL B O 1
ATOM 5770 N N . THR B 1 349 ? 0.643 -13.562 -24.641 1 94.81 349 THR B N 1
ATOM 5771 C CA . THR B 1 349 ? 0.07 -14.156 -25.859 1 94.81 349 THR B CA 1
ATOM 5772 C C . THR B 1 349 ? 0.814 -15.438 -26.234 1 94.81 349 THR B C 1
ATOM 5774 O O . THR B 1 349 ? 1.902 -15.703 -25.719 1 94.81 349 THR B O 1
ATOM 5777 N N . PRO B 1 350 ? 0.206 -16.234 -27.109 1 94.38 350 PRO B N 1
ATOM 5778 C CA . PRO B 1 350 ? 0.921 -17.422 -27.594 1 94.38 350 PRO B CA 1
ATOM 5779 C C . PRO B 1 350 ? 2.268 -17.078 -28.219 1 94.38 350 PRO B C 1
ATOM 5781 O O . PRO B 1 350 ? 3.215 -17.859 -28.125 1 94.38 350 PRO B O 1
ATOM 5784 N N . ASN B 1 351 ? 2.414 -15.922 -28.844 1 94.06 351 ASN B N 1
ATOM 5785 C CA . ASN B 1 351 ? 3.699 -15.5 -29.391 1 94.06 351 ASN B CA 1
ATOM 5786 C C . ASN B 1 351 ? 4.73 -15.281 -28.297 1 94.06 351 ASN B C 1
ATOM 5788 O O . ASN B 1 351 ? 5.91 -15.609 -28.469 1 94.06 351 ASN B O 1
ATOM 5792 N N . ASP B 1 352 ? 4.285 -14.719 -27.188 1 94.56 352 ASP B N 1
ATOM 5793 C CA . ASP B 1 352 ? 5.18 -14.57 -26.047 1 94.56 352 ASP B CA 1
ATOM 5794 C C . ASP B 1 352 ? 5.672 -15.93 -25.547 1 94.56 352 ASP B C 1
ATOM 5796 O O . ASP B 1 352 ? 6.824 -16.062 -25.141 1 94.56 352 ASP B O 1
ATOM 5800 N N . ALA B 1 353 ? 4.762 -16.922 -25.609 1 96.31 353 ALA B N 1
ATOM 5801 C CA . ALA B 1 353 ? 5.125 -18.281 -25.203 1 96.31 353 ALA B CA 1
ATOM 5802 C C . ALA B 1 353 ? 6.207 -18.859 -26.109 1 96.31 353 ALA B C 1
ATOM 5804 O O . ALA B 1 353 ? 7.164 -19.469 -25.625 1 96.31 353 ALA B O 1
ATOM 5805 N N . VAL B 1 354 ? 6.082 -18.625 -27.359 1 94.19 354 VAL B N 1
ATOM 5806 C CA . VAL B 1 354 ? 7.031 -19.156 -28.328 1 94.19 354 VAL B CA 1
ATOM 5807 C C . VAL B 1 354 ? 8.398 -18.5 -28.141 1 94.19 354 VAL B C 1
ATOM 5809 O O . VAL B 1 354 ? 9.43 -19.172 -28.141 1 94.19 354 VAL B O 1
ATOM 5812 N N . VAL B 1 355 ? 8.359 -17.203 -27.984 1 94.06 355 VAL B N 1
ATOM 5813 C CA . VAL B 1 355 ? 9.594 -16.453 -27.734 1 94.06 355 VAL B CA 1
ATOM 5814 C C . VAL B 1 355 ? 10.273 -16.984 -26.469 1 94.06 355 VAL B C 1
ATOM 5816 O O . VAL B 1 355 ? 11.492 -17.172 -26.453 1 94.06 355 VAL B O 1
ATOM 5819 N N . THR B 1 356 ? 9.492 -17.281 -25.469 1 96.5 356 THR B N 1
ATOM 5820 C CA . THR B 1 356 ? 10.016 -17.766 -24.188 1 96.5 356 THR B CA 1
ATOM 5821 C C . THR B 1 356 ? 10.641 -19.156 -24.344 1 96.5 356 THR B C 1
ATOM 5823 O O . THR B 1 356 ? 11.758 -19.391 -23.891 1 96.5 356 THR B O 1
ATOM 5826 N N . ILE B 1 357 ? 9.938 -20.016 -25.031 1 96.75 357 ILE B N 1
ATOM 5827 C CA . ILE B 1 357 ? 10.422 -21.375 -25.203 1 96.75 357 ILE B CA 1
ATOM 5828 C C . ILE B 1 357 ? 11.703 -21.359 -26.031 1 96.75 357 ILE B C 1
ATOM 5830 O O . ILE B 1 357 ? 12.648 -22.094 -25.734 1 96.75 357 ILE B O 1
ATOM 5834 N N . SER B 1 358 ? 11.727 -20.531 -27.031 1 95.12 358 SER B N 1
ATOM 5835 C CA . SER B 1 358 ? 12.93 -20.391 -27.859 1 95.12 358 SER B CA 1
ATOM 5836 C C . SER B 1 358 ? 14.117 -19.922 -27.031 1 95.12 358 SER B C 1
ATOM 5838 O O . SER B 1 358 ? 15.219 -20.453 -27.156 1 95.12 358 SER B O 1
ATOM 5840 N N . ALA B 1 359 ? 13.883 -18.938 -26.234 1 95.5 359 ALA B N 1
ATOM 5841 C CA . ALA B 1 359 ? 14.93 -18.406 -25.375 1 95.5 359 ALA B CA 1
ATOM 5842 C C . ALA B 1 359 ? 15.398 -19.438 -24.359 1 95.5 359 ALA B C 1
ATOM 5844 O O . ALA B 1 359 ? 16.594 -19.562 -24.078 1 95.5 359 ALA B O 1
ATOM 5845 N N . VAL B 1 360 ? 14.469 -20.172 -23.797 1 97.12 360 VAL B N 1
ATOM 5846 C CA . VAL B 1 360 ? 14.797 -21.203 -22.828 1 97.12 360 VAL B CA 1
ATOM 5847 C C . VAL B 1 360 ? 15.656 -22.281 -23.484 1 97.12 360 VAL B C 1
ATOM 5849 O O . VAL B 1 360 ? 16.688 -22.688 -22.938 1 97.12 360 VAL B O 1
ATOM 5852 N N . GLU B 1 361 ? 15.266 -22.688 -24.594 1 95.69 361 GLU B N 1
ATOM 5853 C CA . GLU B 1 361 ? 15.992 -23.734 -25.328 1 95.69 361 GLU B CA 1
ATOM 5854 C C . GLU B 1 361 ? 17.422 -23.297 -25.609 1 95.69 361 GLU B C 1
ATOM 5856 O O . GLU B 1 361 ? 18.375 -24.047 -25.359 1 95.69 361 GLU B O 1
ATOM 5861 N N . ARG B 1 362 ? 17.594 -22.125 -26.125 1 95.12 362 ARG B N 1
ATOM 5862 C CA . ARG B 1 362 ? 18.922 -21.609 -26.469 1 95.12 362 ARG B CA 1
ATOM 5863 C C . ARG B 1 362 ? 19.781 -21.453 -25.219 1 95.12 362 ARG B C 1
ATOM 5865 O O . ARG B 1 362 ? 20.969 -21.797 -25.219 1 95.12 362 ARG B O 1
ATOM 5872 N N . THR B 1 363 ? 19.188 -20.938 -24.203 1 96.69 363 THR B N 1
ATOM 5873 C CA . THR B 1 363 ? 19.906 -20.703 -22.953 1 96.69 363 THR B CA 1
ATOM 5874 C C . THR B 1 363 ? 20.375 -22.031 -22.344 1 96.69 363 THR B C 1
ATOM 5876 O O . THR B 1 363 ? 21.531 -22.172 -21.953 1 96.69 363 THR B O 1
ATOM 5879 N N . LEU B 1 364 ? 19.469 -23.016 -22.328 1 97.12 364 LEU B N 1
ATOM 5880 C CA . LEU B 1 364 ? 19.797 -24.297 -21.719 1 97.12 364 LEU B CA 1
ATOM 5881 C C . LEU B 1 364 ? 20.844 -25.031 -22.531 1 97.12 364 LEU B C 1
ATOM 5883 O O . LEU B 1 364 ? 21.734 -25.672 -21.969 1 97.12 364 LEU B O 1
ATOM 5887 N N . ARG B 1 365 ? 20.75 -24.938 -23.781 1 95.12 365 ARG B N 1
ATOM 5888 C CA . ARG B 1 365 ? 21.766 -25.547 -24.641 1 95.12 365 ARG B CA 1
ATOM 5889 C C . ARG B 1 365 ? 23.141 -24.922 -24.375 1 95.12 365 ARG B C 1
ATOM 5891 O O . ARG B 1 365 ? 24.125 -25.656 -24.234 1 95.12 365 ARG B O 1
ATOM 5898 N N . LYS B 1 366 ? 23.141 -23.688 -24.375 1 96.06 366 LYS B N 1
ATOM 5899 C CA . LYS B 1 366 ? 24.375 -22.953 -24.156 1 96.06 366 LYS B CA 1
ATOM 5900 C C . LYS B 1 366 ? 25.016 -23.344 -22.812 1 96.06 366 LYS B C 1
ATOM 5902 O O . LYS B 1 366 ? 26.234 -23.438 -22.719 1 96.06 366 LYS B O 1
ATOM 5907 N N . LEU B 1 367 ? 24.203 -23.547 -21.812 1 96.94 367 LEU B N 1
ATOM 5908 C CA . LEU B 1 367 ? 24.703 -23.797 -20.469 1 96.94 367 LEU B CA 1
ATOM 5909 C C . LEU B 1 367 ? 25 -25.281 -20.266 1 96.94 367 LEU B C 1
ATOM 5911 O O . LEU B 1 367 ? 25.547 -25.672 -19.234 1 96.94 367 LEU B O 1
ATOM 5915 N N . GLY B 1 368 ? 24.594 -26.109 -21.188 1 94.88 368 GLY B N 1
ATOM 5916 C CA . GLY B 1 368 ? 24.984 -27.5 -21.141 1 94.88 368 GLY B CA 1
ATOM 5917 C C . GLY B 1 368 ? 23.938 -28.391 -20.516 1 94.88 368 GLY B C 1
ATOM 5918 O O . GLY B 1 368 ? 24.234 -29.5 -20.047 1 94.88 368 GLY B O 1
ATOM 5919 N N . GLU B 1 369 ? 22.719 -27.906 -20.453 1 93.38 369 GLU B N 1
ATOM 5920 C CA . GLU B 1 369 ? 21.609 -28.75 -20.016 1 93.38 369 GLU B CA 1
ATOM 5921 C C . GLU B 1 369 ? 21.312 -29.859 -21.016 1 93.38 369 GLU B C 1
ATOM 5923 O O . GLU B 1 369 ? 21.484 -29.656 -22.234 1 93.38 369 GLU B O 1
ATOM 5928 N N . ASP B 1 370 ? 21 -31 -20.516 1 91.5 370 ASP B N 1
ATOM 5929 C CA . ASP B 1 370 ? 20.641 -32.125 -21.406 1 91.5 370 ASP B CA 1
ATOM 5930 C C . ASP B 1 370 ? 19.203 -31.969 -21.922 1 91.5 370 ASP B C 1
ATOM 5932 O O . ASP B 1 370 ? 18.266 -32.438 -21.281 1 91.5 370 ASP B O 1
ATOM 5936 N N . ILE B 1 371 ? 19.078 -31.359 -23.141 1 92.62 371 ILE B N 1
ATOM 5937 C CA . ILE B 1 371 ? 17.75 -31.156 -23.688 1 92.62 371 ILE B CA 1
ATOM 5938 C C . ILE B 1 371 ? 17.703 -31.641 -25.141 1 92.62 371 ILE B C 1
ATOM 5940 O O . ILE B 1 371 ? 18.75 -31.812 -25.766 1 92.62 371 ILE B O 1
ATOM 5944 N N . ASN B 1 372 ? 16.562 -31.875 -25.562 1 89.19 372 ASN B N 1
ATOM 5945 C CA . ASN B 1 372 ? 16.328 -32.156 -26.984 1 89.19 372 ASN B CA 1
ATOM 5946 C C . ASN B 1 372 ? 16.25 -30.859 -27.797 1 89.19 372 ASN B C 1
ATOM 5948 O O . ASN B 1 372 ? 15.172 -30.312 -27.984 1 89.19 372 ASN B O 1
ATOM 5952 N N . VAL B 1 373 ? 17.328 -30.484 -28.328 1 84.56 373 VAL B N 1
ATOM 5953 C CA . VAL B 1 373 ? 17.469 -29.188 -28.984 1 84.56 373 VAL B CA 1
ATOM 5954 C C . VAL B 1 373 ? 16.484 -29.109 -30.156 1 84.56 373 VAL B C 1
ATOM 5956 O O . VAL B 1 373 ? 16.359 -30.047 -30.938 1 84.56 373 VAL B O 1
ATOM 5959 N N . GLY B 1 374 ? 15.805 -28 -30.25 1 84.06 374 GLY B N 1
ATOM 5960 C CA . GLY B 1 374 ? 14.883 -27.719 -31.344 1 84.06 374 GLY B CA 1
ATOM 5961 C C . GLY B 1 374 ? 13.492 -28.266 -31.109 1 84.06 374 GLY B C 1
ATOM 5962 O O . GLY B 1 374 ? 12.539 -27.891 -31.797 1 84.06 374 GLY B O 1
ATOM 5963 N N . SER B 1 375 ? 13.352 -29.094 -30.156 1 87.44 375 SER B N 1
ATOM 5964 C CA . SER B 1 375 ? 12.078 -29.75 -29.891 1 87.44 375 SER B CA 1
ATOM 5965 C C . SER B 1 375 ? 11.102 -28.828 -29.172 1 87.44 375 SER B C 1
ATOM 5967 O O . SER B 1 375 ? 9.891 -28.922 -29.375 1 87.44 375 SER B O 1
ATOM 5969 N N . GLY B 1 376 ? 11.594 -27.984 -28.406 1 87.44 376 GLY B N 1
ATOM 5970 C CA . GLY B 1 376 ? 10.742 -27.078 -27.641 1 87.44 376 GLY B CA 1
ATOM 5971 C C . GLY B 1 376 ? 9.922 -26.156 -28.516 1 87.44 376 GLY B C 1
ATOM 5972 O O . GLY B 1 376 ? 8.695 -26.156 -28.453 1 87.44 376 GLY B O 1
ATOM 5973 N N . VAL B 1 377 ? 10.562 -25.438 -29.391 1 84.56 377 VAL B N 1
ATOM 5974 C CA . VAL B 1 377 ? 9.898 -24.484 -30.266 1 84.56 377 VAL B CA 1
ATOM 5975 C C . VAL B 1 377 ? 8.953 -25.219 -31.203 1 84.56 377 VAL B C 1
ATOM 5977 O O . VAL B 1 377 ? 7.84 -24.766 -31.469 1 84.56 377 VAL B O 1
ATOM 5980 N N . ARG B 1 378 ? 9.461 -26.328 -31.672 1 83.38 378 ARG B N 1
ATOM 5981 C CA . ARG B 1 378 ? 8.633 -27.125 -32.562 1 83.38 378 ARG B CA 1
ATOM 5982 C C . ARG B 1 378 ? 7.32 -27.516 -31.891 1 83.38 378 ARG B C 1
ATOM 5984 O O . ARG B 1 378 ? 6.246 -27.359 -32.469 1 83.38 378 ARG B O 1
ATOM 5991 N N . SER B 1 379 ? 7.426 -28 -30.781 1 85.62 379 SER B N 1
ATOM 5992 C CA . SER B 1 379 ? 6.254 -28.438 -30.031 1 85.62 379 SER B CA 1
ATOM 5993 C C . SER B 1 379 ? 5.355 -27.25 -29.688 1 85.62 379 SER B C 1
ATOM 5995 O O . SER B 1 379 ? 4.133 -27.344 -29.781 1 85.62 379 SER B O 1
ATOM 5997 N N . ALA B 1 380 ? 5.945 -26.203 -29.266 1 85.12 380 ALA B N 1
ATOM 5998 C CA . ALA B 1 380 ? 5.191 -25 -28.953 1 85.12 380 ALA B CA 1
ATOM 5999 C C . ALA B 1 380 ? 4.383 -24.516 -30.156 1 85.12 380 ALA B C 1
ATOM 6001 O O . ALA B 1 380 ? 3.193 -24.219 -30.031 1 85.12 380 ALA B O 1
ATOM 6002 N N . GLN B 1 381 ? 5.043 -24.484 -31.219 1 81.5 381 GLN B N 1
ATOM 6003 C CA . GLN B 1 381 ? 4.391 -24.031 -32.438 1 81.5 381 GLN B CA 1
ATOM 6004 C C . GLN B 1 381 ? 3.275 -24.984 -32.875 1 81.5 381 GLN B C 1
ATOM 6006 O O . GLN B 1 381 ? 2.207 -24.547 -33.312 1 81.5 381 GLN B O 1
ATOM 6011 N N . ALA B 1 382 ? 3.514 -26.219 -32.781 1 80.88 382 ALA B N 1
ATOM 6012 C CA . ALA B 1 382 ? 2.518 -27.234 -33.125 1 80.88 382 ALA B CA 1
ATOM 6013 C C . ALA B 1 382 ? 1.262 -27.078 -32.281 1 80.88 382 ALA B C 1
ATOM 6015 O O . ALA B 1 382 ? 0.144 -27.234 -32.781 1 80.88 382 ALA B O 1
ATOM 6016 N N . PHE B 1 383 ? 1.521 -26.828 -31.109 1 81.88 383 PHE B N 1
ATOM 6017 C CA . PHE B 1 383 ? 0.396 -26.656 -30.188 1 81.88 383 PHE B CA 1
ATOM 6018 C C . PHE B 1 383 ? -0.452 -25.453 -30.594 1 81.88 383 PHE B C 1
ATOM 6020 O O . PHE B 1 383 ? -1.678 -25.484 -30.453 1 81.88 383 PHE B O 1
ATOM 6027 N N . ILE B 1 384 ? 0.151 -24.391 -31 1 80.12 384 ILE B N 1
ATOM 6028 C CA . ILE B 1 384 ? -0.568 -23.188 -31.422 1 80.12 384 ILE B CA 1
ATOM 6029 C C . ILE B 1 384 ? -1.389 -23.5 -32.656 1 80.12 384 ILE B C 1
ATOM 6031 O O . ILE B 1 384 ? -2.527 -23.047 -32.812 1 80.12 384 ILE B O 1
ATOM 6035 N N . LEU B 1 385 ? -0.772 -24.25 -33.469 1 74.94 385 LEU B N 1
ATOM 6036 C CA . LEU B 1 385 ? -1.405 -24.578 -34.75 1 74.94 385 LEU B CA 1
ATOM 6037 C C . LEU B 1 385 ? -2.594 -25.5 -34.562 1 74.94 385 LEU B C 1
ATOM 6039 O O . LEU B 1 385 ? -3.602 -25.406 -35.25 1 74.94 385 LEU B O 1
ATOM 6043 N N . ASP B 1 386 ? -2.594 -26.438 -33.656 1 72.88 386 ASP B N 1
ATOM 6044 C CA . ASP B 1 386 ? -3.627 -27.453 -33.438 1 72.88 386 ASP B CA 1
ATOM 6045 C C . ASP B 1 386 ? -4.742 -26.906 -32.562 1 72.88 386 ASP B C 1
ATOM 6047 O O . ASP B 1 386 ? -5.836 -27.469 -32.5 1 72.88 386 ASP B O 1
ATOM 6051 N N . GLY B 1 387 ? -4.582 -25.938 -31.844 1 67 387 GLY B N 1
ATOM 6052 C CA . GLY B 1 387 ? -5.566 -25.422 -30.891 1 67 387 GLY B CA 1
ATOM 6053 C C . GLY B 1 387 ? -6.156 -24.094 -31.328 1 67 387 GLY B C 1
ATOM 6054 O O . GLY B 1 387 ? -7.379 -23.938 -31.344 1 67 387 GLY B O 1
#

Organism: Sulfolobus acidocaldarius (strain ATCC 33909 / DSM 639 / JCM 8929 / NBRC 15157 / NCIMB 11770) (NCBI:txid330779)

Sequence (774 aa):
MIKRKRLLMHVGPVDIYDEVLYAGLKHNVGFSSEEFVQAFQFCLKETRKLFRVDNSYQPFIIPGSGTSAMESVTSFLGKDNKVLVASNGVFGDRWVNIFKRYPLKVDYLGSEVGDYVSVDKIEEKVRKEKYDLVTLTHVETSTGVRQPIEETVKRIRDYVDLIVVDGVSSVGAEEVRAKDWGVDIYLTASQKAIGAPPGLGILVASEKAMESIKGDSVAGYYLDLRNWLPVMRNMEDGKGSYFATPPVHTIFMLAQAFKLIQEEGLDNRIKRHEKVAKVIRAGIESMGLRLVAKRPESYSNTVTGVILNKVRAEEVLKEIVNEGVELAPGVHPALQGRYVRIGHMGWVTPNDAVVTISAVERTLRKLGEDINVGSGVRSAQAFILDGMIKRKRLLMHVGPVDIYDEVLYAGLKHNVGFSSEEFVQAFQFCLKETRKLFRVDNSYQPFIIPGSGTSAMESVTSFLGKDNKVLVASNGVFGDRWVNIFKRYPLKVDYLGSEVGDYVSVDKIEEKVRKEKYDLVTLTHVETSTGVRQPIEETVKRIRDYVDLIVVDGVSSVGAEEVRAKDWGVDIYLTASQKAIGAPPGLGILVASEKAMESIKGDSVAGYYLDLRNWLPVMRNMEDGKGSYFATPPVHTIFMLAQAFKLIQEEGLDNRIKRHEKVAKVIRAGIESMGLRLVAKRPESYSNTVTGVILNKVRAEEVLKEIVNEGVELAPGVHPALQGRYVRIGHMGWVTPNDAVVTISAVERTLRKLGEDINVGSGVRSAQAFILDG

InterPro domains:
  IPR000192 Aminotransferase class V domain [PF00266] (32-334)
  IPR015421 Pyridoxal phosphate-dependent transferase, major domain [G3DSA:3.40.640.10] (17-264)
  IPR015422 Pyridoxal phosphate-dependent transferase, small domain [G3DSA:3.90.1150.10] (12-380)
  IPR015424 Pyridoxal phosphate-dependent transferase [SSF53383] (5-368)
  IPR020578 Aminotransferase class-V, pyridoxal-phosphate binding site [PS00595] (183-203)
  IPR024169 Serine-pyruvate aminotransferase/2-aminoethylphosphonate-pyruvate transaminase [PIRSF000524] (3-381)

pLDDT: mean 95.21, std 7.23, range [31.12, 98.94]

Secondary structure (DSSP, 8-state):
------EEE-SSSPP--HHHHHTT--SS--TTSHHHHHHHHHHHHHHHHHHT--TTSEEEEEES-HHHHHHHGGGG-BTT-EEEEEESSHHHHHHHHHHTTSS-EEEEEE--TT-PPPHHHHHHHHHHS-EEEEEEESEETTTTEEP-HHHHHHHHGGGEEEEEEE-TTTBTTB---HHHHT-SEEEEETTTTT-PPS-EEEEEE-HHHHHH--TTB---STT-HHHHHHHHHHHHTT----SS---HHHHHHHHHHHHHHHHH-HHHHHHHHHHHHHHHHHHHHHTTPEESS--GGGB-SSEEEEE-SSS-HHHHHHHHHTTTEEEEEP--GGGTTSEEEEE--SS--HHHHHHHHHHHHHHHHHHT----TTHHHHHHHHHHHH-/------EEE-SSSPP--HHHHHTT--SS--TTSHHHHHHHHHHHHHHHHHTT--TTSEEEEEES-HHHHHHHGGGG-BTT-EEEEEESSHHHHHHHHHHTTSS-EEEEEE--TT-PPPHHHHHHHHHHS-EEEEEEESEETTTTEE--HHHHHHHHGGGEEEEEEE-TTTBTTB---HHHHT-SEEEEETTTTT-PPS-EEEEEE-HHHHHH--TTB---STT-HHHHHHHHHHHHTT----SS---HHHHHHHHHHHHHHHHH-HHHHHHHHHHHHHHHHHHHHHTTPEESS--GGGB-SSEEEEE-SSS-HHHHHHHHHTTTEEEEEP--GGGTTSEEEEE--SS--HHHHHHHHHHHHHHHHHHT----TTHHHHHHHHHHHH-

Nearest PDB structures (foldseek):
  3kgw-assembly1_B  TM=9.108E-01  e=7.063E-33  Mus musculus
  3kgx-assembly1_A  TM=9.139E-01  e=5.822E-32  Mus musculus
  2yri-assembly1_A  TM=9.268E-01  e=4.268E-31  Thermus thermophilus HB8
  1vjo-assembly1_A-2  TM=9.271E-01  e=1.378E-30  Nostoc sp. PCC 7120 = FACHB-418
  3f0h-assembly1_A-2  TM=9.383E-01  e=2.334E-30  unclassified